Protein AF-A0A7S2HP75-F1 (afdb_monomer_lite)

Foldseek 3Di:
DDDDPDDDPPPPCPDPVVVVVVVVVLVVLVVVLVVLLVVLVVVLVVLVVVLLVLLLVLLLVVLVVCVVVVVDPCLVVDPDPVSVLLVPLSVVLCVLLVVLVVVLVVLVVVLVVLVVVLCVVPVDDDPDPVVCVVCVVVNVVSVVVSVVSVVVSVVSVVVSSVSSSVSSNSSLVVQVCCCVPPVDADPDPVSRVSSVVSVVVSVVSVVVSVVSVVVSVVSVVVSPPPDPPCPPDPVPDDPDPDDPDDDDDDDDDDDDDDDDDDDDDDDDDDDDDDDDDDDDDDDDDDDDDDDDDDDDDDDDDDDDDDDDDDDDDDDDDDDDDDDDDDDDDDDDDDDDDDDDDDDDDDDDPDDDDDDDDDDDDDDDDDDDDDDDDDDDDDDDDDDDDDDDDDDD

Organism: NCBI:txid374047

Sequence (392 aa):
HRPNASALPPFSNMSLWDGAKESAAKAGEAAMIAGQKTMLQGEIMLLDREINNRKRAFGVELYDHVQIFSTRAEFYSSDDLLTATLRPPLLKAQREIAALEIKRGKFREDISQAEIARKGAFPAPADTWYEKMMNAGKVARMAGNEAKLSAELSMVEVQMRDYKETFGLELFAALTDLEDSRGWLPTDREIRSLYDNARRDIEKAEEKRKKKEQEVVDLGRVGNNNGSYLVPDPAASTQAPPPPPGKGGGHGSSVASTQAPPPPGSGGGHGSSVSSLSAPPPPGKGGGYGSSVPMPSAPATNLGGGYGSSVPVAPAPATSLGVYASSTANTAPAYDFGGGDGGGLSSTNQTAAAFYDDDDGPVATPVIAAAPIAAAPAPAAPNNSSFSFISP

pLDDT: mean 72.64, std 26.0, range [30.69, 98.56]

Structure (mmCIF, N/CA/C/O backbone):
data_AF-A0A7S2HP75-F1
#
_entry.id   AF-A0A7S2HP75-F1
#
loop_
_atom_site.group_PDB
_atom_site.id
_atom_site.type_symbol
_atom_site.label_atom_id
_atom_site.label_alt_id
_atom_site.label_comp_id
_atom_site.label_asym_id
_atom_site.label_entity_id
_atom_site.label_seq_id
_atom_site.pdbx_PDB_ins_code
_atom_site.Cartn_x
_atom_site.Cartn_y
_atom_site.Cartn_z
_atom_site.occupancy
_atom_site.B_iso_or_equiv
_atom_site.auth_seq_id
_atom_site.auth_comp_id
_atom_site.auth_asym_id
_atom_site.auth_atom_id
_atom_site.pdbx_PDB_model_num
ATOM 1 N N . HIS A 1 1 ? -77.177 19.635 41.895 1.00 45.53 1 HIS A N 1
ATOM 2 C CA . HIS A 1 1 ? -75.751 19.481 41.545 1.00 45.53 1 HIS A CA 1
ATOM 3 C C . HIS A 1 1 ? -75.389 20.454 40.430 1.00 45.53 1 HIS A C 1
ATOM 5 O O . HIS A 1 1 ? -75.891 20.293 39.327 1.00 45.53 1 HIS A O 1
ATOM 11 N N . ARG A 1 2 ? -74.609 21.504 40.729 1.00 39.97 2 ARG A N 1
ATOM 12 C CA . ARG A 1 2 ? -74.070 22.454 39.737 1.00 39.97 2 ARG A CA 1
ATOM 13 C C . ARG A 1 2 ? -72.598 22.101 39.458 1.00 39.97 2 ARG A C 1
ATOM 15 O O . ARG A 1 2 ? -71.893 21.830 40.429 1.00 39.97 2 ARG A O 1
ATOM 22 N N . PRO A 1 3 ? -72.142 22.081 38.194 1.00 59.47 3 PRO A N 1
ATOM 23 C CA . PRO A 1 3 ? -70.745 21.832 37.856 1.00 59.47 3 PRO A CA 1
ATOM 24 C C . PRO A 1 3 ? -69.870 23.020 38.275 1.00 59.47 3 PRO A C 1
ATOM 26 O O . PRO A 1 3 ? -70.246 24.179 38.099 1.00 59.47 3 PRO A O 1
ATOM 29 N N . ASN A 1 4 ? -68.724 22.704 38.873 1.00 58.81 4 ASN A N 1
ATOM 30 C CA . ASN A 1 4 ? -67.730 23.658 39.348 1.00 58.81 4 ASN A CA 1
ATOM 31 C C . ASN A 1 4 ? -67.069 24.325 38.132 1.00 58.81 4 ASN A C 1
ATOM 33 O O . ASN A 1 4 ? -66.543 23.631 37.264 1.00 58.81 4 ASN A O 1
ATOM 37 N N . ALA A 1 5 ? -67.140 25.653 38.050 1.00 54.19 5 ALA A N 1
ATOM 38 C CA . ALA A 1 5 ? -66.524 26.432 36.986 1.00 54.19 5 ALA A CA 1
ATOM 39 C C . ALA A 1 5 ? -64.997 26.362 37.124 1.00 54.19 5 ALA A C 1
ATOM 41 O O . ALA A 1 5 ? -64.401 27.007 37.985 1.00 54.19 5 ALA A O 1
ATOM 42 N N . SER A 1 6 ? -64.381 25.528 36.294 1.00 60.94 6 SER A N 1
ATOM 43 C CA . SER A 1 6 ? -62.938 25.373 36.165 1.00 60.94 6 SER A CA 1
ATOM 44 C C . SER A 1 6 ? -62.307 26.707 35.761 1.00 60.94 6 SER A C 1
ATOM 46 O O . SER A 1 6 ? -62.577 27.226 34.678 1.00 60.94 6 SER A O 1
ATOM 48 N N . ALA A 1 7 ? -61.470 27.260 36.636 1.00 66.44 7 ALA A N 1
ATOM 49 C CA . ALA A 1 7 ? -60.638 28.416 36.341 1.00 66.44 7 ALA A CA 1
ATOM 50 C C . ALA A 1 7 ? -59.677 28.070 35.193 1.00 66.44 7 ALA A C 1
ATOM 52 O O . ALA A 1 7 ? -58.856 27.160 35.312 1.00 66.44 7 ALA A O 1
ATOM 53 N N . LEU A 1 8 ? -59.807 28.778 34.071 1.00 61.69 8 LEU A N 1
ATOM 54 C CA . LEU A 1 8 ? -58.859 28.695 32.965 1.00 61.69 8 LEU A CA 1
ATOM 55 C C . LEU A 1 8 ? -57.485 29.172 33.467 1.00 61.69 8 LEU A C 1
ATOM 57 O O . LEU A 1 8 ? -57.420 30.236 34.091 1.00 61.69 8 LEU A O 1
ATOM 61 N N . PRO A 1 9 ? -56.398 28.413 33.237 1.00 73.19 9 PRO A N 1
ATOM 62 C CA . PRO A 1 9 ? -55.072 28.855 33.634 1.00 73.19 9 PRO A CA 1
ATOM 63 C C . PRO A 1 9 ? -54.722 30.160 32.902 1.00 73.19 9 PRO A C 1
ATOM 65 O O . PRO A 1 9 ? -55.093 30.327 31.736 1.00 73.19 9 PRO A O 1
ATOM 68 N N . PRO A 1 10 ? -54.019 31.095 33.564 1.00 70.31 10 PRO A N 1
ATOM 69 C CA . PRO A 1 10 ? -53.571 32.320 32.926 1.00 70.31 10 PRO A CA 1
ATOM 70 C C . PRO A 1 10 ? -52.672 31.957 31.744 1.00 70.31 10 PRO A C 1
ATOM 72 O O . PRO A 1 10 ? -51.674 31.251 31.903 1.00 70.31 10 PRO A O 1
ATOM 75 N N . PHE A 1 11 ? -53.039 32.432 30.554 1.00 67.00 11 PHE A N 1
ATOM 76 C CA . PHE A 1 11 ? -52.191 32.361 29.374 1.00 67.00 11 PHE A CA 1
ATOM 77 C C . PHE A 1 11 ? -50.922 33.163 29.663 1.00 67.00 11 PHE A C 1
ATOM 79 O O . PHE A 1 11 ? -50.904 34.391 29.598 1.00 67.00 11 PHE A O 1
ATOM 86 N N . SER A 1 12 ? -49.871 32.453 30.065 1.00 72.81 12 SER A N 1
ATOM 87 C CA . SER A 1 12 ? -48.540 33.014 30.220 1.00 72.81 12 SER A CA 1
ATOM 88 C C . SER A 1 12 ? -48.055 33.372 28.818 1.00 72.81 12 SER A C 1
ATOM 90 O O . SER A 1 12 ? -47.727 32.487 28.029 1.00 72.81 12 SER A O 1
ATOM 92 N N . ASN A 1 13 ? -48.092 34.663 28.477 1.00 71.31 13 ASN A N 1
ATOM 93 C CA . ASN A 1 13 ? -47.527 35.199 27.242 1.00 71.31 13 ASN A CA 1
ATOM 94 C C . ASN A 1 13 ? -46.001 35.040 27.293 1.00 71.31 13 ASN A C 1
ATOM 96 O O . ASN A 1 13 ? -45.278 36.002 27.551 1.00 71.31 13 ASN A O 1
ATOM 100 N N . MET A 1 14 ? -45.497 33.822 27.070 1.00 71.06 14 MET A N 1
ATOM 101 C CA . MET A 1 14 ? -44.112 33.647 26.652 1.00 71.06 14 MET A CA 1
ATOM 102 C C . MET A 1 14 ? -43.936 34.460 25.374 1.00 71.06 14 MET A C 1
ATOM 104 O O . MET A 1 14 ? -44.645 34.255 24.386 1.00 71.06 14 MET A O 1
ATOM 108 N N . SER A 1 15 ? -43.033 35.436 25.427 1.00 85.81 15 SER A N 1
ATOM 109 C CA . SER A 1 15 ? -42.702 36.260 24.276 1.00 85.81 15 SER A CA 1
ATOM 110 C C . SER A 1 15 ? -42.269 35.341 23.138 1.00 85.81 15 SER A C 1
ATOM 112 O O . SER A 1 15 ? -41.388 34.501 23.320 1.00 85.81 15 SER A O 1
ATOM 114 N N . LEU A 1 16 ? -42.855 35.511 21.951 1.00 86.50 16 LEU A N 1
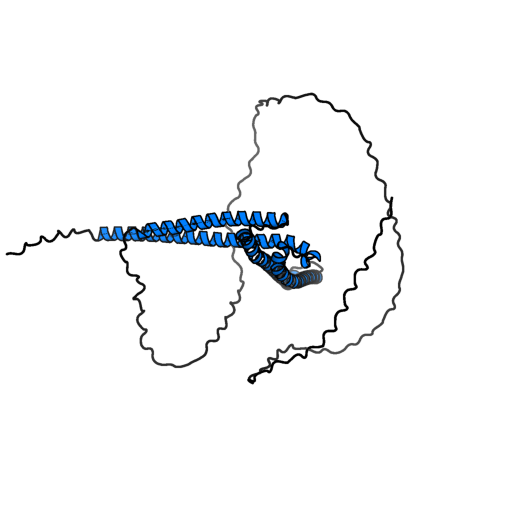ATOM 115 C CA . LEU A 1 16 ? -42.449 34.793 20.734 1.00 86.50 16 LEU A CA 1
ATOM 116 C C . LEU A 1 16 ? -40.925 34.859 20.504 1.00 86.50 16 LEU A C 1
ATOM 118 O O . LEU A 1 16 ? -40.333 33.939 19.943 1.00 86.50 16 LEU A O 1
ATOM 122 N N . TRP A 1 17 ? -40.278 35.921 20.993 1.00 87.44 17 TRP A N 1
ATOM 123 C CA . TRP A 1 17 ? -38.831 36.097 20.945 1.00 87.44 17 TRP A CA 1
ATOM 124 C C . TRP A 1 17 ? -38.037 35.137 21.832 1.00 87.44 17 TRP A C 1
ATOM 126 O O . TRP A 1 17 ? -36.930 34.758 21.452 1.00 87.44 17 TRP A O 1
ATOM 136 N N . ASP A 1 18 ? -38.567 34.736 22.984 1.00 90.44 18 ASP A N 1
ATOM 137 C CA . ASP A 1 18 ? -37.865 33.819 23.886 1.00 90.44 18 ASP A CA 1
ATOM 138 C C . ASP A 1 18 ? -37.874 32.398 23.313 1.00 90.44 18 ASP A C 1
ATOM 140 O O . ASP A 1 18 ? -36.832 31.742 23.278 1.00 90.44 18 ASP A O 1
ATOM 144 N N . GLY A 1 19 ? -38.998 31.982 22.717 1.00 88.31 19 GLY A N 1
ATOM 145 C CA . GLY A 1 19 ? -39.077 30.730 21.959 1.00 88.31 19 GLY A CA 1
ATOM 146 C C . GLY A 1 19 ? -38.145 30.719 20.741 1.00 88.31 19 GLY A C 1
ATOM 147 O O . GLY A 1 19 ? -37.460 29.727 20.489 1.00 88.31 19 GLY A O 1
ATOM 148 N N . ALA A 1 20 ? -38.043 31.841 20.017 1.00 88.31 20 ALA A N 1
ATOM 149 C CA . ALA A 1 20 ? -37.114 31.964 18.894 1.00 88.31 20 ALA A CA 1
ATOM 150 C C . ALA A 1 20 ? -35.648 31.814 19.343 1.00 88.31 20 ALA A C 1
ATOM 152 O O . ALA A 1 20 ? -34.896 31.058 18.726 1.00 88.31 20 ALA A O 1
ATOM 153 N N . LYS A 1 21 ? -35.242 32.461 20.444 1.00 92.12 21 LYS A N 1
ATOM 154 C CA . LYS A 1 21 ? -33.883 32.334 21.001 1.00 92.12 21 LYS A CA 1
ATOM 155 C C . LYS A 1 21 ? -33.572 30.911 21.457 1.00 92.12 21 LYS A C 1
ATOM 157 O O . LYS A 1 21 ? -32.489 30.415 21.161 1.00 92.12 21 LYS A O 1
ATOM 162 N N . GLU A 1 22 ? -34.509 30.246 22.130 1.00 90.00 22 GLU A N 1
ATOM 163 C CA . GLU A 1 22 ? -34.337 28.855 22.557 1.00 90.00 22 GLU A CA 1
ATOM 164 C C . GLU A 1 22 ? -34.197 27.914 21.352 1.00 90.00 22 GLU A C 1
ATOM 166 O O . GLU A 1 22 ? -33.308 27.063 21.326 1.00 90.00 22 GLU A O 1
ATOM 171 N N . SER A 1 23 ? -35.019 28.105 20.314 1.00 88.06 23 SER A N 1
ATOM 172 C CA . SER A 1 23 ? -34.927 27.313 19.083 1.00 88.06 23 SER A CA 1
ATOM 173 C C . SER A 1 23 ? -33.599 27.528 18.351 1.00 88.06 23 SER A C 1
ATOM 175 O O . SER A 1 23 ? -32.978 26.561 17.915 1.00 88.06 23 SER A O 1
ATOM 177 N N . ALA A 1 24 ? -33.116 28.772 18.283 1.00 91.94 24 ALA A N 1
ATOM 178 C CA . ALA A 1 24 ? -31.835 29.099 17.670 1.00 91.94 24 ALA A CA 1
ATOM 179 C C . ALA A 1 24 ? -30.659 28.515 18.467 1.00 91.94 24 ALA A C 1
ATOM 181 O O . ALA A 1 24 ? -29.720 27.996 17.868 1.00 91.94 24 ALA A O 1
ATOM 182 N N . ALA A 1 25 ? -30.722 28.542 19.803 1.00 91.88 25 ALA A N 1
ATOM 183 C CA . ALA A 1 25 ? -29.708 27.931 20.658 1.00 91.88 25 ALA A CA 1
ATOM 184 C C . ALA A 1 25 ? -29.645 26.407 20.462 1.00 91.88 25 ALA A C 1
ATOM 186 O O . ALA A 1 25 ? -28.563 25.869 20.231 1.00 91.88 25 ALA A O 1
ATOM 187 N N . LYS A 1 26 ? -30.800 25.725 20.452 1.00 89.69 26 LYS A N 1
ATOM 188 C CA . LYS A 1 26 ? -30.885 24.278 20.182 1.00 89.69 26 LYS A CA 1
ATOM 189 C C . LYS A 1 26 ? -30.386 23.924 18.782 1.00 89.69 26 LYS A C 1
ATOM 191 O O . LYS A 1 26 ? -29.656 22.951 18.621 1.00 89.69 26 LYS A O 1
ATOM 196 N N . ALA A 1 27 ? -30.742 24.721 17.774 1.00 90.62 27 ALA A N 1
ATOM 197 C CA . ALA A 1 27 ? -30.257 24.534 16.409 1.00 90.62 27 ALA A CA 1
ATOM 198 C C . ALA A 1 27 ? -28.733 24.723 16.313 1.00 90.62 27 ALA A C 1
ATOM 200 O O . ALA A 1 27 ? -28.063 23.941 15.642 1.00 90.62 27 ALA A O 1
ATOM 201 N N . GLY A 1 28 ? -28.178 25.719 17.012 1.00 93.19 28 GLY A N 1
ATOM 202 C CA . GLY A 1 28 ? -26.735 25.950 17.091 1.00 93.19 28 GLY A CA 1
ATOM 203 C C . GLY A 1 28 ? -25.985 24.800 17.766 1.00 93.19 28 GLY A C 1
ATOM 204 O O . GLY A 1 28 ? -24.981 24.332 17.234 1.00 93.19 28 GLY A O 1
ATOM 205 N N . GLU A 1 29 ? -26.496 24.291 18.889 1.00 91.38 29 GLU A N 1
ATOM 206 C CA . GLU A 1 29 ? -25.923 23.135 19.590 1.00 91.38 29 GLU A CA 1
ATOM 207 C C . GLU A 1 29 ? -25.978 21.867 18.725 1.00 91.38 29 GLU A C 1
ATOM 209 O O . GLU A 1 29 ? -24.967 21.183 18.559 1.00 91.38 29 GLU A O 1
ATOM 214 N N . ALA A 1 30 ? -27.120 21.595 18.087 1.00 89.69 30 ALA A N 1
ATOM 215 C CA . ALA A 1 30 ? -27.267 20.474 17.164 1.00 89.69 30 ALA A CA 1
ATOM 216 C C . ALA A 1 30 ? -26.292 20.575 15.977 1.00 89.69 30 ALA A C 1
ATOM 218 O O . ALA A 1 30 ? -25.659 19.581 15.611 1.00 89.69 30 ALA A O 1
ATOM 219 N N . ALA A 1 31 ? -26.118 21.774 15.410 1.00 93.69 31 ALA A N 1
ATOM 220 C CA . ALA A 1 31 ? -25.155 22.018 14.340 1.00 93.69 31 ALA A CA 1
ATOM 221 C C . ALA A 1 31 ? -23.705 21.797 14.806 1.00 93.69 31 ALA A C 1
ATOM 223 O O . ALA A 1 31 ? -22.916 21.187 14.081 1.00 93.69 31 ALA A O 1
ATOM 224 N N . MET A 1 32 ? -23.353 22.226 16.023 1.00 94.25 32 MET A N 1
ATOM 225 C CA . MET A 1 32 ? -22.031 21.978 16.607 1.00 94.25 32 MET A CA 1
ATOM 226 C C . MET A 1 32 ? -21.763 20.484 16.825 1.00 94.25 32 MET A C 1
ATOM 228 O O . MET A 1 32 ? -20.703 19.998 16.429 1.00 94.25 32 MET A O 1
ATOM 232 N N . ILE A 1 33 ? -22.719 19.743 17.396 1.00 92.56 33 ILE A N 1
ATOM 233 C CA . ILE A 1 33 ? -22.603 18.290 17.614 1.00 92.56 33 ILE A CA 1
ATOM 234 C C . ILE A 1 33 ? -22.460 17.558 16.272 1.00 92.56 33 ILE A C 1
ATOM 236 O O . ILE A 1 33 ? -21.603 16.684 16.128 1.00 92.56 33 ILE A O 1
ATOM 240 N N . ALA A 1 34 ? -23.248 17.937 15.261 1.00 92.94 34 ALA A N 1
ATOM 241 C CA . ALA A 1 34 ? -23.145 17.373 13.916 1.00 92.94 34 ALA A CA 1
ATOM 242 C C . ALA A 1 34 ? -21.773 17.650 13.271 1.00 92.94 34 ALA A C 1
ATOM 244 O O . ALA A 1 34 ? -21.175 16.753 12.666 1.00 92.94 34 ALA A O 1
ATOM 245 N N . GLY A 1 35 ? -21.238 18.864 13.447 1.00 96.31 35 GLY A N 1
ATOM 246 C CA . GLY A 1 35 ? -19.895 19.229 12.996 1.00 96.31 35 GLY A CA 1
ATOM 247 C C . GLY A 1 35 ? -18.804 18.389 13.666 1.00 96.31 35 GLY A C 1
ATOM 248 O O . GLY A 1 35 ? -17.957 17.816 12.979 1.00 96.31 35 GLY A O 1
ATOM 249 N N . GLN A 1 36 ? -18.863 18.236 14.993 1.00 96.50 36 GLN A N 1
ATOM 250 C CA . GLN A 1 36 ? -17.918 17.404 15.750 1.00 96.50 36 GLN A CA 1
ATOM 251 C C . GLN A 1 36 ? -17.985 15.931 15.340 1.00 96.50 36 GLN A C 1
ATOM 253 O O . GLN A 1 36 ? -16.950 15.303 15.120 1.00 96.50 36 GLN A O 1
ATOM 258 N N . LYS A 1 37 ? -19.193 15.385 15.164 1.00 96.19 37 LYS A N 1
ATOM 259 C CA . LYS A 1 37 ? -19.390 14.009 14.695 1.00 96.19 37 LYS A CA 1
ATOM 260 C C . LYS A 1 37 ? -18.760 13.782 13.321 1.00 96.19 37 LYS A C 1
ATOM 262 O O . LYS A 1 37 ? -18.093 12.772 13.122 1.00 96.19 37 LYS A O 1
ATOM 267 N N . THR A 1 38 ? -18.933 14.727 12.399 1.00 97.25 38 THR A N 1
ATOM 268 C CA . THR A 1 38 ? -18.345 14.652 11.051 1.00 97.25 38 THR A CA 1
ATOM 269 C C . THR A 1 38 ? -16.815 14.666 11.111 1.00 97.25 38 THR A C 1
ATOM 271 O O . THR A 1 38 ? -16.162 13.890 10.415 1.00 97.25 38 THR A O 1
ATOM 274 N N . MET A 1 39 ? -16.232 15.498 11.982 1.00 97.94 39 MET A N 1
ATOM 275 C CA . MET A 1 39 ? -14.782 15.545 12.195 1.00 97.94 39 MET A CA 1
ATOM 276 C C . MET A 1 39 ? -14.242 14.210 12.726 1.00 97.94 39 MET A C 1
ATOM 278 O O . MET A 1 39 ? -13.303 13.661 12.153 1.00 97.94 39 MET A O 1
ATOM 282 N N . LEU A 1 40 ? -14.873 13.647 13.762 1.00 97.88 40 LEU A N 1
ATOM 283 C CA . LEU A 1 40 ? -14.480 12.351 14.325 1.00 97.88 40 LEU A CA 1
ATOM 284 C C . LEU A 1 40 ? -14.634 11.206 13.316 1.00 97.88 40 LEU A C 1
ATOM 286 O O . LEU A 1 40 ? -13.777 10.331 13.247 1.00 97.88 40 LEU A O 1
ATOM 290 N N . GLN A 1 41 ? -15.687 11.221 12.493 1.00 97.62 41 GLN A N 1
ATOM 291 C CA . GLN A 1 41 ? -15.843 10.259 11.399 1.00 97.62 41 GLN A CA 1
ATOM 292 C C . GLN A 1 41 ? -14.704 10.369 10.377 1.00 97.62 41 GLN A C 1
ATOM 294 O O . GLN A 1 41 ? -14.172 9.347 9.946 1.00 97.62 41 GLN A O 1
ATOM 299 N N . GLY A 1 42 ? -14.279 11.589 10.036 1.00 98.25 42 GLY A N 1
ATOM 300 C CA . GLY A 1 42 ? -13.098 11.813 9.201 1.00 98.25 42 GLY A CA 1
ATOM 301 C C . GLY A 1 42 ? -11.818 11.236 9.818 1.00 98.25 42 GLY A C 1
ATOM 302 O O . GLY A 1 42 ? -11.048 10.576 9.123 1.00 98.25 42 GLY A O 1
ATOM 303 N N . GLU A 1 43 ? -11.611 11.421 11.126 1.00 98.31 43 GLU A N 1
ATOM 304 C CA . GLU A 1 43 ? -10.473 10.841 11.855 1.00 98.31 43 GLU A CA 1
ATOM 305 C C . GLU A 1 43 ? -10.501 9.304 11.858 1.00 98.31 43 GLU A C 1
ATOM 307 O O . GLU A 1 43 ? -9.472 8.675 11.613 1.00 98.31 43 GLU A O 1
ATOM 312 N N . ILE A 1 44 ? -11.671 8.689 12.067 1.00 98.19 44 ILE A N 1
ATOM 313 C CA . ILE A 1 44 ? -11.851 7.229 11.994 1.00 98.19 44 ILE A CA 1
ATOM 314 C C . ILE A 1 44 ? -11.470 6.712 10.600 1.00 98.19 44 ILE A C 1
ATOM 316 O O . ILE A 1 44 ? -10.686 5.772 10.495 1.00 98.19 44 ILE A O 1
ATOM 320 N N . MET A 1 45 ? -11.930 7.369 9.529 1.00 98.19 45 MET A N 1
ATOM 321 C CA . MET A 1 45 ? -11.576 6.983 8.155 1.00 98.19 45 MET A CA 1
ATOM 322 C C . MET A 1 45 ? -10.070 7.094 7.871 1.00 98.19 45 MET A C 1
ATOM 324 O O . MET A 1 45 ? -9.528 6.309 7.090 1.00 98.19 45 MET A O 1
ATOM 328 N N . LEU A 1 46 ? -9.375 8.067 8.470 1.00 98.19 46 LEU A N 1
ATOM 329 C CA . LEU A 1 46 ? -7.917 8.181 8.355 1.00 98.19 46 LEU A CA 1
ATOM 330 C C . LEU A 1 46 ? -7.201 7.044 9.096 1.00 98.19 46 LEU A C 1
ATOM 332 O O . LEU A 1 46 ? -6.251 6.485 8.550 1.00 98.19 46 LEU A O 1
ATOM 336 N N . LEU A 1 47 ? -7.681 6.660 10.282 1.00 98.19 47 LEU A N 1
ATOM 337 C CA . LEU A 1 47 ? -7.153 5.516 11.034 1.00 98.19 47 LEU A CA 1
ATOM 338 C C . LEU A 1 47 ? -7.396 4.188 10.303 1.00 98.19 47 LEU A C 1
ATOM 340 O O . LEU A 1 47 ? -6.497 3.354 10.253 1.00 98.19 47 LEU A O 1
ATOM 344 N N . ASP A 1 48 ? -8.551 4.010 9.657 1.00 98.19 48 ASP A N 1
ATOM 345 C CA . ASP A 1 48 ? -8.827 2.833 8.819 1.00 98.19 48 ASP A CA 1
ATOM 346 C C . ASP A 1 48 ? -7.833 2.720 7.653 1.00 98.19 48 ASP A C 1
ATOM 348 O O . ASP A 1 48 ? -7.344 1.634 7.323 1.00 98.19 48 ASP A O 1
ATOM 352 N N . ARG A 1 49 ? -7.492 3.851 7.023 1.00 98.00 49 ARG A N 1
ATOM 353 C CA . ARG A 1 49 ? -6.449 3.894 5.986 1.00 98.00 49 ARG A CA 1
ATOM 354 C C . ARG A 1 49 ? -5.076 3.571 6.566 1.00 98.00 49 ARG A C 1
ATOM 356 O O . ARG A 1 49 ? -4.333 2.818 5.946 1.00 98.00 49 ARG A O 1
ATOM 363 N N . GLU A 1 50 ? -4.749 4.098 7.743 1.00 98.00 50 GLU A N 1
ATOM 364 C CA . GLU A 1 50 ? -3.484 3.822 8.432 1.00 98.00 50 GLU A CA 1
ATOM 365 C C . GLU A 1 50 ? -3.325 2.331 8.765 1.00 98.00 50 GLU A C 1
ATOM 367 O O . GLU A 1 50 ? -2.284 1.752 8.458 1.00 98.00 50 GLU A O 1
ATOM 372 N N . ILE A 1 51 ? -4.359 1.688 9.318 1.00 98.12 51 ILE A N 1
ATOM 373 C CA . ILE A 1 51 ? -4.365 0.248 9.622 1.00 98.12 51 ILE A CA 1
ATOM 374 C C . ILE A 1 51 ? -4.104 -0.566 8.352 1.00 98.12 51 ILE A C 1
ATOM 376 O O . ILE A 1 51 ? -3.240 -1.445 8.336 1.00 98.12 51 ILE A O 1
ATOM 380 N N . ASN A 1 52 ? -4.808 -0.251 7.263 1.00 97.69 52 ASN A N 1
ATOM 381 C CA . ASN A 1 52 ? -4.607 -0.935 5.988 1.00 97.69 52 ASN A CA 1
ATOM 382 C C . ASN A 1 52 ? -3.204 -0.693 5.419 1.00 97.69 52 ASN A C 1
ATOM 384 O O . ASN A 1 52 ? -2.577 -1.633 4.938 1.00 97.69 52 ASN A O 1
ATOM 388 N N . ASN A 1 53 ? -2.677 0.528 5.520 1.00 98.19 53 ASN A N 1
ATOM 389 C CA . ASN A 1 53 ? -1.317 0.844 5.087 1.00 98.19 53 ASN A CA 1
ATOM 390 C C . ASN A 1 53 ? -0.265 0.061 5.886 1.00 98.19 53 ASN A C 1
ATOM 392 O O . ASN A 1 53 ? 0.691 -0.429 5.292 1.00 98.19 53 ASN A O 1
ATOM 396 N N . ARG A 1 54 ? -0.453 -0.122 7.202 1.00 98.44 54 ARG A N 1
ATOM 397 C CA . ARG A 1 54 ? 0.437 -0.945 8.043 1.00 98.44 54 ARG A CA 1
ATOM 398 C C . ARG A 1 54 ? 0.425 -2.417 7.609 1.00 98.44 54 ARG A C 1
ATOM 400 O O . ARG A 1 54 ? 1.489 -3.008 7.456 1.00 98.44 54 ARG A O 1
ATOM 407 N N . LYS A 1 55 ? -0.752 -2.989 7.318 1.00 98.19 55 LYS A N 1
ATOM 408 C CA . LYS A 1 55 ? -0.875 -4.367 6.789 1.00 98.19 55 LYS A CA 1
ATOM 409 C C . LYS A 1 55 ? -0.201 -4.535 5.421 1.00 98.19 55 LYS A C 1
ATOM 411 O O . LYS A 1 55 ? 0.463 -5.536 5.168 1.00 98.19 55 LYS A O 1
ATOM 416 N N . ARG A 1 56 ? -0.350 -3.542 4.543 1.00 98.19 56 ARG A N 1
ATOM 417 C CA . ARG A 1 56 ? 0.289 -3.509 3.219 1.00 98.19 56 ARG A CA 1
ATOM 418 C C . ARG A 1 56 ? 1.812 -3.415 3.321 1.00 98.19 56 ARG A C 1
ATOM 420 O O . ARG A 1 56 ? 2.504 -4.181 2.659 1.00 98.19 56 ARG A O 1
ATOM 427 N N . ALA A 1 57 ? 2.324 -2.532 4.182 1.00 98.38 57 ALA A N 1
ATOM 428 C CA . ALA A 1 57 ? 3.757 -2.381 4.438 1.00 98.38 57 ALA A CA 1
ATOM 429 C C . ALA A 1 57 ? 4.378 -3.682 4.972 1.00 98.38 57 ALA A C 1
ATOM 431 O O . ALA A 1 57 ? 5.388 -4.135 4.438 1.00 98.38 57 ALA A O 1
ATOM 432 N N . PHE A 1 58 ? 3.707 -4.335 5.928 1.00 98.50 58 PHE A N 1
ATOM 433 C CA . PHE A 1 58 ? 4.070 -5.675 6.398 1.00 98.50 58 PHE A CA 1
ATOM 434 C C . PHE A 1 58 ? 4.189 -6.681 5.243 1.00 98.50 58 PHE A C 1
ATOM 436 O O . PHE A 1 58 ? 5.158 -7.432 5.176 1.00 98.50 58 PHE A O 1
ATOM 443 N N . GLY A 1 59 ? 3.246 -6.663 4.297 1.00 97.94 59 GLY A N 1
ATOM 444 C CA . GLY A 1 59 ? 3.299 -7.500 3.097 1.00 97.94 59 GLY A CA 1
ATOM 445 C C . GLY A 1 59 ? 4.533 -7.308 2.243 1.00 97.94 59 GLY A C 1
ATOM 446 O O . GLY A 1 59 ? 5.139 -8.285 1.812 1.00 97.94 59 GLY A O 1
ATOM 447 N N . VAL A 1 60 ? 4.908 -6.051 2.009 1.00 98.50 60 VAL A N 1
ATOM 448 C CA . VAL A 1 60 ? 6.087 -5.710 1.209 1.00 98.50 60 VAL A CA 1
ATOM 449 C C . VAL A 1 60 ? 7.357 -6.244 1.867 1.00 98.50 60 VAL A C 1
ATOM 451 O O . VAL A 1 60 ? 8.120 -6.952 1.212 1.00 98.50 60 VAL A O 1
ATOM 454 N N . GLU A 1 61 ? 7.547 -5.971 3.159 1.00 98.44 61 GLU A N 1
ATOM 455 C CA . GLU A 1 61 ? 8.723 -6.424 3.914 1.00 98.44 61 GLU A CA 1
ATOM 456 C C . GLU A 1 61 ? 8.789 -7.952 4.004 1.00 98.44 61 GLU A C 1
ATOM 458 O O . GLU A 1 61 ? 9.834 -8.560 3.758 1.00 98.44 61 GLU A O 1
ATOM 463 N N . LEU A 1 62 ? 7.655 -8.592 4.299 1.00 98.19 62 LEU A N 1
ATOM 464 C CA . LEU A 1 62 ? 7.594 -10.038 4.436 1.00 98.19 62 LEU A CA 1
ATOM 465 C C . LEU A 1 62 ? 7.789 -10.753 3.097 1.00 98.19 62 LEU A C 1
ATOM 467 O O . LEU A 1 62 ? 8.477 -11.770 3.051 1.00 98.19 62 LEU A O 1
ATOM 471 N N . TYR A 1 63 ? 7.237 -10.226 2.001 1.00 98.38 63 TYR A N 1
ATOM 472 C CA . TYR A 1 63 ? 7.481 -10.769 0.665 1.00 98.38 63 TYR A CA 1
ATOM 473 C C . TYR A 1 63 ? 8.976 -10.742 0.344 1.00 98.38 63 TYR A C 1
ATOM 475 O O . TYR A 1 63 ? 9.530 -11.742 -0.117 1.00 98.38 63 TYR A O 1
ATOM 483 N N . ASP A 1 64 ? 9.640 -9.618 0.627 1.00 97.94 64 ASP A N 1
ATOM 484 C CA . ASP A 1 64 ? 11.059 -9.446 0.328 1.00 97.94 64 ASP A CA 1
ATOM 485 C C . ASP A 1 64 ? 11.956 -10.406 1.116 1.00 97.94 64 ASP A C 1
ATOM 487 O O . ASP A 1 64 ? 12.997 -10.836 0.610 1.00 97.94 64 ASP A O 1
ATOM 491 N N . HIS A 1 65 ? 11.527 -10.792 2.316 1.00 97.31 65 HIS A N 1
ATOM 492 C CA . HIS A 1 65 ? 12.185 -11.812 3.119 1.00 97.31 65 HIS A CA 1
ATOM 493 C C . HIS A 1 65 ? 11.883 -13.234 2.609 1.00 97.31 65 HIS A C 1
ATOM 495 O O . HIS A 1 65 ? 12.792 -14.031 2.368 1.00 97.31 65 HIS A O 1
ATOM 501 N N . VAL A 1 66 ? 10.604 -13.552 2.379 1.00 96.62 66 VAL A N 1
ATOM 502 C CA . VAL A 1 66 ? 10.148 -14.913 2.054 1.00 96.62 66 VAL A CA 1
ATOM 503 C C . VAL A 1 66 ? 10.505 -15.337 0.628 1.00 96.62 66 VAL A C 1
ATOM 505 O O . VAL A 1 66 ? 10.746 -16.522 0.381 1.00 96.62 66 VAL A O 1
ATOM 508 N N . GLN A 1 67 ? 10.620 -14.395 -0.314 1.00 96.44 67 GLN A N 1
ATOM 509 C CA . GLN A 1 67 ? 11.029 -14.701 -1.690 1.00 96.44 67 GLN A CA 1
ATOM 510 C C . GLN A 1 67 ? 12.376 -15.439 -1.741 1.00 96.44 67 GLN A C 1
ATOM 512 O O . GLN A 1 67 ? 12.567 -16.305 -2.593 1.00 96.44 67 GLN A O 1
ATOM 517 N N . ILE A 1 68 ? 13.287 -15.171 -0.800 1.00 96.00 68 ILE A N 1
ATOM 518 C CA . ILE A 1 68 ? 14.598 -15.825 -0.748 1.00 96.00 68 ILE A CA 1
ATOM 519 C C . ILE A 1 68 ? 14.426 -17.322 -0.461 1.00 96.00 68 ILE A C 1
ATOM 521 O O . ILE A 1 68 ? 15.084 -18.150 -1.091 1.00 96.00 68 ILE A O 1
ATOM 525 N N . PHE A 1 69 ? 13.501 -17.698 0.426 1.00 92.81 69 PHE A N 1
ATOM 526 C CA . PHE A 1 69 ? 13.236 -19.101 0.760 1.00 92.81 69 PHE A CA 1
ATOM 527 C C . PHE A 1 69 ? 12.552 -19.863 -0.367 1.00 92.81 69 PHE A C 1
ATOM 529 O O . PHE A 1 69 ? 12.816 -21.049 -0.541 1.00 92.81 69 PHE A O 1
ATOM 536 N N . SER A 1 70 ? 11.741 -19.181 -1.177 1.00 93.75 70 SER A N 1
ATOM 537 C CA . SER A 1 70 ? 11.043 -19.795 -2.313 1.00 93.75 70 SER A CA 1
ATOM 538 C C . SER A 1 70 ? 11.975 -20.343 -3.402 1.00 93.75 70 SER A C 1
ATOM 540 O O . SER A 1 70 ? 11.549 -21.130 -4.243 1.00 93.75 70 SER A O 1
ATOM 542 N N . THR A 1 71 ? 13.249 -19.942 -3.390 1.00 94.31 71 THR A N 1
ATOM 543 C CA . THR A 1 71 ? 14.272 -20.483 -4.296 1.00 94.31 71 THR A CA 1
ATOM 544 C C . THR A 1 71 ? 14.742 -21.880 -3.883 1.00 94.31 71 THR A C 1
ATOM 546 O O . THR A 1 71 ? 15.333 -22.597 -4.688 1.00 94.31 71 THR A O 1
ATOM 549 N N . ARG A 1 72 ? 14.483 -22.289 -2.635 1.00 95.50 72 ARG A N 1
ATOM 550 C CA . ARG A 1 72 ? 14.899 -23.585 -2.093 1.00 95.50 72 ARG A CA 1
ATOM 551 C C . ARG A 1 72 ? 13.822 -24.631 -2.357 1.00 95.50 72 ARG A C 1
ATOM 553 O O . ARG A 1 72 ? 12.647 -24.399 -2.089 1.00 95.50 72 ARG A O 1
ATOM 560 N N . ALA A 1 73 ? 14.230 -25.818 -2.806 1.00 94.94 73 ALA A N 1
ATOM 561 C CA . ALA A 1 73 ? 13.310 -26.932 -3.051 1.00 94.94 73 ALA A CA 1
ATOM 562 C C . ALA A 1 73 ? 12.533 -27.347 -1.784 1.00 94.94 73 ALA A C 1
ATOM 564 O O . ALA A 1 73 ? 11.349 -27.671 -1.863 1.00 94.94 73 ALA A O 1
ATOM 565 N N . GLU A 1 74 ? 13.178 -27.252 -0.616 1.00 93.69 74 GLU A N 1
ATOM 566 C CA . GLU A 1 74 ? 12.604 -27.594 0.692 1.00 93.69 74 GLU A CA 1
ATOM 567 C C . GLU A 1 74 ? 11.331 -26.803 1.020 1.00 93.69 74 GLU A C 1
ATOM 569 O O . GLU A 1 74 ? 10.432 -27.333 1.667 1.00 93.69 74 GLU A O 1
ATOM 574 N N . PHE A 1 75 ? 11.209 -25.566 0.524 1.00 94.50 75 PHE A N 1
ATOM 575 C CA . PHE A 1 75 ? 10.030 -24.725 0.743 1.00 94.50 75 PHE A CA 1
ATOM 576 C C . PHE A 1 75 ? 8.760 -25.307 0.095 1.00 94.50 75 PHE A C 1
ATOM 578 O O . PHE A 1 75 ? 7.640 -25.040 0.531 1.00 94.50 75 PHE A O 1
ATOM 585 N N . TYR A 1 76 ? 8.891 -26.127 -0.946 1.00 92.69 76 TYR A N 1
ATOM 586 C CA . TYR A 1 76 ? 7.734 -26.743 -1.602 1.00 92.69 76 TYR A CA 1
ATOM 587 C C . TYR A 1 76 ? 7.401 -28.126 -1.051 1.00 92.69 76 TYR A C 1
ATOM 589 O O . TYR A 1 76 ? 6.255 -28.555 -1.168 1.00 92.69 76 TYR A O 1
ATOM 597 N N . SER A 1 77 ? 8.370 -28.801 -0.432 1.00 93.81 77 SER A N 1
ATOM 598 C CA . SER A 1 77 ? 8.195 -30.136 0.142 1.00 93.81 77 SER A CA 1
ATOM 599 C C . SER A 1 77 ? 7.920 -30.136 1.644 1.00 93.81 77 SER A C 1
ATOM 601 O O . SER A 1 77 ? 7.572 -31.182 2.178 1.00 93.81 77 SER A O 1
ATOM 603 N N . SER A 1 78 ? 8.110 -29.015 2.347 1.00 92.81 78 SER A N 1
ATOM 604 C CA . SER A 1 78 ? 7.818 -28.948 3.778 1.00 92.81 78 SER A CA 1
ATOM 605 C C . SER A 1 78 ? 6.309 -28.971 4.040 1.00 92.81 78 SER A C 1
ATOM 607 O O . SER A 1 78 ? 5.541 -28.205 3.445 1.00 92.81 78 SER A O 1
ATOM 609 N N . ASP A 1 79 ? 5.911 -29.824 4.984 1.00 93.75 79 ASP A N 1
ATOM 610 C CA . ASP A 1 79 ? 4.555 -29.903 5.545 1.00 93.75 79 ASP A CA 1
ATOM 611 C C . ASP A 1 79 ? 4.395 -29.012 6.795 1.00 93.75 79 ASP A C 1
ATOM 613 O O . ASP A 1 79 ? 3.468 -29.184 7.586 1.00 93.75 79 ASP A O 1
ATOM 617 N N . ASP A 1 80 ? 5.308 -28.055 7.003 1.00 95.25 80 ASP A N 1
ATOM 618 C CA . ASP A 1 80 ? 5.199 -27.094 8.103 1.00 95.25 80 ASP A CA 1
ATOM 619 C C . ASP A 1 80 ? 3.975 -26.188 7.896 1.00 95.25 80 ASP A C 1
ATOM 621 O O . ASP A 1 80 ? 3.710 -25.704 6.790 1.00 95.25 80 ASP A O 1
ATOM 625 N N . LEU A 1 81 ? 3.243 -25.920 8.979 1.00 95.31 81 LEU A N 1
ATOM 626 C CA . LEU A 1 81 ? 2.044 -25.086 8.975 1.00 95.31 81 LEU A CA 1
ATOM 627 C C . LEU A 1 81 ? 2.349 -23.666 8.479 1.00 95.31 81 LEU A C 1
ATOM 629 O O . LEU A 1 81 ? 1.538 -23.084 7.753 1.00 95.31 81 LEU A O 1
ATOM 633 N N . LEU A 1 82 ? 3.531 -23.129 8.816 1.00 94.12 82 LEU A N 1
ATOM 634 C CA . LEU A 1 82 ? 3.993 -21.834 8.309 1.00 94.12 82 LEU A CA 1
ATOM 635 C C . LEU A 1 82 ? 4.058 -21.855 6.783 1.00 94.12 82 LEU A C 1
ATOM 637 O O . LEU A 1 82 ? 3.484 -20.995 6.116 1.00 94.12 82 LEU A O 1
ATOM 641 N N . THR A 1 83 ? 4.722 -22.862 6.218 1.00 95.19 83 THR A N 1
ATOM 642 C CA . THR A 1 83 ? 4.864 -22.979 4.771 1.00 95.19 83 THR A CA 1
ATOM 643 C C . THR A 1 83 ? 3.526 -23.244 4.088 1.00 95.19 83 THR A C 1
ATOM 645 O O . THR A 1 83 ? 3.246 -22.638 3.057 1.00 95.19 83 THR A O 1
ATOM 648 N N . ALA A 1 84 ? 2.666 -24.077 4.679 1.00 96.19 84 ALA A N 1
ATOM 649 C CA . ALA A 1 84 ? 1.319 -24.333 4.173 1.00 96.19 84 ALA A CA 1
ATOM 650 C C . ALA A 1 84 ? 0.471 -23.050 4.094 1.00 96.19 84 ALA A C 1
ATOM 652 O O . ALA A 1 84 ? -0.278 -22.869 3.135 1.00 96.19 84 ALA A O 1
ATOM 653 N N . THR A 1 85 ? 0.634 -22.141 5.058 1.00 96.50 85 THR A N 1
ATOM 654 C CA . THR A 1 85 ? -0.079 -20.853 5.105 1.00 96.50 85 THR A CA 1
ATOM 655 C C . THR A 1 85 ? 0.522 -19.829 4.137 1.00 96.50 85 THR A C 1
ATOM 657 O O . THR A 1 85 ? -0.208 -19.121 3.447 1.00 96.50 85 THR A O 1
ATOM 660 N N . LEU A 1 86 ? 1.854 -19.771 4.037 1.00 95.81 86 LEU A N 1
ATOM 661 C CA . LEU A 1 86 ? 2.570 -18.830 3.167 1.00 95.81 86 LEU A CA 1
ATOM 662 C C . LEU A 1 86 ? 2.442 -19.158 1.676 1.00 95.81 86 LEU A C 1
ATOM 664 O O . LEU A 1 86 ? 2.409 -18.253 0.842 1.00 95.81 86 LEU A O 1
ATOM 668 N N . ARG A 1 87 ? 2.431 -20.446 1.322 1.00 95.88 87 ARG A N 1
ATOM 669 C CA . ARG A 1 87 ? 2.630 -20.906 -0.058 1.00 95.88 87 ARG A CA 1
ATOM 670 C C . ARG A 1 87 ? 1.542 -20.416 -1.027 1.00 95.88 87 ARG A C 1
ATOM 672 O O . ARG A 1 87 ? 1.927 -19.906 -2.080 1.00 95.88 87 ARG A O 1
ATOM 679 N N . PRO A 1 88 ? 0.228 -20.503 -0.731 1.00 97.06 88 PRO A N 1
ATOM 680 C CA . PRO A 1 88 ? -0.800 -20.048 -1.669 1.00 97.06 88 PRO A CA 1
ATOM 681 C C . PRO A 1 88 ? -0.710 -18.553 -2.043 1.00 97.06 88 PRO A C 1
ATOM 683 O O . PRO A 1 88 ? -0.611 -18.268 -3.242 1.00 97.06 88 PRO A O 1
ATOM 686 N N . PRO A 1 89 ? -0.686 -17.593 -1.091 1.00 97.62 89 PRO A N 1
ATOM 687 C CA . PRO A 1 89 ? -0.605 -16.174 -1.439 1.00 97.62 89 PRO A CA 1
ATOM 688 C C . PRO A 1 89 ? 0.757 -15.809 -2.050 1.00 97.62 89 PRO A C 1
ATOM 690 O O . PRO A 1 89 ? 0.817 -14.985 -2.964 1.00 97.62 89 PRO A O 1
ATOM 693 N N . LEU A 1 90 ? 1.851 -16.454 -1.618 1.00 97.00 90 LEU A N 1
ATOM 694 C CA . LEU A 1 90 ? 3.182 -16.209 -2.176 1.00 97.00 90 LEU A CA 1
ATOM 695 C C . LEU A 1 90 ? 3.265 -16.616 -3.650 1.00 97.00 90 LEU A C 1
ATOM 697 O O . LEU A 1 90 ? 3.712 -15.824 -4.473 1.00 97.00 90 LEU A O 1
ATOM 701 N N . LEU A 1 91 ? 2.808 -17.823 -4.000 1.00 96.69 91 LEU A N 1
ATOM 702 C CA . LEU A 1 91 ? 2.840 -18.316 -5.382 1.00 96.69 91 LEU A CA 1
ATOM 703 C C . LEU A 1 91 ? 2.006 -17.444 -6.326 1.00 96.69 91 LEU A C 1
ATOM 705 O O . LEU A 1 91 ? 2.401 -17.213 -7.471 1.00 96.69 91 LEU A O 1
ATOM 709 N N . LYS A 1 92 ? 0.864 -16.943 -5.840 1.00 97.81 92 LYS A N 1
ATOM 710 C CA . LYS A 1 92 ? 0.029 -15.983 -6.566 1.00 97.81 92 LYS A CA 1
ATOM 711 C C . LYS A 1 92 ? 0.807 -14.694 -6.844 1.00 97.81 92 LYS A C 1
ATOM 713 O O . LYS A 1 92 ? 0.924 -14.306 -8.002 1.00 97.81 92 LYS A O 1
ATOM 718 N N . ALA A 1 93 ? 1.394 -14.078 -5.817 1.00 98.06 93 ALA A N 1
ATOM 719 C CA . ALA A 1 93 ? 2.172 -12.850 -5.975 1.00 98.06 93 ALA A CA 1
ATOM 720 C C . ALA A 1 93 ? 3.405 -13.044 -6.875 1.00 98.06 93 ALA A C 1
ATOM 722 O O . ALA A 1 93 ? 3.663 -12.220 -7.747 1.00 98.06 93 ALA A O 1
ATOM 723 N N . GLN A 1 94 ? 4.129 -14.156 -6.727 1.00 97.50 94 GLN A N 1
ATOM 724 C CA . GLN A 1 94 ? 5.316 -14.465 -7.527 1.00 97.50 94 GLN A CA 1
ATOM 725 C C . GLN A 1 94 ? 5.019 -14.591 -9.015 1.00 97.50 94 GLN A C 1
ATOM 727 O O . GLN A 1 94 ? 5.785 -14.082 -9.830 1.00 97.50 94 GLN A O 1
ATOM 732 N N . ARG A 1 95 ? 3.909 -15.243 -9.380 1.00 97.94 95 ARG A N 1
ATOM 733 C CA . ARG A 1 95 ? 3.497 -15.373 -10.782 1.00 97.94 95 ARG A CA 1
ATOM 734 C C . ARG A 1 95 ? 3.289 -14.004 -11.425 1.00 97.94 95 ARG A C 1
ATOM 736 O O . ARG A 1 95 ? 3.818 -13.749 -12.505 1.00 97.94 95 ARG A O 1
ATOM 743 N N . GLU A 1 96 ? 2.540 -13.137 -10.754 1.00 98.31 96 GLU A N 1
ATOM 744 C CA . GLU A 1 96 ? 2.219 -11.804 -11.266 1.00 98.31 96 GLU A CA 1
ATOM 745 C C . GLU A 1 96 ? 3.456 -10.898 -11.305 1.00 98.31 96 GLU A C 1
ATOM 747 O O . GLU A 1 96 ? 3.722 -10.225 -12.303 1.00 98.31 96 GLU A O 1
ATOM 752 N N . ILE A 1 97 ? 4.270 -10.931 -10.247 1.00 97.94 97 ILE A N 1
ATOM 753 C CA . ILE A 1 97 ? 5.515 -10.165 -10.163 1.00 97.94 97 ILE A CA 1
ATOM 754 C C . ILE A 1 97 ? 6.490 -10.611 -11.256 1.00 97.94 97 ILE A C 1
ATOM 756 O O . ILE A 1 97 ? 7.020 -9.751 -11.952 1.00 97.94 97 ILE A O 1
ATOM 760 N N . ALA A 1 98 ? 6.669 -11.914 -11.492 1.00 97.81 98 ALA A N 1
ATOM 761 C CA . ALA A 1 98 ? 7.549 -12.419 -12.549 1.00 97.81 98 ALA A CA 1
ATOM 762 C C . ALA A 1 98 ? 7.124 -11.935 -13.949 1.00 97.81 98 ALA A C 1
ATOM 764 O O . ALA A 1 98 ? 7.969 -11.538 -14.754 1.00 97.81 98 ALA A O 1
ATOM 765 N N . ALA A 1 99 ? 5.818 -11.897 -14.235 1.00 98.19 99 ALA A N 1
ATOM 766 C CA . ALA A 1 99 ? 5.307 -11.347 -15.491 1.00 98.19 99 ALA A CA 1
ATOM 767 C C . ALA A 1 99 ? 5.624 -9.844 -15.633 1.00 98.19 99 ALA A C 1
ATOM 769 O O . ALA A 1 99 ? 6.048 -9.384 -16.699 1.00 98.19 99 ALA A O 1
ATOM 770 N N . LEU A 1 100 ? 5.474 -9.076 -14.550 1.00 98.19 100 LEU A N 1
ATOM 771 C CA . LEU A 1 100 ? 5.815 -7.652 -14.524 1.00 98.19 100 LEU A CA 1
ATOM 772 C C . LEU A 1 100 ? 7.324 -7.396 -14.603 1.00 98.19 100 LEU A C 1
ATOM 774 O O . LEU A 1 100 ? 7.732 -6.398 -15.195 1.00 98.19 100 LEU A O 1
ATOM 778 N N . GLU A 1 101 ? 8.169 -8.282 -14.076 1.00 98.06 101 GLU A N 1
ATOM 779 C CA . GLU A 1 101 ? 9.625 -8.140 -14.160 1.00 98.06 101 GLU A CA 1
ATOM 780 C C . GLU A 1 101 ? 10.146 -8.227 -15.591 1.00 98.06 101 GLU A C 1
ATOM 782 O O . GLU A 1 101 ? 11.040 -7.459 -15.957 1.00 98.06 101 GLU A O 1
ATOM 787 N N . ILE A 1 102 ? 9.549 -9.085 -16.422 1.00 98.25 102 ILE A N 1
ATOM 788 C CA . ILE A 1 102 ? 9.848 -9.148 -17.859 1.00 98.25 102 ILE A CA 1
ATOM 789 C C . ILE A 1 102 ? 9.516 -7.799 -18.513 1.00 98.25 102 ILE A C 1
ATOM 791 O O . ILE A 1 102 ? 10.327 -7.237 -19.254 1.00 98.25 102 ILE A O 1
ATOM 795 N N . LYS A 1 103 ? 8.349 -7.228 -18.188 1.00 98.31 103 LYS A N 1
ATOM 796 C CA . LYS A 1 103 ? 7.920 -5.919 -18.704 1.00 98.31 103 LYS A CA 1
ATOM 797 C C . LYS A 1 103 ? 8.826 -4.782 -18.219 1.00 98.31 103 LYS A C 1
ATOM 799 O O . LYS A 1 103 ? 9.195 -3.915 -19.008 1.00 98.31 103 LYS A O 1
ATOM 804 N N . ARG A 1 104 ? 9.231 -4.808 -16.946 1.00 98.31 104 ARG A N 1
ATOM 805 C CA . ARG A 1 104 ? 10.204 -3.878 -16.355 1.00 98.31 104 ARG A CA 1
ATOM 806 C C . ARG A 1 104 ? 11.543 -3.944 -17.092 1.00 98.31 104 ARG A C 1
ATOM 808 O O . ARG A 1 104 ? 12.118 -2.902 -17.391 1.00 98.31 104 ARG A O 1
ATOM 815 N N . GLY A 1 105 ? 12.026 -5.152 -17.391 1.00 98.19 105 GLY A N 1
ATOM 816 C CA . GLY A 1 105 ? 13.249 -5.375 -18.166 1.00 98.19 105 GLY A CA 1
ATOM 817 C C . GLY A 1 105 ? 13.175 -4.730 -19.548 1.00 98.19 105 GLY A C 1
ATOM 818 O O . GLY A 1 105 ? 14.058 -3.950 -19.898 1.00 98.19 105 GLY A O 1
ATOM 819 N N . LYS A 1 106 ? 12.070 -4.956 -20.268 1.00 98.38 106 LYS A N 1
ATOM 820 C CA . LYS A 1 106 ? 11.826 -4.346 -21.580 1.00 98.38 106 LYS A CA 1
ATOM 821 C C . LYS A 1 106 ? 11.834 -2.816 -21.530 1.00 98.38 106 LYS A C 1
ATOM 823 O O . LYS A 1 106 ? 12.542 -2.194 -22.307 1.00 98.38 106 LYS A O 1
ATOM 828 N N . PHE A 1 107 ? 11.118 -2.195 -20.588 1.00 98.25 107 PHE A N 1
ATOM 829 C CA . PHE A 1 107 ? 11.121 -0.731 -20.484 1.00 98.25 107 PHE A CA 1
ATOM 830 C C . PHE A 1 107 ? 12.493 -0.153 -20.136 1.00 98.25 107 PHE A C 1
ATOM 832 O O . PHE A 1 107 ? 12.849 0.911 -20.633 1.00 98.25 107 PHE A O 1
ATOM 839 N N . ARG A 1 108 ? 13.290 -0.841 -19.308 1.00 98.31 108 ARG A N 1
ATOM 840 C CA . ARG A 1 108 ? 14.672 -0.418 -19.029 1.00 98.31 108 ARG A CA 1
ATOM 841 C C . ARG A 1 108 ? 15.546 -0.478 -20.278 1.00 98.31 108 ARG A C 1
ATOM 843 O O . ARG A 1 108 ? 16.342 0.433 -20.499 1.00 98.31 108 ARG A O 1
ATOM 850 N N . GLU A 1 109 ? 15.384 -1.519 -21.087 1.00 98.44 109 GLU A N 1
ATOM 851 C CA . GLU A 1 109 ? 16.063 -1.628 -22.375 1.00 98.44 109 GLU A CA 1
ATOM 852 C C . GLU A 1 109 ? 15.617 -0.515 -23.333 1.00 98.44 109 GLU A C 1
ATOM 854 O O . GLU A 1 109 ? 16.469 0.190 -23.867 1.00 98.44 109 GLU A O 1
ATOM 859 N N . ASP A 1 110 ? 14.311 -0.274 -23.468 1.00 98.12 110 ASP A N 1
ATOM 860 C CA . ASP A 1 110 ? 13.755 0.782 -24.322 1.00 98.12 110 ASP A CA 1
ATOM 861 C C . ASP A 1 110 ? 14.253 2.181 -23.903 1.00 98.12 110 ASP A C 1
ATOM 863 O O . ASP A 1 110 ? 14.590 3.002 -24.757 1.00 98.12 110 ASP A O 1
ATOM 867 N N . ILE A 1 111 ? 14.359 2.459 -22.595 1.00 98.12 111 ILE A N 1
ATOM 868 C CA . ILE A 1 111 ? 14.946 3.706 -22.070 1.00 98.12 111 ILE A CA 1
ATOM 869 C C . ILE A 1 111 ? 16.425 3.809 -22.455 1.00 98.12 111 ILE A C 1
ATOM 871 O O . ILE A 1 111 ? 16.863 4.857 -22.929 1.00 98.12 111 ILE A O 1
ATOM 875 N N . SER A 1 112 ? 17.195 2.729 -22.291 1.00 98.19 112 SER A N 1
ATOM 876 C CA . SER A 1 112 ? 18.613 2.704 -22.663 1.00 98.19 112 SER A CA 1
ATOM 877 C C . SER A 1 112 ? 18.806 2.920 -24.168 1.00 98.19 112 SER A C 1
ATOM 879 O O . SER A 1 112 ? 19.643 3.726 -24.578 1.00 98.19 112 SER A O 1
ATOM 881 N N . GLN A 1 113 ? 17.987 2.274 -25.002 1.00 98.06 113 GLN A N 1
ATOM 882 C CA . GLN A 1 113 ? 17.993 2.463 -26.451 1.00 98.06 113 GLN A CA 1
ATOM 883 C C . GLN A 1 113 ? 17.594 3.894 -26.838 1.00 98.06 113 GLN A C 1
ATOM 885 O O . GLN A 1 113 ? 18.238 4.490 -27.703 1.00 98.06 113 GLN A O 1
ATOM 890 N N . ALA A 1 114 ? 16.585 4.478 -26.183 1.00 97.12 114 ALA A N 1
ATOM 891 C CA . ALA A 1 114 ? 16.182 5.866 -26.405 1.00 97.12 114 ALA A CA 1
ATOM 892 C C . ALA A 1 114 ? 17.307 6.850 -26.046 1.00 97.12 114 ALA A C 1
ATOM 894 O O . ALA A 1 114 ? 17.570 7.779 -26.812 1.00 97.12 114 ALA A O 1
ATOM 895 N N . GLU A 1 115 ? 18.029 6.600 -24.951 1.00 96.81 115 GLU A N 1
ATOM 896 C CA . GLU A 1 115 ? 19.174 7.410 -24.540 1.00 96.81 115 GLU A CA 1
ATOM 897 C C . GLU A 1 115 ? 20.332 7.307 -25.546 1.00 96.81 115 GLU A C 1
ATOM 899 O O . GLU A 1 115 ? 20.919 8.325 -25.929 1.00 96.81 115 GLU A O 1
ATOM 904 N N . ILE A 1 116 ? 20.650 6.096 -26.020 1.00 97.25 116 ILE A N 1
ATOM 905 C CA . ILE A 1 116 ? 21.659 5.875 -27.067 1.00 97.25 116 ILE A CA 1
ATOM 906 C C . ILE A 1 116 ? 21.242 6.589 -28.356 1.00 97.25 116 ILE A C 1
ATOM 908 O O . ILE A 1 116 ? 22.055 7.293 -28.955 1.00 97.25 116 ILE A O 1
ATOM 912 N N . ALA A 1 117 ? 19.974 6.481 -28.758 1.00 96.50 117 ALA A N 1
ATOM 913 C CA . ALA A 1 117 ? 19.443 7.160 -29.934 1.00 96.50 117 ALA A CA 1
ATOM 914 C C . ALA A 1 117 ? 19.497 8.687 -29.787 1.00 96.50 117 ALA A C 1
ATOM 916 O O . ALA A 1 117 ? 19.837 9.385 -30.743 1.00 96.50 117 ALA A O 1
ATOM 917 N N . ARG A 1 118 ? 19.218 9.229 -28.594 1.00 95.38 118 ARG A N 1
ATOM 918 C CA . ARG A 1 118 ? 19.347 10.663 -28.316 1.00 95.38 118 ARG A CA 1
ATOM 919 C C . ARG A 1 118 ? 20.802 11.113 -28.407 1.00 95.38 118 ARG A C 1
ATOM 921 O O . ARG A 1 118 ? 21.071 12.113 -29.069 1.00 95.38 118 ARG A O 1
ATOM 928 N N . LYS A 1 119 ? 21.738 10.378 -27.798 1.00 95.19 119 LYS A N 1
ATOM 929 C CA . LYS A 1 119 ? 23.182 10.667 -27.881 1.00 95.19 119 LYS A CA 1
ATOM 930 C C . LYS A 1 119 ? 23.697 10.574 -29.323 1.00 95.19 119 LYS A C 1
ATOM 932 O O . LYS A 1 119 ? 24.432 11.450 -29.761 1.00 95.19 119 LYS A O 1
ATOM 937 N N . GLY A 1 120 ? 23.260 9.569 -30.081 1.00 96.12 120 GLY A N 1
ATOM 938 C CA . GLY A 1 120 ? 23.626 9.390 -31.489 1.00 96.12 120 GLY A CA 1
ATOM 939 C C . GLY A 1 120 ? 23.007 10.430 -32.429 1.00 96.12 120 GLY A C 1
ATOM 940 O O . GLY A 1 120 ? 23.617 10.798 -33.427 1.00 96.12 120 GLY A O 1
ATOM 941 N N . ALA A 1 121 ? 21.818 10.949 -32.109 1.00 94.56 121 ALA A N 1
ATOM 942 C CA . ALA A 1 121 ? 21.145 11.979 -32.901 1.00 94.56 121 ALA A CA 1
ATOM 943 C C . ALA A 1 121 ? 21.770 13.377 -32.765 1.00 94.56 121 ALA A C 1
ATOM 945 O O . ALA A 1 121 ? 21.522 14.219 -33.632 1.00 94.56 121 ALA A O 1
ATOM 946 N N . PHE A 1 122 ? 22.535 13.621 -31.695 1.00 93.81 122 PHE A N 1
ATOM 947 C CA . PHE A 1 122 ? 23.197 14.894 -31.399 1.00 93.81 122 PHE A CA 1
ATOM 948 C C . PHE A 1 122 ? 24.646 14.657 -30.935 1.00 93.81 122 PHE A C 1
ATOM 950 O O . PHE A 1 122 ? 24.961 14.882 -29.766 1.00 93.81 122 PHE A O 1
ATOM 957 N N . PRO A 1 123 ? 25.537 14.188 -31.829 1.00 89.00 123 PRO A N 1
ATOM 958 C CA . PRO A 1 123 ? 26.916 13.855 -31.468 1.00 89.00 123 PRO A CA 1
ATOM 959 C C . PRO A 1 123 ? 27.752 15.093 -31.108 1.00 89.00 123 PRO A C 1
ATOM 961 O O . PRO A 1 123 ? 28.700 14.985 -30.334 1.00 89.00 123 PRO A O 1
ATOM 964 N N . ALA A 1 124 ? 27.390 16.265 -31.640 1.00 91.88 124 ALA A N 1
ATOM 965 C CA . ALA A 1 124 ? 27.997 17.548 -31.311 1.00 91.88 124 ALA A CA 1
ATOM 966 C C . ALA A 1 124 ? 26.927 18.521 -30.781 1.00 91.88 124 ALA A C 1
ATOM 968 O O . ALA A 1 124 ? 25.804 18.537 -31.304 1.00 91.88 124 ALA A O 1
ATOM 969 N N . PRO A 1 125 ? 27.240 19.332 -29.753 1.00 90.38 125 PRO A N 1
ATOM 970 C CA . PRO A 1 125 ? 26.370 20.430 -29.356 1.00 90.38 125 PRO A CA 1
ATOM 971 C C . PRO A 1 125 ? 26.226 21.412 -30.527 1.00 90.38 125 PRO A C 1
ATOM 973 O O . PRO A 1 125 ? 27.190 21.696 -31.224 1.00 90.38 125 PRO A O 1
ATOM 976 N N . ALA A 1 126 ? 25.014 21.915 -30.759 1.00 90.88 126 ALA A N 1
ATOM 977 C CA . ALA A 1 126 ? 24.780 22.906 -31.807 1.00 90.88 126 ALA A CA 1
ATOM 978 C C . ALA A 1 126 ? 25.472 24.234 -31.455 1.00 90.88 126 ALA A C 1
ATOM 980 O O . ALA A 1 126 ? 25.224 24.786 -30.376 1.00 90.88 126 ALA A O 1
ATOM 981 N N . ASP A 1 127 ? 26.285 24.760 -32.371 1.00 94.19 127 ASP A N 1
ATOM 982 C CA . ASP A 1 127 ? 27.068 25.980 -32.150 1.00 94.19 127 ASP A CA 1
ATOM 983 C C . ASP A 1 127 ? 26.247 27.236 -32.452 1.00 94.19 127 ASP A C 1
ATOM 985 O O . ASP A 1 127 ? 26.311 28.232 -31.724 1.00 94.19 127 ASP A O 1
ATOM 989 N N . THR A 1 128 ? 25.401 27.184 -33.482 1.00 95.81 128 THR A N 1
ATOM 990 C CA . THR A 1 128 ? 24.595 28.337 -33.893 1.00 95.81 128 THR A CA 1
ATOM 991 C C . THR A 1 128 ? 23.201 28.327 -33.263 1.00 95.81 128 THR A C 1
ATOM 993 O O . THR A 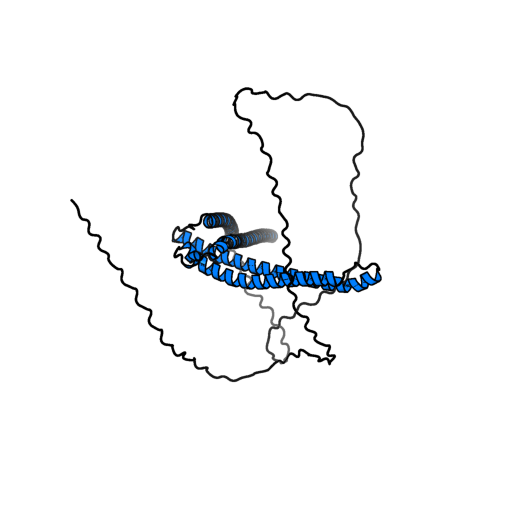1 128 ? 22.601 27.283 -33.001 1.00 95.81 128 THR A O 1
ATOM 996 N N . TRP A 1 129 ? 22.635 29.515 -33.024 1.00 92.56 129 TRP A N 1
ATOM 997 C CA . TRP A 1 129 ? 21.272 29.646 -32.490 1.00 92.56 129 TRP A CA 1
ATOM 998 C C . TRP A 1 129 ? 20.218 29.023 -33.425 1.00 92.56 129 TRP A C 1
ATOM 1000 O O . TRP A 1 129 ? 19.236 28.454 -32.952 1.00 92.56 129 TRP A O 1
ATOM 1010 N N . TYR A 1 130 ? 20.450 29.089 -34.740 1.00 93.50 130 TYR A N 1
ATOM 1011 C CA . TYR A 1 130 ? 19.575 28.509 -35.755 1.00 93.50 130 TYR A CA 1
ATOM 1012 C C . TYR A 1 130 ? 19.564 26.976 -35.680 1.00 93.50 130 TYR A C 1
ATOM 1014 O O . TYR A 1 130 ? 18.496 26.369 -35.619 1.00 93.50 130 TYR A O 1
ATOM 1022 N N . GLU A 1 131 ? 20.734 26.339 -35.577 1.00 94.19 131 GLU A N 1
ATOM 1023 C CA . GLU A 1 131 ? 20.831 24.890 -35.356 1.00 94.19 131 GLU A CA 1
ATOM 1024 C C . GLU A 1 131 ? 20.222 24.476 -34.017 1.00 94.19 131 GLU A C 1
ATOM 1026 O O . GLU A 1 131 ? 19.531 23.461 -33.950 1.00 94.19 131 GLU A O 1
ATOM 1031 N N . LYS A 1 132 ? 20.408 25.272 -32.954 1.00 94.88 132 LYS A N 1
ATOM 1032 C CA . LYS A 1 132 ? 19.739 25.036 -31.664 1.00 94.88 132 LYS A CA 1
ATOM 1033 C C . LYS A 1 132 ? 18.221 25.050 -31.816 1.00 94.88 132 LYS A C 1
ATOM 1035 O O . LYS A 1 132 ? 17.567 24.174 -31.264 1.00 94.88 132 LYS A O 1
ATOM 1040 N N . MET A 1 133 ? 17.664 25.993 -32.578 1.00 93.38 133 MET A N 1
ATOM 1041 C CA . MET A 1 133 ? 16.220 26.087 -32.806 1.00 93.38 133 MET A CA 1
ATOM 1042 C C . MET A 1 133 ? 15.688 24.913 -33.640 1.00 93.38 133 MET A C 1
ATOM 1044 O O . MET A 1 133 ? 14.677 24.317 -33.274 1.00 93.38 133 MET A O 1
ATOM 1048 N N . MET A 1 134 ? 16.400 24.520 -34.700 1.00 92.69 134 MET A N 1
ATOM 1049 C CA . MET A 1 134 ? 16.046 23.349 -35.515 1.00 92.69 134 MET A CA 1
ATOM 1050 C C . MET A 1 134 ? 16.135 22.042 -34.712 1.00 92.69 134 MET A C 1
ATOM 1052 O O . MET A 1 134 ? 15.275 21.167 -34.829 1.00 92.69 134 MET A O 1
ATOM 1056 N N . ASN A 1 135 ? 17.136 21.925 -33.837 1.00 94.50 135 ASN A N 1
ATOM 1057 C CA . ASN A 1 135 ? 17.321 20.757 -32.981 1.00 94.50 135 ASN A CA 1
ATOM 1058 C C . ASN A 1 135 ? 16.380 20.747 -31.773 1.00 94.50 135 ASN A C 1
ATOM 1060 O O . ASN A 1 135 ? 16.053 19.663 -31.296 1.00 94.50 135 ASN A O 1
ATOM 1064 N N . ALA A 1 136 ? 15.899 21.901 -31.301 1.00 94.06 136 ALA A N 1
ATOM 1065 C CA . ALA A 1 136 ? 15.062 22.004 -30.105 1.00 94.06 136 ALA A CA 1
ATOM 1066 C C . ALA A 1 136 ? 13.809 21.124 -30.192 1.00 94.06 136 ALA A C 1
ATOM 1068 O O . ALA A 1 136 ? 13.512 20.392 -29.250 1.00 94.06 136 ALA A O 1
ATOM 1069 N N . GLY A 1 137 ? 13.117 21.118 -31.336 1.00 94.62 137 GLY A N 1
ATOM 1070 C CA . GLY A 1 137 ? 11.939 20.267 -31.536 1.00 94.62 137 GLY A CA 1
ATOM 1071 C C . GLY A 1 137 ? 12.269 18.771 -31.478 1.00 94.62 137 GLY A C 1
ATOM 1072 O O . GLY A 1 137 ? 11.551 17.991 -30.850 1.00 94.62 137 GLY A O 1
ATOM 1073 N N . LYS A 1 138 ? 13.393 18.363 -32.078 1.00 95.00 138 LYS A N 1
ATOM 1074 C CA . LYS A 1 138 ? 13.852 16.966 -32.069 1.00 95.00 138 LYS A CA 1
ATOM 1075 C C . LYS A 1 138 ? 14.330 16.543 -30.674 1.00 95.00 138 LYS A C 1
ATOM 1077 O O . LYS A 1 138 ? 13.960 15.463 -30.224 1.00 95.00 138 LYS A O 1
ATOM 1082 N N . VAL A 1 139 ? 15.077 17.395 -29.967 1.00 94.31 139 VAL A N 1
ATOM 1083 C CA . VAL A 1 139 ? 15.498 17.170 -28.572 1.00 94.31 139 VAL A CA 1
ATOM 1084 C C . VAL A 1 139 ? 14.276 17.025 -27.668 1.00 94.31 139 VAL A C 1
ATOM 1086 O O . VAL A 1 139 ? 14.196 16.054 -26.921 1.00 94.31 139 VAL A O 1
ATOM 1089 N N . ALA A 1 140 ? 13.302 17.933 -27.777 1.00 96.25 140 ALA A N 1
ATOM 1090 C CA . ALA A 1 140 ? 12.076 17.888 -26.985 1.00 96.25 140 ALA A CA 1
ATOM 1091 C C . ALA A 1 140 ? 11.280 16.599 -27.235 1.00 96.25 140 ALA A C 1
ATOM 1093 O O . ALA A 1 140 ? 10.812 15.974 -26.287 1.00 96.25 140 ALA A O 1
ATOM 1094 N N . ARG A 1 141 ? 11.176 16.149 -28.493 1.00 96.50 141 ARG A N 1
ATOM 1095 C CA . ARG A 1 141 ? 10.506 14.885 -28.831 1.00 96.50 141 ARG A CA 1
ATOM 1096 C C . ARG A 1 141 ? 11.229 13.665 -28.252 1.00 96.50 141 ARG A C 1
ATOM 1098 O O . ARG A 1 141 ? 10.564 12.784 -27.715 1.00 96.50 141 ARG A O 1
ATOM 1105 N N . MET A 1 142 ? 12.560 13.608 -28.351 1.00 95.69 142 MET A N 1
ATOM 1106 C CA . MET A 1 142 ? 13.352 12.499 -27.796 1.00 95.69 142 MET A CA 1
ATOM 1107 C C . MET A 1 142 ? 13.250 12.455 -26.266 1.00 95.69 142 MET A C 1
ATOM 1109 O O . MET A 1 142 ? 12.955 11.403 -25.708 1.00 95.69 142 MET A O 1
ATOM 1113 N N . ALA A 1 143 ? 13.387 13.606 -25.602 1.00 94.81 143 ALA A N 1
ATOM 1114 C CA . ALA A 1 143 ? 13.216 13.721 -24.154 1.00 94.81 143 ALA A CA 1
ATOM 1115 C C . ALA A 1 143 ? 11.787 13.365 -23.708 1.00 94.81 143 ALA A C 1
ATOM 1117 O O . ALA A 1 143 ? 11.600 12.690 -22.700 1.00 94.81 143 ALA A O 1
ATOM 1118 N N . GLY A 1 144 ? 10.769 13.762 -24.479 1.00 97.12 144 GLY A N 1
ATOM 1119 C CA . GLY A 1 144 ? 9.379 13.386 -24.223 1.00 97.12 144 GLY A CA 1
ATOM 1120 C C . GLY A 1 144 ? 9.150 11.873 -24.298 1.00 97.12 144 GLY A C 1
ATOM 1121 O O . GLY A 1 144 ? 8.407 11.328 -23.484 1.00 97.12 144 GLY A O 1
ATOM 1122 N N . ASN A 1 145 ? 9.817 11.181 -25.227 1.00 97.25 145 ASN A N 1
ATOM 1123 C CA . ASN A 1 145 ? 9.748 9.723 -25.324 1.00 97.25 145 ASN A CA 1
ATOM 1124 C C . ASN A 1 145 ? 10.448 9.028 -24.142 1.00 97.25 145 ASN A C 1
ATOM 1126 O O . ASN A 1 145 ? 9.876 8.113 -23.556 1.00 97.25 145 ASN A O 1
ATOM 1130 N N . GLU A 1 146 ? 11.639 9.492 -23.744 1.00 96.62 146 GLU A N 1
ATOM 1131 C CA . GLU A 1 146 ? 12.343 9.000 -22.545 1.00 96.62 146 GLU A CA 1
ATOM 1132 C C . GLU A 1 146 ? 11.491 9.188 -21.276 1.00 96.62 146 GLU A C 1
ATOM 1134 O O . GLU A 1 146 ? 11.355 8.267 -20.467 1.00 96.62 146 GLU A O 1
ATOM 1139 N N . ALA A 1 147 ? 10.858 10.358 -21.123 1.00 97.94 147 ALA A N 1
ATOM 1140 C CA . ALA A 1 147 ? 9.975 10.655 -19.997 1.00 97.94 147 ALA A CA 1
ATOM 1141 C C . ALA A 1 147 ? 8.737 9.748 -19.977 1.00 97.94 147 ALA A C 1
ATOM 1143 O O . ALA A 1 147 ? 8.357 9.252 -18.916 1.00 97.94 147 ALA A O 1
ATOM 1144 N N . LYS A 1 148 ? 8.133 9.485 -21.144 1.00 98.06 148 LYS A N 1
ATOM 1145 C CA . LYS A 1 148 ? 7.008 8.550 -21.270 1.00 98.06 148 LYS A CA 1
ATOM 1146 C C . LYS A 1 148 ? 7.407 7.136 -20.839 1.00 98.06 148 LYS A C 1
ATOM 1148 O O . LYS A 1 148 ? 6.722 6.550 -20.007 1.00 98.06 148 LYS A O 1
ATOM 1153 N N . LEU A 1 149 ? 8.513 6.608 -21.366 1.00 98.12 149 LEU A N 1
ATOM 1154 C CA . LEU A 1 149 ? 9.000 5.271 -21.010 1.00 98.12 149 LEU A CA 1
ATOM 1155 C C . LEU A 1 149 ? 9.343 5.170 -19.518 1.00 98.12 149 LEU A C 1
ATOM 1157 O O . LEU A 1 149 ? 9.027 4.174 -18.873 1.00 98.12 149 LEU A O 1
ATOM 1161 N N . SER A 1 150 ? 9.927 6.226 -18.947 1.00 97.69 150 SER A N 1
ATOM 1162 C CA . SER A 1 150 ? 10.216 6.300 -17.511 1.00 97.69 150 SER A CA 1
ATOM 1163 C C . SER A 1 150 ? 8.938 6.281 -16.666 1.00 97.69 150 SER A C 1
ATOM 1165 O O . SER A 1 150 ? 8.886 5.588 -15.654 1.00 97.69 150 SER A O 1
ATOM 1167 N N . ALA A 1 151 ? 7.885 6.984 -17.094 1.00 98.38 151 ALA A N 1
ATOM 1168 C CA . ALA A 1 151 ? 6.589 6.953 -16.418 1.00 98.38 151 ALA A CA 1
ATOM 1169 C C . ALA A 1 151 ? 5.929 5.563 -16.494 1.00 98.38 151 ALA A C 1
ATOM 1171 O O . ALA A 1 151 ? 5.400 5.078 -15.493 1.00 98.38 151 ALA A O 1
ATOM 1172 N N . GLU A 1 152 ? 5.995 4.896 -17.651 1.00 98.12 152 GLU A N 1
ATOM 1173 C CA . GLU A 1 152 ? 5.497 3.523 -17.815 1.00 98.12 152 GLU A CA 1
ATOM 1174 C C . GLU A 1 152 ? 6.287 2.521 -16.953 1.00 98.12 152 GLU A C 1
ATOM 1176 O O . GLU A 1 152 ? 5.686 1.645 -16.327 1.00 98.12 152 GLU A O 1
ATOM 1181 N N . LEU A 1 153 ? 7.610 2.690 -16.837 1.00 98.00 153 LEU A N 1
ATOM 1182 C CA . LEU A 1 153 ? 8.452 1.915 -15.923 1.00 98.00 153 LEU A CA 1
ATOM 1183 C C . LEU A 1 153 ? 8.010 2.099 -14.464 1.00 98.00 153 LEU A C 1
ATOM 1185 O O . LEU A 1 153 ? 7.798 1.109 -13.763 1.00 98.00 153 LEU A O 1
ATOM 1189 N N . SER A 1 154 ? 7.814 3.344 -14.017 1.00 97.88 154 SER A N 1
ATOM 1190 C CA . SER A 1 154 ? 7.330 3.629 -12.661 1.00 97.88 154 SER A CA 1
ATOM 1191 C C . SER A 1 154 ? 5.948 3.023 -12.399 1.00 97.88 154 SER A C 1
ATOM 1193 O O . SER A 1 154 ? 5.703 2.514 -11.308 1.00 97.88 154 SER A O 1
ATOM 1195 N N . MET A 1 155 ? 5.052 3.016 -13.392 1.00 98.25 155 MET A N 1
ATOM 1196 C CA . MET A 1 155 ? 3.736 2.380 -13.266 1.00 98.25 155 MET A CA 1
ATOM 1197 C C . MET A 1 155 ? 3.850 0.864 -13.053 1.00 98.25 155 MET A C 1
ATOM 1199 O O . MET A 1 155 ? 3.146 0.313 -12.210 1.00 98.25 155 MET A O 1
ATOM 1203 N N . VAL A 1 156 ? 4.755 0.187 -13.769 1.00 98.31 156 VAL A N 1
ATOM 1204 C CA . VAL A 1 156 ? 5.020 -1.250 -13.566 1.00 98.31 156 VAL A CA 1
ATOM 1205 C C . VAL A 1 156 ? 5.586 -1.518 -12.171 1.00 98.31 156 VAL A C 1
ATOM 1207 O O . VAL A 1 156 ? 5.168 -2.470 -11.517 1.00 98.31 156 VAL A O 1
ATOM 1210 N N . GLU A 1 157 ? 6.493 -0.675 -11.675 1.00 97.94 157 GLU A N 1
ATOM 1211 C CA . GLU A 1 157 ? 7.051 -0.818 -10.323 1.00 97.94 157 GLU A CA 1
ATOM 1212 C C . GLU A 1 157 ? 5.989 -0.628 -9.226 1.00 97.94 157 GLU A C 1
ATOM 1214 O O . GLU A 1 157 ? 6.009 -1.345 -8.223 1.00 97.94 157 GLU A O 1
ATOM 1219 N N . VAL A 1 158 ? 5.022 0.275 -9.431 1.00 98.19 158 VAL A N 1
ATOM 1220 C CA . VAL A 1 158 ? 3.850 0.410 -8.548 1.00 98.19 158 VAL A CA 1
ATOM 1221 C C . VAL A 1 158 ? 2.992 -0.856 -8.584 1.00 98.19 158 VAL A C 1
ATOM 1223 O O . VAL A 1 158 ? 2.675 -1.385 -7.527 1.00 98.19 158 VAL A O 1
ATOM 1226 N N . GLN A 1 159 ? 2.703 -1.413 -9.765 1.00 98.19 159 GLN A N 1
ATOM 1227 C CA . GLN A 1 159 ? 1.934 -2.663 -9.877 1.00 98.19 159 GLN A CA 1
ATOM 1228 C C . GLN A 1 159 ? 2.621 -3.841 -9.172 1.00 98.19 159 GLN A C 1
ATOM 1230 O O . GLN A 1 159 ? 1.967 -4.642 -8.507 1.00 98.19 159 GLN A O 1
ATOM 1235 N N . MET A 1 160 ? 3.950 -3.943 -9.272 1.00 98.38 160 MET A N 1
ATOM 1236 C CA . MET A 1 160 ? 4.707 -4.956 -8.533 1.00 98.38 160 MET A CA 1
ATOM 1237 C C . MET A 1 160 ? 4.547 -4.776 -7.020 1.00 98.38 160 MET A C 1
ATOM 1239 O O . MET A 1 160 ? 4.393 -5.763 -6.302 1.00 98.38 160 MET A O 1
ATOM 1243 N N . ARG A 1 161 ? 4.578 -3.529 -6.532 1.00 98.31 161 ARG A N 1
ATOM 1244 C CA . ARG A 1 161 ? 4.343 -3.219 -5.118 1.00 98.31 161 ARG A CA 1
ATOM 1245 C C . ARG A 1 161 ? 2.922 -3.594 -4.699 1.00 98.31 161 ARG A C 1
ATOM 1247 O O . ARG A 1 161 ? 2.784 -4.260 -3.681 1.00 98.31 161 ARG A O 1
ATOM 1254 N N . ASP A 1 162 ? 1.907 -3.267 -5.496 1.00 98.38 162 ASP A N 1
ATOM 1255 C CA . ASP A 1 162 ? 0.502 -3.585 -5.205 1.00 98.38 162 ASP A CA 1
ATOM 1256 C C . ASP A 1 162 ? 0.281 -5.094 -4.987 1.00 98.38 162 ASP A C 1
ATOM 1258 O O . ASP A 1 162 ? -0.464 -5.499 -4.089 1.00 98.38 162 ASP A O 1
ATOM 1262 N N . TYR A 1 163 ? 0.969 -5.954 -5.748 1.00 98.56 163 TYR A N 1
ATOM 1263 C CA . TYR A 1 163 ? 0.912 -7.404 -5.532 1.00 98.56 163 TYR A CA 1
ATOM 1264 C C . TYR A 1 163 ? 1.573 -7.847 -4.222 1.00 98.56 163 TYR A C 1
ATOM 1266 O O . TYR A 1 163 ? 1.036 -8.723 -3.542 1.00 98.56 163 TYR A O 1
ATOM 1274 N N . LYS A 1 164 ? 2.688 -7.224 -3.821 1.00 98.50 164 LYS A N 1
ATOM 1275 C CA . LYS A 1 164 ? 3.314 -7.478 -2.510 1.00 98.50 164 LYS A CA 1
ATOM 1276 C C . LYS A 1 164 ? 2.439 -6.989 -1.352 1.00 98.50 164 LYS A C 1
ATOM 1278 O O . LYS A 1 164 ? 2.312 -7.662 -0.333 1.00 98.50 164 LYS A O 1
ATOM 1283 N N . GLU A 1 165 ? 1.797 -5.837 -1.519 1.00 98.38 165 GLU A N 1
ATOM 1284 C CA . GLU A 1 165 ? 0.838 -5.297 -0.555 1.00 98.38 165 GLU A CA 1
ATOM 1285 C C . GLU A 1 165 ? -0.371 -6.229 -0.386 1.00 98.38 165 GLU A C 1
ATOM 1287 O O . GLU A 1 165 ? -0.775 -6.530 0.738 1.00 98.38 165 GLU A O 1
ATOM 1292 N N . THR A 1 166 ? -0.917 -6.730 -1.499 1.00 98.25 166 THR A N 1
ATOM 1293 C CA . THR A 1 166 ? -2.041 -7.681 -1.508 1.00 98.25 166 THR A CA 1
ATOM 1294 C C . THR A 1 166 ? -1.663 -8.999 -0.834 1.00 98.25 166 THR A C 1
ATOM 1296 O O . THR A 1 166 ? -2.432 -9.511 -0.023 1.00 98.25 166 THR A O 1
ATOM 1299 N N . PHE A 1 167 ? -0.454 -9.505 -1.099 1.00 98.25 167 PHE A N 1
ATOM 1300 C CA . PHE A 1 167 ? 0.117 -10.650 -0.388 1.00 98.25 167 PHE A CA 1
ATOM 1301 C C . PHE A 1 167 ? 0.121 -10.435 1.134 1.00 98.25 167 PHE A C 1
ATOM 1303 O O . PHE A 1 167 ? -0.313 -11.314 1.876 1.00 98.25 167 PHE A O 1
ATOM 1310 N N . GLY A 1 168 ? 0.529 -9.251 1.602 1.00 97.06 168 GLY A N 1
ATOM 1311 C CA . GLY A 1 168 ? 0.490 -8.900 3.025 1.00 97.06 168 GLY A CA 1
ATOM 1312 C C . GLY A 1 168 ? -0.895 -8.895 3.637 1.00 97.06 168 GLY A C 1
ATOM 1313 O O . GLY A 1 168 ? -1.066 -9.380 4.749 1.00 97.06 168 GLY A O 1
ATOM 1314 N N . LEU A 1 169 ? -1.881 -8.354 2.921 1.00 98.06 169 LEU A N 1
ATOM 1315 C CA . LEU A 1 169 ? -3.263 -8.298 3.397 1.00 98.06 169 LEU A CA 1
ATOM 1316 C C . LEU A 1 169 ? -3.850 -9.700 3.593 1.00 98.06 169 LEU A C 1
ATOM 1318 O O . LEU A 1 169 ? -4.427 -9.969 4.647 1.00 98.06 169 LEU A O 1
ATOM 1322 N N . GLU A 1 170 ? -3.678 -10.585 2.606 1.00 97.94 170 GLU A N 1
ATOM 1323 C CA . GLU A 1 170 ? -4.151 -11.975 2.673 1.00 97.94 170 GLU A CA 1
ATOM 1324 C C . GLU A 1 170 ? -3.443 -12.740 3.802 1.00 97.94 170 GLU A C 1
ATOM 1326 O O . GLU A 1 170 ? -4.079 -13.420 4.609 1.00 97.94 170 GLU A O 1
ATOM 1331 N N . LEU A 1 171 ? -2.121 -12.588 3.897 1.00 97.62 171 LEU A N 1
ATOM 1332 C CA . LEU A 1 171 ? -1.315 -13.335 4.850 1.00 97.62 171 LEU A CA 1
ATOM 1333 C C . LEU A 1 171 ? -1.469 -12.843 6.291 1.00 97.62 171 LEU A C 1
ATOM 1335 O O . LEU A 1 171 ? -1.533 -13.660 7.204 1.00 97.62 171 LEU A O 1
ATOM 1339 N N . PHE A 1 172 ? -1.554 -11.531 6.519 1.00 98.12 172 PHE A N 1
ATOM 1340 C CA . PHE A 1 172 ? -1.752 -10.984 7.862 1.00 98.12 172 PHE A CA 1
ATOM 1341 C C . PHE A 1 172 ? -3.070 -11.473 8.473 1.00 98.12 172 PHE A C 1
ATOM 1343 O O . PHE A 1 172 ? -3.105 -11.823 9.652 1.00 98.12 172 PHE A O 1
ATOM 1350 N N . ALA A 1 173 ? -4.136 -11.535 7.665 1.00 98.06 173 ALA A N 1
ATOM 1351 C CA . ALA A 1 173 ? -5.415 -12.096 8.089 1.00 98.06 173 ALA A CA 1
ATOM 1352 C C . ALA A 1 173 ? -5.271 -13.577 8.476 1.00 98.06 173 ALA A C 1
ATOM 1354 O O . ALA A 1 173 ? -5.648 -13.955 9.580 1.00 98.06 173 ALA A O 1
ATOM 1355 N N . ALA A 1 174 ? -4.627 -14.388 7.630 1.00 97.62 174 ALA A N 1
ATOM 1356 C CA . ALA A 1 174 ? -4.409 -15.806 7.916 1.00 97.62 174 ALA A CA 1
ATOM 1357 C C . ALA A 1 174 ? -3.552 -16.049 9.175 1.00 97.62 174 ALA A C 1
ATOM 1359 O O . ALA A 1 174 ? -3.842 -16.955 9.953 1.00 97.62 174 ALA A O 1
ATOM 1360 N N . LEU A 1 175 ? -2.505 -15.244 9.394 1.00 97.31 175 LEU A N 1
ATOM 1361 C CA . LEU A 1 175 ? -1.666 -15.332 10.593 1.00 97.31 175 LEU A CA 1
ATOM 1362 C C . LEU A 1 175 ? -2.435 -14.937 11.857 1.00 97.31 175 LEU A C 1
ATOM 1364 O O . LEU A 1 175 ? -2.323 -15.633 12.863 1.00 97.31 175 LEU A O 1
ATOM 1368 N N . THR A 1 176 ? -3.252 -13.884 11.779 1.00 97.81 176 THR A N 1
ATOM 1369 C CA . THR A 1 176 ? -4.128 -13.465 12.884 1.00 97.81 176 THR A CA 1
ATOM 1370 C C . THR A 1 176 ? -5.106 -14.581 13.247 1.00 97.81 176 THR A C 1
ATOM 1372 O O . THR A 1 176 ? -5.218 -14.945 14.413 1.00 97.81 176 THR A O 1
ATOM 1375 N N . ASP A 1 177 ? -5.752 -15.192 12.251 1.00 97.75 177 ASP A N 1
ATOM 1376 C CA . ASP A 1 177 ? -6.696 -16.287 12.481 1.00 97.75 177 ASP A CA 1
ATOM 1377 C C . ASP A 1 177 ? -6.016 -17.500 13.140 1.00 97.75 177 ASP A C 1
ATOM 1379 O O . ASP A 1 177 ? -6.604 -18.152 14.005 1.00 97.75 177 ASP A O 1
ATOM 1383 N N . LEU A 1 178 ? -4.774 -17.823 12.764 1.00 97.31 178 LEU A N 1
ATOM 1384 C CA . LEU A 1 178 ? -4.002 -18.917 13.368 1.00 97.31 178 LEU A CA 1
ATOM 1385 C C . LEU A 1 178 ? -3.554 -18.612 14.802 1.00 97.31 178 LEU A C 1
ATOM 1387 O O . LEU A 1 178 ? -3.582 -19.510 15.650 1.00 97.31 178 LEU A O 1
ATOM 1391 N N . GLU A 1 179 ? -3.160 -17.371 15.076 1.00 97.19 179 GLU A N 1
ATOM 1392 C CA . GLU A 1 179 ? -2.827 -16.901 16.420 1.00 97.19 179 GLU A CA 1
ATOM 1393 C C . GLU A 1 179 ? -4.058 -16.984 17.331 1.00 97.19 179 GLU A C 1
ATOM 1395 O O . GLU A 1 179 ? -4.014 -17.652 18.365 1.00 97.19 179 GLU A O 1
ATOM 1400 N N . ASP A 1 180 ? -5.183 -16.409 16.904 1.00 97.56 180 ASP A N 1
ATOM 1401 C CA . ASP A 1 180 ? -6.400 -16.311 17.713 1.00 97.56 180 ASP A CA 1
ATOM 1402 C C . ASP A 1 180 ? -7.079 -17.680 17.915 1.00 97.56 180 ASP A C 1
ATOM 1404 O O . ASP A 1 180 ? -7.616 -17.963 18.988 1.00 97.56 180 ASP A O 1
ATOM 1408 N N . SER A 1 181 ? -7.051 -18.566 16.909 1.00 98.06 181 SER A N 1
ATOM 1409 C CA . SER A 1 181 ? -7.726 -19.873 16.987 1.00 98.06 181 SER A CA 1
ATOM 1410 C C . SER A 1 181 ? -6.872 -20.994 17.579 1.00 98.06 181 SER A C 1
ATOM 1412 O O . SER A 1 181 ? -7.414 -21.907 18.206 1.00 98.06 181 SER A O 1
ATOM 1414 N N . ARG A 1 182 ? -5.551 -20.975 17.362 1.00 96.56 182 ARG A N 1
ATOM 1415 C CA . ARG A 1 182 ? -4.651 -22.082 17.736 1.00 96.56 182 ARG A CA 1
ATOM 1416 C C . ARG A 1 182 ? -3.526 -21.662 18.677 1.00 96.56 182 ARG A C 1
ATOM 1418 O O . ARG A 1 182 ? -2.766 -22.531 19.099 1.00 96.56 182 ARG A O 1
ATOM 1425 N N . GLY A 1 183 ? -3.387 -20.372 18.989 1.00 96.50 183 GLY A N 1
ATOM 1426 C CA . GLY A 1 183 ? -2.225 -19.851 19.715 1.00 96.50 183 GLY A CA 1
ATOM 1427 C C . GLY A 1 183 ? -0.919 -20.079 18.953 1.00 96.50 183 GLY A C 1
ATOM 1428 O O . GLY A 1 183 ? 0.143 -20.207 19.564 1.00 96.50 183 GLY A O 1
ATOM 1429 N N . TRP A 1 184 ? -0.999 -20.232 17.629 1.00 96.75 184 TRP A N 1
ATOM 1430 C CA . TRP A 1 184 ? 0.151 -20.558 16.803 1.00 96.75 184 TRP A CA 1
ATOM 1431 C C . TRP A 1 184 ? 0.879 -19.283 16.380 1.00 96.75 184 TRP A C 1
ATOM 1433 O O . TRP A 1 184 ? 0.252 -18.308 15.979 1.00 96.75 184 TRP A O 1
ATOM 1443 N N . LEU A 1 185 ? 2.210 -19.309 16.437 1.00 95.44 185 LEU A N 1
ATOM 1444 C CA . LEU A 1 185 ? 3.077 -18.210 16.014 1.00 95.44 185 LEU A CA 1
ATOM 1445 C C . LEU A 1 185 ? 4.106 -18.722 14.996 1.00 95.44 185 LEU A C 1
ATOM 1447 O O . LEU A 1 185 ? 4.530 -19.878 15.108 1.00 95.44 185 LEU A O 1
ATOM 1451 N N . PRO A 1 186 ? 4.556 -17.877 14.047 1.00 96.00 186 PRO A N 1
ATOM 1452 C CA . PRO A 1 186 ? 5.603 -18.244 13.100 1.00 96.00 186 PRO A CA 1
ATOM 1453 C C . PRO A 1 186 ? 6.861 -18.780 13.797 1.00 96.00 186 PRO A C 1
ATOM 1455 O O . PRO A 1 186 ? 7.358 -18.197 14.765 1.00 96.00 186 PRO A O 1
ATOM 1458 N N . THR A 1 187 ? 7.372 -19.903 13.291 1.00 95.56 187 THR A N 1
ATOM 1459 C CA . THR A 1 187 ? 8.590 -2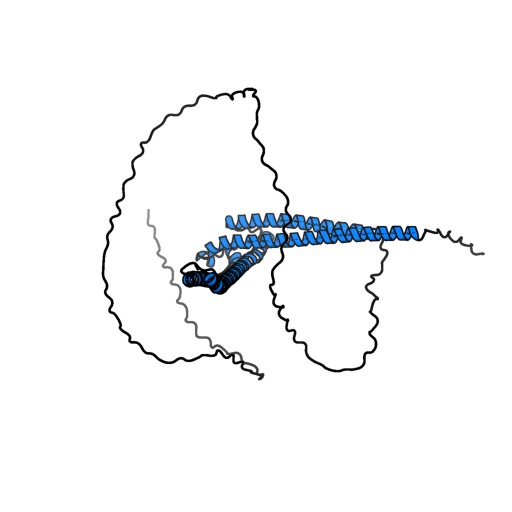0.568 13.783 1.00 95.56 187 THR A CA 1
ATOM 1460 C C . THR A 1 187 ? 9.851 -19.794 13.413 1.00 95.56 187 THR A C 1
ATOM 1462 O O . THR A 1 187 ? 10.791 -19.724 14.206 1.00 95.56 187 THR A O 1
ATOM 1465 N N . ASP A 1 188 ? 9.863 -19.183 12.228 1.00 96.06 188 ASP A N 1
ATOM 1466 C CA . ASP A 1 188 ? 10.952 -18.326 11.780 1.00 96.06 188 ASP A CA 1
ATOM 1467 C C . ASP A 1 188 ? 11.000 -17.024 12.594 1.00 96.06 188 ASP A C 1
ATOM 1469 O O . ASP A 1 188 ? 10.002 -16.312 12.745 1.00 96.06 188 ASP A O 1
ATOM 1473 N N . ARG A 1 189 ? 12.185 -16.716 13.130 1.00 97.31 189 ARG A N 1
ATOM 1474 C CA . ARG A 1 189 ? 12.400 -15.581 14.032 1.00 97.31 189 ARG A CA 1
ATOM 1475 C C . ARG A 1 189 ? 12.162 -14.235 13.352 1.00 97.31 189 ARG A C 1
ATOM 1477 O O . ARG A 1 189 ? 11.623 -13.337 13.995 1.00 97.31 189 ARG A O 1
ATOM 1484 N N . GLU A 1 190 ? 12.585 -14.083 12.103 1.00 97.38 190 GLU A N 1
ATOM 1485 C CA . GLU A 1 190 ? 12.466 -12.819 11.376 1.00 97.38 190 GLU A CA 1
ATOM 1486 C C . GLU A 1 190 ? 11.012 -12.586 10.972 1.00 97.38 190 GLU A C 1
ATOM 1488 O O . GLU A 1 190 ? 10.461 -11.519 11.243 1.00 97.38 190 GLU A O 1
ATOM 1493 N N . ILE A 1 191 ? 10.343 -13.618 10.445 1.00 97.19 191 ILE A N 1
ATOM 1494 C CA . ILE A 1 191 ? 8.907 -13.553 10.128 1.00 97.19 191 ILE A CA 1
ATOM 1495 C C . ILE A 1 191 ? 8.099 -13.213 11.381 1.00 97.19 191 ILE A C 1
ATOM 1497 O O . ILE A 1 191 ? 7.224 -12.347 11.337 1.00 97.19 191 ILE A O 1
ATOM 1501 N N . ARG A 1 192 ? 8.419 -13.849 12.514 1.00 97.56 192 ARG A N 1
ATOM 1502 C CA . ARG A 1 192 ? 7.782 -13.547 13.795 1.00 97.56 192 ARG A CA 1
ATOM 1503 C C . ARG A 1 192 ? 8.031 -12.107 14.232 1.00 97.56 192 ARG A C 1
ATOM 1505 O O . ARG A 1 192 ? 7.088 -11.433 14.621 1.00 97.56 192 ARG A O 1
ATOM 1512 N N . SER A 1 193 ? 9.263 -11.609 14.130 1.00 98.19 193 SER A N 1
ATOM 1513 C CA . SER A 1 193 ? 9.570 -10.222 14.493 1.00 98.19 193 SER A CA 1
ATOM 1514 C C . SER A 1 193 ? 8.813 -9.214 13.624 1.00 98.19 193 SER A C 1
ATOM 1516 O O . SER A 1 193 ? 8.327 -8.212 14.148 1.00 98.19 193 SER A O 1
ATOM 1518 N N . LEU A 1 194 ? 8.711 -9.453 12.312 1.00 98.19 194 LEU A N 1
ATOM 1519 C CA . LEU A 1 194 ? 7.943 -8.604 11.396 1.00 98.19 194 LEU A CA 1
ATOM 1520 C C . LEU A 1 194 ? 6.453 -8.614 11.751 1.00 98.19 194 LEU A C 1
ATOM 1522 O O . LEU A 1 194 ? 5.826 -7.556 11.823 1.00 98.19 194 LEU A O 1
ATOM 1526 N N . TYR A 1 195 ? 5.903 -9.799 12.021 1.00 98.19 195 TYR A N 1
ATOM 1527 C CA . TYR A 1 195 ? 4.507 -9.965 12.409 1.00 98.19 195 TYR A CA 1
ATOM 1528 C C . TYR A 1 195 ? 4.196 -9.289 13.751 1.00 98.19 195 TYR A C 1
ATOM 1530 O O . TYR A 1 195 ? 3.275 -8.478 13.813 1.00 98.19 195 TYR A O 1
ATOM 1538 N N . ASP A 1 196 ? 5.000 -9.527 14.791 1.00 98.06 196 ASP A N 1
ATOM 1539 C CA . ASP A 1 196 ? 4.815 -8.942 16.126 1.00 98.06 196 ASP A CA 1
ATOM 1540 C C . ASP A 1 196 ? 4.887 -7.403 16.082 1.00 98.06 196 ASP A C 1
ATOM 1542 O O . ASP A 1 196 ? 4.109 -6.709 16.747 1.00 98.06 196 ASP A O 1
ATOM 1546 N N . ASN A 1 197 ? 5.805 -6.850 15.277 1.00 98.38 197 ASN A N 1
ATOM 1547 C CA . ASN A 1 197 ? 5.910 -5.407 15.063 1.00 98.38 197 ASN A CA 1
ATOM 1548 C C . ASN A 1 197 ? 4.648 -4.855 14.391 1.00 98.38 197 ASN A C 1
ATOM 1550 O O . ASN A 1 197 ? 4.042 -3.922 14.919 1.00 98.38 197 ASN A O 1
ATOM 1554 N N . ALA A 1 198 ? 4.217 -5.461 13.279 1.00 98.25 198 ALA A N 1
ATOM 1555 C CA . ALA A 1 198 ? 3.014 -5.052 12.560 1.00 98.25 198 ALA A CA 1
ATOM 1556 C C . ALA A 1 198 ? 1.752 -5.171 13.430 1.00 98.25 198 ALA A C 1
ATOM 1558 O O . ALA A 1 198 ? 0.927 -4.258 13.446 1.00 98.25 198 ALA A O 1
ATOM 1559 N N . ARG A 1 199 ? 1.623 -6.258 14.202 1.00 98.06 199 ARG A N 1
ATOM 1560 C CA . ARG A 1 199 ? 0.502 -6.518 15.114 1.00 98.06 199 ARG A CA 1
ATOM 1561 C C . ARG A 1 199 ? 0.402 -5.446 16.195 1.00 98.06 199 ARG A C 1
ATOM 1563 O O . ARG A 1 199 ? -0.646 -4.819 16.316 1.00 98.06 199 ARG A O 1
ATOM 1570 N N . ARG A 1 200 ? 1.504 -5.157 16.899 1.00 98.50 200 ARG A N 1
ATOM 1571 C CA . ARG A 1 200 ? 1.575 -4.082 17.909 1.00 98.50 200 ARG A CA 1
ATOM 1572 C C . ARG A 1 200 ? 1.194 -2.726 17.326 1.00 98.50 200 ARG A C 1
ATOM 1574 O O . ARG A 1 200 ? 0.560 -1.896 17.975 1.00 98.50 200 ARG A O 1
ATOM 1581 N N . ASP A 1 201 ? 1.650 -2.469 16.111 1.00 98.38 201 ASP A N 1
ATOM 1582 C CA . ASP A 1 201 ? 1.395 -1.222 15.422 1.00 98.38 201 ASP A CA 1
ATOM 1583 C C . ASP A 1 201 ? -0.070 -1.091 14.988 1.00 98.38 201 ASP A C 1
ATOM 1585 O O . ASP A 1 201 ? -0.642 -0.005 15.103 1.00 98.38 201 ASP A O 1
ATOM 1589 N N . ILE A 1 202 ? -0.695 -2.165 14.524 1.00 98.12 202 ILE A N 1
ATOM 1590 C CA . ILE A 1 202 ? -2.117 -2.183 14.177 1.00 98.12 202 ILE A CA 1
ATOM 1591 C C . ILE A 1 202 ? -2.981 -2.048 15.433 1.00 98.12 202 ILE A C 1
ATOM 1593 O O . ILE A 1 202 ? -3.878 -1.211 15.444 1.00 98.12 202 ILE A O 1
ATOM 1597 N N . GLU A 1 203 ? -2.655 -2.757 16.513 1.00 98.12 203 GLU A N 1
ATOM 1598 C CA . GLU A 1 203 ? -3.380 -2.693 17.788 1.00 98.12 203 GLU A CA 1
ATOM 1599 C C . GLU A 1 203 ? -3.434 -1.259 18.338 1.00 98.12 203 GLU A C 1
ATOM 1601 O O . GLU A 1 203 ? -4.507 -0.738 18.638 1.00 98.12 203 GLU A O 1
ATOM 1606 N N . LYS A 1 204 ? -2.304 -0.540 18.340 1.00 98.50 204 LYS A N 1
ATOM 1607 C CA . LYS A 1 204 ? -2.272 0.881 18.735 1.00 98.50 204 LYS A CA 1
ATOM 1608 C C . LYS A 1 204 ? -3.171 1.772 17.875 1.00 98.50 204 LYS A C 1
ATOM 1610 O O . LYS A 1 204 ? -3.684 2.783 18.359 1.00 98.50 204 LYS A O 1
ATOM 1615 N N . ALA A 1 205 ? -3.299 1.476 16.583 1.00 98.12 205 ALA A N 1
ATOM 1616 C CA . ALA A 1 205 ? -4.169 2.232 15.687 1.00 98.12 205 ALA A CA 1
ATOM 1617 C C . ALA A 1 205 ? -5.649 1.873 15.916 1.00 98.12 205 ALA A C 1
ATOM 1619 O O . ALA A 1 205 ? -6.499 2.765 15.940 1.00 98.12 205 ALA A O 1
ATOM 1620 N N . GLU A 1 206 ? -5.949 0.599 16.170 1.00 97.94 206 GLU A N 1
ATOM 1621 C CA . GLU A 1 206 ? -7.286 0.102 16.506 1.00 97.94 206 GLU A CA 1
ATOM 1622 C C . GLU A 1 206 ? -7.788 0.641 17.852 1.00 97.94 206 GLU A C 1
ATOM 1624 O O . GLU A 1 206 ? -8.941 1.058 17.952 1.00 97.94 206 GLU A O 1
ATOM 1629 N N . GLU A 1 207 ? -6.930 0.744 18.868 1.00 98.38 207 GLU A N 1
ATOM 1630 C CA . GLU A 1 207 ? -7.267 1.376 20.148 1.00 98.38 207 GLU A CA 1
ATOM 1631 C C . GLU A 1 207 ? -7.670 2.845 19.972 1.00 98.38 207 GLU A C 1
ATOM 1633 O O . GLU A 1 207 ? -8.684 3.297 20.514 1.00 98.38 207 GLU A O 1
ATOM 1638 N N . LYS A 1 208 ? -6.903 3.601 19.172 1.00 98.44 208 LYS A N 1
ATOM 1639 C CA . LYS A 1 208 ? -7.235 4.994 18.837 1.00 98.44 208 LYS A CA 1
ATOM 1640 C C . LYS A 1 208 ? -8.566 5.073 18.101 1.00 98.44 208 LYS A C 1
ATOM 1642 O O . LYS A 1 208 ? -9.395 5.911 18.446 1.00 98.44 208 LYS A O 1
ATOM 1647 N N . ARG A 1 209 ? -8.783 4.188 17.126 1.00 98.31 209 ARG A N 1
ATOM 1648 C CA . ARG A 1 209 ? -10.026 4.102 16.353 1.00 98.31 209 ARG A CA 1
ATOM 1649 C C . ARG A 1 209 ? -11.214 3.839 17.274 1.00 98.31 209 ARG A C 1
ATOM 1651 O O . ARG A 1 209 ? -12.172 4.604 17.250 1.00 98.31 209 ARG A O 1
ATOM 1658 N N . LYS A 1 210 ? -11.110 2.849 18.162 1.00 98.44 210 LYS A N 1
ATOM 1659 C CA . LYS A 1 210 ? -12.149 2.498 19.139 1.00 98.44 210 LYS A CA 1
ATOM 1660 C C . LYS A 1 210 ? -12.450 3.644 20.105 1.00 98.44 210 LYS A C 1
ATOM 1662 O O . LYS A 1 210 ? -13.612 3.904 20.403 1.00 98.44 210 LYS A O 1
ATOM 1667 N N . LYS A 1 211 ? -11.426 4.367 20.573 1.00 98.44 211 LYS A N 1
ATOM 1668 C CA . LYS A 1 211 ? -11.621 5.564 21.405 1.00 98.44 211 LYS A CA 1
ATOM 1669 C C . LYS A 1 211 ? -12.422 6.637 20.659 1.00 98.44 211 LYS A C 1
ATOM 1671 O O . LYS A 1 211 ? -13.344 7.212 21.229 1.00 98.44 211 LYS A O 1
ATOM 1676 N N . LYS A 1 212 ? -12.108 6.875 19.384 1.00 98.12 212 LYS A N 1
ATOM 1677 C CA . LYS A 1 212 ? -12.820 7.843 18.537 1.00 98.12 212 LYS A CA 1
ATOM 1678 C C . LYS A 1 212 ? -14.248 7.413 18.219 1.00 98.12 212 LYS A C 1
ATOM 1680 O O . LYS A 1 212 ? -15.153 8.241 18.239 1.00 98.12 212 LYS A O 1
ATOM 1685 N N . GLU A 1 213 ? -14.475 6.124 17.995 1.00 97.56 213 GLU A N 1
ATOM 1686 C CA . GLU A 1 213 ? -15.822 5.565 17.859 1.00 97.56 213 GLU A CA 1
ATOM 1687 C C . GLU A 1 213 ? -16.642 5.762 19.136 1.00 97.56 213 GLU A C 1
ATOM 1689 O O . GLU A 1 213 ? -17.798 6.178 19.059 1.00 97.56 213 GLU A O 1
ATOM 1694 N N . GLN A 1 214 ? -16.040 5.543 20.308 1.00 97.75 214 GLN A N 1
ATOM 1695 C CA . GLN A 1 214 ? -16.704 5.797 21.584 1.00 97.75 214 GLN A CA 1
ATOM 1696 C C . GLN A 1 214 ? -17.056 7.283 21.753 1.00 97.75 214 GLN A C 1
ATOM 1698 O O . GLN A 1 214 ? -18.184 7.590 22.128 1.00 97.75 214 GLN A O 1
ATOM 1703 N N . GLU A 1 215 ? -16.157 8.206 21.389 1.00 96.50 215 GLU A N 1
ATOM 1704 C CA . GLU A 1 215 ? -16.434 9.654 21.392 1.00 96.50 215 GLU A CA 1
ATOM 1705 C C . GLU A 1 215 ? -17.632 10.011 20.481 1.00 96.50 215 GLU A C 1
ATOM 1707 O O . GLU A 1 215 ? -18.486 10.815 20.860 1.00 96.50 215 GLU A O 1
ATOM 1712 N N . VAL A 1 216 ? -17.762 9.373 19.308 1.00 96.75 216 VAL A N 1
ATOM 1713 C CA . VAL A 1 216 ? -18.929 9.543 18.417 1.00 96.75 216 VAL A CA 1
ATOM 1714 C C . VAL A 1 216 ? -20.220 9.036 19.065 1.00 96.75 216 VAL A C 1
ATOM 1716 O O . VAL A 1 216 ? -21.267 9.681 18.942 1.00 96.75 216 VAL A O 1
ATOM 1719 N N . VAL A 1 217 ? -20.166 7.886 19.740 1.00 96.19 217 VAL A N 1
ATOM 1720 C CA . VAL A 1 217 ? -21.316 7.306 20.452 1.00 96.19 217 VAL A CA 1
ATOM 1721 C C . VAL A 1 217 ? -21.747 8.206 21.612 1.00 96.19 217 VAL A C 1
ATOM 1723 O O . VAL A 1 217 ? -22.942 8.468 21.772 1.00 96.19 217 VAL A O 1
ATOM 1726 N N . ASP A 1 218 ? -20.793 8.738 22.374 1.00 95.12 218 ASP A N 1
ATOM 1727 C CA . ASP A 1 218 ? -21.055 9.611 23.518 1.00 95.12 218 ASP A CA 1
ATOM 1728 C C . ASP A 1 218 ? -21.705 10.934 23.077 1.00 95.12 218 ASP A C 1
ATOM 1730 O O . ASP A 1 218 ? -22.712 11.345 23.661 1.00 95.12 218 ASP A O 1
ATOM 1734 N N . LEU A 1 219 ? -21.231 11.545 21.981 1.00 93.62 219 LEU A N 1
ATOM 1735 C CA . LEU A 1 219 ? -21.877 12.719 21.373 1.00 93.62 219 LEU A CA 1
ATOM 1736 C C . LEU A 1 219 ? -23.311 12.423 20.907 1.00 93.62 219 LEU A C 1
ATOM 1738 O O . LEU A 1 219 ? -24.203 13.260 21.056 1.00 93.62 219 LEU A O 1
ATOM 1742 N N . GLY A 1 220 ? -23.558 11.219 20.380 1.00 91.00 220 GLY A N 1
ATOM 1743 C CA . GLY A 1 220 ? -24.900 10.777 19.992 1.00 91.00 220 GLY A CA 1
ATOM 1744 C C . GLY A 1 220 ? -25.853 10.622 21.182 1.00 91.00 220 GLY A C 1
ATOM 1745 O O . GLY A 1 220 ? -27.046 10.901 21.060 1.00 91.00 220 GLY A O 1
ATOM 1746 N N . ARG A 1 221 ? -25.337 10.222 22.350 1.00 89.62 221 ARG A N 1
ATOM 1747 C CA . ARG A 1 221 ? -26.140 10.049 23.568 1.00 89.62 221 ARG A CA 1
ATOM 1748 C C . ARG A 1 221 ? -26.563 11.381 24.186 1.00 89.62 221 ARG A C 1
ATOM 1750 O O . ARG A 1 221 ? -27.679 11.476 24.693 1.00 89.62 221 ARG A O 1
ATOM 1757 N N . VAL A 1 222 ? -25.708 12.404 24.122 1.00 80.94 222 VAL A N 1
ATOM 1758 C CA . VAL A 1 222 ? -26.021 13.750 24.639 1.00 80.94 222 VAL A CA 1
ATOM 1759 C C . VAL A 1 222 ? -27.186 14.381 23.867 1.00 80.94 222 VAL A C 1
ATOM 1761 O O . VAL A 1 222 ? -28.087 14.947 24.484 1.00 80.94 222 VAL A O 1
ATOM 1764 N N . GLY A 1 223 ? -27.244 14.192 22.544 1.00 68.00 223 GLY A N 1
ATOM 1765 C CA . GLY A 1 223 ? -28.313 14.749 21.705 1.00 68.00 223 GLY A CA 1
ATOM 1766 C C . GLY A 1 223 ? -29.714 14.173 21.961 1.00 68.00 223 GLY A C 1
ATOM 1767 O O . GLY A 1 223 ? -30.703 14.857 21.715 1.00 68.00 223 GLY A O 1
ATOM 1768 N N . ASN A 1 224 ? -29.826 12.947 22.488 1.00 66.12 224 ASN A N 1
ATOM 1769 C CA . ASN A 1 224 ? -31.115 12.250 22.627 1.00 66.12 224 ASN A CA 1
ATOM 1770 C C . ASN A 1 224 ? -31.846 12.512 23.958 1.00 66.12 224 ASN A C 1
ATOM 1772 O O . ASN A 1 224 ? -33.033 12.210 24.077 1.00 66.12 224 ASN A O 1
ATOM 1776 N N . ASN A 1 225 ? -31.171 13.075 24.965 1.00 66.50 225 ASN A N 1
ATOM 1777 C CA . ASN A 1 225 ? -31.765 13.287 26.291 1.00 66.50 225 ASN A CA 1
ATOM 1778 C C . ASN A 1 225 ? -32.556 14.602 26.423 1.00 66.50 225 ASN A C 1
ATOM 1780 O O . ASN A 1 225 ? -33.283 14.764 27.399 1.00 66.50 225 ASN A O 1
ATOM 1784 N N . ASN A 1 226 ? -32.487 15.513 25.445 1.00 59.84 226 ASN A N 1
ATOM 1785 C CA . ASN A 1 226 ? -33.164 16.820 25.501 1.00 59.84 226 ASN A CA 1
ATOM 1786 C C . ASN A 1 226 ? -34.611 16.826 24.971 1.00 59.84 226 ASN A C 1
ATOM 1788 O O . ASN A 1 226 ? -35.130 17.848 24.522 1.00 59.84 226 ASN A O 1
ATOM 1792 N N . GLY A 1 227 ? -35.295 15.692 25.115 1.00 51.50 227 GLY A N 1
ATOM 1793 C CA . GLY A 1 227 ? -36.708 15.558 24.803 1.00 51.50 227 GLY A CA 1
ATOM 1794 C C . GLY A 1 227 ? -36.925 15.227 23.336 1.00 51.50 227 GLY A C 1
ATOM 1795 O O . GLY A 1 227 ? -36.697 16.045 22.449 1.00 51.50 227 GLY A O 1
ATOM 1796 N N . SER A 1 228 ? -37.432 14.017 23.114 1.00 46.53 228 SER A N 1
ATOM 1797 C CA . SER A 1 228 ? -38.142 13.588 21.913 1.00 46.53 228 SER A CA 1
ATOM 1798 C C . SER A 1 228 ? -39.347 14.506 21.652 1.00 46.53 228 SER A C 1
ATOM 1800 O O . SER A 1 228 ? -40.502 14.108 21.788 1.00 46.53 228 SER A O 1
ATOM 1802 N N . TYR A 1 229 ? -39.097 15.746 21.253 1.00 51.81 229 TYR A N 1
ATOM 1803 C CA . TYR A 1 229 ? -39.979 16.402 20.314 1.00 51.81 229 TYR A CA 1
ATOM 1804 C C . TYR A 1 229 ? -39.646 15.737 18.994 1.00 51.81 229 TYR A C 1
ATOM 1806 O O . TYR A 1 229 ? -38.591 15.982 18.414 1.00 51.81 229 TYR A O 1
ATOM 1814 N N . LEU A 1 230 ? -40.516 14.810 18.594 1.00 48.38 230 LEU A N 1
ATOM 1815 C CA . LEU A 1 230 ? -40.636 14.359 17.221 1.00 48.38 230 LEU A CA 1
ATOM 1816 C C . LEU A 1 230 ? -40.716 15.626 16.365 1.00 48.38 230 LEU A C 1
ATOM 1818 O O . LEU A 1 230 ? -41.794 16.180 16.177 1.00 48.38 230 LEU A O 1
ATOM 1822 N N . VAL A 1 231 ? -39.575 16.135 15.909 1.00 49.16 231 VAL A N 1
ATOM 1823 C CA . VAL A 1 231 ? -39.545 16.909 14.683 1.00 49.16 231 VAL A CA 1
ATOM 1824 C C . VAL A 1 231 ? -39.875 15.844 13.649 1.00 49.16 231 VAL A C 1
ATOM 1826 O O . VAL A 1 231 ? -39.062 14.932 13.472 1.00 49.16 231 VAL A O 1
ATOM 1829 N N . PRO A 1 232 ? -41.100 15.837 13.092 1.00 47.19 232 PRO A N 1
ATOM 1830 C CA . PRO A 1 232 ? -41.441 14.878 12.064 1.00 47.19 232 PRO A CA 1
ATOM 1831 C C . PRO A 1 232 ? -40.378 15.013 10.988 1.00 47.19 232 PRO A C 1
ATOM 1833 O O . PRO A 1 232 ? -40.069 16.123 10.554 1.00 47.19 232 PRO A O 1
ATOM 1836 N N . ASP A 1 233 ? -39.786 13.881 10.642 1.00 41.06 233 ASP A N 1
ATOM 1837 C CA . ASP A 1 233 ? -38.896 13.736 9.511 1.00 41.06 233 ASP A CA 1
ATOM 1838 C C . ASP A 1 233 ? -39.487 14.522 8.321 1.00 41.06 233 ASP A C 1
ATOM 1840 O O . ASP A 1 233 ? -40.568 14.165 7.839 1.00 41.06 233 ASP A O 1
ATOM 1844 N N . PRO A 1 234 ? -38.872 15.629 7.853 1.00 53.84 234 PRO A N 1
ATOM 1845 C CA . PRO A 1 234 ? -39.389 16.351 6.695 1.00 53.84 234 PRO A CA 1
ATOM 1846 C C . PRO A 1 234 ? -39.242 15.542 5.391 1.00 53.84 234 PRO A C 1
ATOM 1848 O O . PRO A 1 234 ? -39.567 16.046 4.318 1.00 53.84 234 PRO A O 1
ATOM 1851 N N . ALA A 1 235 ? -38.815 14.274 5.454 1.00 46.75 235 ALA A N 1
ATOM 1852 C CA . ALA A 1 235 ? -38.739 13.354 4.324 1.00 46.75 235 ALA A CA 1
ATOM 1853 C C . ALA A 1 235 ? -40.098 12.868 3.768 1.00 46.75 235 ALA A C 1
ATOM 1855 O O . ALA A 1 235 ? -40.114 12.042 2.857 1.00 46.75 235 ALA A O 1
ATOM 1856 N N . ALA A 1 236 ? -41.239 13.391 4.231 1.00 49.53 236 ALA A N 1
ATOM 1857 C CA . ALA A 1 236 ? -42.553 13.052 3.679 1.00 49.53 236 ALA A CA 1
ATOM 1858 C C . ALA A 1 236 ? -43.408 14.285 3.332 1.00 49.53 236 ALA A C 1
ATOM 1860 O O . ALA A 1 236 ? -44.496 14.432 3.873 1.00 49.53 236 ALA A O 1
ATOM 1861 N N . SER A 1 237 ? -42.933 15.183 2.454 1.00 51.62 237 SER A N 1
ATOM 1862 C CA . SER A 1 237 ? -43.769 15.954 1.498 1.00 51.62 237 SER A CA 1
ATOM 1863 C C . SER A 1 237 ? -43.013 17.149 0.892 1.00 51.62 237 SER A C 1
ATOM 1865 O O . SER A 1 237 ? -43.301 18.311 1.181 1.00 51.62 237 SER A O 1
ATOM 1867 N N . THR A 1 238 ? -42.131 16.874 -0.062 1.00 46.16 238 THR A N 1
ATOM 1868 C CA . THR A 1 238 ? -41.923 17.782 -1.202 1.00 46.16 238 THR A CA 1
ATOM 1869 C C . THR A 1 238 ? -41.728 16.933 -2.446 1.00 46.16 238 THR A C 1
ATOM 1871 O O . THR A 1 238 ? -40.665 16.861 -3.056 1.00 46.16 238 THR A O 1
ATOM 1874 N N . GLN A 1 239 ? -42.812 16.255 -2.821 1.00 46.41 239 GLN A N 1
ATOM 1875 C CA . GLN A 1 239 ? -43.048 15.946 -4.218 1.00 46.41 239 GLN A CA 1
ATOM 1876 C C . GLN A 1 239 ? -43.055 17.298 -4.942 1.00 46.41 239 GLN A C 1
ATOM 1878 O O . GLN A 1 239 ? -43.915 18.143 -4.688 1.00 46.41 239 GLN A O 1
ATOM 1883 N N . ALA A 1 240 ? -42.029 17.546 -5.754 1.00 48.62 240 ALA A N 1
ATOM 1884 C CA . ALA A 1 240 ? -42.004 18.694 -6.644 1.00 48.62 240 ALA A CA 1
ATOM 1885 C C . ALA A 1 240 ? -43.323 18.730 -7.443 1.00 48.62 240 ALA A C 1
ATOM 1887 O O . ALA A 1 240 ? -43.823 17.663 -7.820 1.00 48.62 240 ALA A O 1
ATOM 1888 N N . PRO A 1 241 ? -43.911 19.917 -7.686 1.00 60.88 241 PRO A N 1
ATOM 1889 C CA . PRO A 1 241 ? -45.109 20.017 -8.507 1.00 60.88 241 PRO A CA 1
ATOM 1890 C C . PRO A 1 241 ? -44.854 19.330 -9.857 1.00 60.88 241 PRO A C 1
ATOM 1892 O O . PRO A 1 241 ? -43.770 19.504 -10.426 1.00 60.88 241 PRO A O 1
ATOM 1895 N N . PRO A 1 242 ? -45.809 18.533 -10.369 1.00 63.25 242 PRO A N 1
ATOM 1896 C CA . PRO A 1 242 ? -45.645 17.895 -11.663 1.00 63.25 242 PRO A CA 1
ATOM 1897 C C . PRO A 1 242 ? -45.403 18.976 -12.729 1.00 63.25 242 PRO A C 1
ATOM 1899 O O . PRO A 1 242 ? -46.089 20.005 -12.718 1.00 63.25 242 PRO A O 1
ATOM 1902 N N . PRO A 1 243 ? -44.433 18.783 -13.641 1.00 68.56 243 PRO A N 1
ATOM 1903 C CA . PRO A 1 243 ? -44.246 19.694 -14.759 1.00 68.56 243 PRO A CA 1
ATOM 1904 C C . PRO A 1 243 ? -45.543 19.774 -15.588 1.00 68.56 243 PRO A C 1
ATOM 1906 O O . PRO A 1 243 ? -46.264 18.776 -15.698 1.00 68.56 243 PRO A O 1
ATOM 1909 N N . PRO A 1 244 ? -45.874 20.947 -16.161 1.00 66.44 244 PRO A N 1
ATOM 1910 C CA . PRO A 1 244 ? -47.084 21.116 -16.956 1.00 66.44 244 PRO A CA 1
ATOM 1911 C C . PRO A 1 244 ? -47.112 20.141 -18.148 1.00 66.44 244 PRO A C 1
ATOM 1913 O O . PRO A 1 244 ? -46.044 19.774 -18.646 1.00 66.44 244 PRO A O 1
ATOM 1916 N N . PRO A 1 245 ? -48.305 19.740 -18.643 1.00 57.75 245 PRO A N 1
ATOM 1917 C CA . PRO A 1 245 ? -48.444 18.780 -19.738 1.00 57.75 245 PRO A CA 1
ATOM 1918 C C . PRO A 1 245 ? -47.827 19.316 -21.038 1.00 57.75 245 PRO A C 1
ATOM 1920 O O . PRO A 1 245 ? -48.464 20.018 -21.825 1.00 57.75 245 PRO A O 1
ATOM 1923 N N . GLY A 1 246 ? -46.556 18.991 -21.256 1.00 43.06 246 GLY A N 1
ATOM 1924 C CA . GLY A 1 246 ? -45.850 19.211 -22.507 1.00 43.06 246 GLY A CA 1
ATOM 1925 C C . GLY A 1 246 ? -46.308 18.189 -23.538 1.00 43.06 246 GLY A C 1
ATOM 1926 O O . GLY A 1 246 ? -46.117 16.987 -23.370 1.00 43.06 246 GLY A O 1
ATOM 1927 N N . LYS A 1 247 ? -46.948 18.687 -24.596 1.00 46.12 247 LYS A N 1
ATOM 1928 C CA . LYS A 1 247 ? -47.346 17.944 -25.794 1.00 46.12 247 LYS A CA 1
ATOM 1929 C C . LYS A 1 247 ? -46.224 17.042 -26.327 1.00 46.12 247 LYS A C 1
ATOM 1931 O O . LYS A 1 247 ? -45.128 17.515 -26.595 1.00 46.12 247 LYS A O 1
ATOM 1936 N N . GLY A 1 248 ? -46.603 15.784 -26.544 1.00 45.22 248 GLY A N 1
ATOM 1937 C CA . GLY A 1 248 ? -46.265 14.891 -27.659 1.00 45.22 248 GLY A CA 1
ATOM 1938 C C . GLY A 1 248 ? -44.994 15.121 -28.487 1.00 45.22 248 GLY A C 1
ATOM 1939 O O . GLY A 1 248 ? -44.846 16.128 -29.170 1.00 45.22 248 GLY A O 1
ATOM 1940 N N . GLY A 1 249 ? -44.193 14.057 -28.539 1.00 36.66 249 GLY A N 1
ATOM 1941 C CA . GLY A 1 249 ? -43.078 13.812 -29.456 1.00 36.66 249 GLY A CA 1
ATOM 1942 C C . GLY A 1 249 ? -42.092 12.906 -28.721 1.00 36.66 249 GLY A C 1
ATOM 1943 O O . GLY A 1 249 ? -41.309 13.383 -27.919 1.00 36.66 249 GLY A O 1
ATOM 1944 N N . GLY A 1 250 ? -42.219 11.579 -28.748 1.00 45.03 250 GLY A N 1
ATOM 1945 C CA . GLY A 1 250 ? -42.063 10.783 -29.958 1.00 45.03 250 GLY A CA 1
ATOM 1946 C C . GLY A 1 250 ? -40.584 10.786 -30.330 1.00 45.03 250 GLY A C 1
ATOM 1947 O O . GLY A 1 250 ? -40.146 11.774 -30.890 1.00 45.03 250 GLY A O 1
ATOM 1948 N N . HIS A 1 251 ? -39.850 9.744 -29.922 1.00 40.19 251 HIS A N 1
ATOM 1949 C CA . HIS A 1 251 ? -38.698 9.102 -30.580 1.00 40.19 251 HIS A CA 1
ATOM 1950 C C . HIS A 1 251 ? -37.939 8.272 -29.536 1.00 40.19 251 HIS A C 1
ATOM 1952 O O . HIS A 1 251 ? -37.375 8.797 -28.580 1.00 40.19 251 HIS A O 1
ATOM 1958 N N . GLY A 1 252 ? -37.979 6.950 -29.706 1.00 44.88 252 GLY A N 1
ATOM 1959 C CA . GLY A 1 252 ? -37.142 6.030 -28.950 1.00 44.88 252 GLY A CA 1
ATOM 1960 C C . GLY A 1 252 ? -35.697 6.085 -29.431 1.00 44.88 252 GLY A C 1
ATOM 1961 O O . GLY A 1 252 ? -35.447 6.370 -30.600 1.00 44.88 252 GLY A O 1
ATOM 1962 N N . SER A 1 253 ? -34.760 5.780 -28.537 1.00 41.44 253 SER A N 1
ATOM 1963 C CA . SER A 1 253 ? -33.534 5.046 -28.858 1.00 41.44 253 SER A CA 1
ATOM 1964 C C . SER A 1 253 ? -32.785 4.663 -27.585 1.00 41.44 253 SER A C 1
ATOM 1966 O O . SER A 1 253 ? -32.728 5.403 -26.606 1.00 41.44 253 SER A O 1
ATOM 1968 N N . SER A 1 254 ? -32.259 3.450 -27.652 1.00 37.88 254 SER A N 1
ATOM 1969 C CA . SER A 1 254 ? -31.420 2.707 -26.720 1.00 37.88 254 SER A CA 1
ATOM 1970 C C . SER A 1 254 ? -30.235 3.491 -26.152 1.00 37.88 254 SER A C 1
ATOM 1972 O O . SER A 1 254 ? -29.503 4.153 -26.885 1.00 37.88 254 SER A O 1
ATOM 1974 N N . VAL A 1 255 ? -29.994 3.322 -24.850 1.00 35.88 255 VAL A N 1
ATOM 1975 C CA . VAL A 1 255 ? -28.833 3.867 -24.140 1.00 35.88 255 VAL A CA 1
ATOM 1976 C C . VAL A 1 255 ? -27.692 2.846 -24.192 1.00 35.88 255 VAL A C 1
ATOM 1978 O O . VAL A 1 255 ? -27.700 1.862 -23.459 1.00 35.88 255 VAL A O 1
ATOM 1981 N N . ALA A 1 256 ? -26.7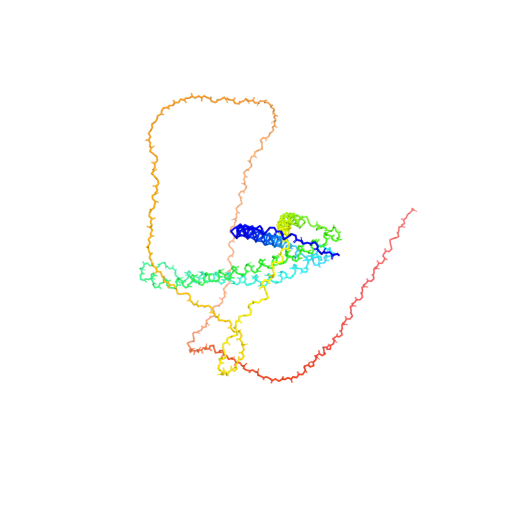07 3.093 -25.054 1.00 37.22 256 ALA A N 1
ATOM 1982 C CA . ALA A 1 256 ? -25.349 2.585 -24.896 1.00 37.22 256 ALA A CA 1
ATOM 1983 C C . ALA A 1 256 ? -24.523 3.690 -24.221 1.00 37.22 256 ALA A C 1
ATOM 1985 O O . ALA A 1 256 ? -24.433 4.809 -24.724 1.00 37.22 256 ALA A O 1
ATOM 1986 N N . SER A 1 257 ? -23.964 3.392 -23.049 1.00 42.12 257 SER A N 1
ATOM 1987 C CA . SER A 1 257 ? -23.106 4.309 -22.298 1.00 42.12 257 SER A CA 1
ATOM 1988 C C . SER A 1 257 ? -21.681 4.240 -22.851 1.00 42.12 257 SER A C 1
ATOM 1990 O O . SER A 1 257 ? -20.885 3.398 -22.443 1.00 42.12 257 SER A O 1
ATOM 1992 N N . THR A 1 258 ? -21.360 5.108 -23.808 1.00 36.50 258 THR A N 1
ATOM 1993 C CA . THR A 1 258 ? -19.977 5.417 -24.196 1.00 36.50 258 THR A CA 1
ATOM 1994 C C . THR A 1 258 ? -19.511 6.659 -23.447 1.00 36.50 258 THR A C 1
ATOM 1996 O O . THR A 1 258 ? -20.008 7.763 -23.667 1.00 36.50 258 THR A O 1
ATOM 1999 N N . GLN A 1 259 ? -18.545 6.459 -22.553 1.00 42.66 259 GLN A N 1
ATOM 2000 C CA . GLN A 1 259 ? -17.795 7.501 -21.860 1.00 42.66 259 GLN A CA 1
ATOM 2001 C C . GLN A 1 259 ? -17.018 8.348 -22.883 1.00 42.66 259 GLN A C 1
ATOM 2003 O O . GLN A 1 259 ? -16.229 7.820 -23.666 1.00 42.66 259 GLN A O 1
ATOM 2008 N N . ALA A 1 260 ? -17.252 9.660 -22.886 1.00 44.50 260 ALA A N 1
ATOM 2009 C CA . ALA A 1 260 ? -16.516 10.611 -23.712 1.00 44.50 260 ALA A CA 1
ATOM 2010 C C . ALA A 1 260 ? -15.068 10.793 -23.201 1.00 44.50 260 ALA A C 1
ATOM 2012 O O . ALA A 1 260 ? -14.858 10.826 -21.984 1.00 44.50 260 ALA A O 1
ATOM 2013 N N . PRO A 1 261 ? -14.068 10.946 -24.089 1.00 60.78 261 PRO A N 1
ATOM 2014 C CA . PRO A 1 261 ? -12.701 11.275 -23.693 1.00 60.78 261 PRO A CA 1
ATOM 2015 C C . PRO A 1 261 ? -12.578 12.744 -23.231 1.00 60.78 261 PRO A C 1
ATOM 2017 O O . PRO A 1 261 ? -13.321 13.606 -23.711 1.00 60.78 261 PRO A O 1
ATOM 2020 N N . PRO A 1 262 ? -11.639 13.060 -22.317 1.00 61.06 262 PRO A N 1
ATOM 2021 C CA . PRO A 1 262 ? -11.417 14.423 -21.839 1.00 61.06 262 PRO A CA 1
ATOM 2022 C C . PRO A 1 262 ? -10.784 15.329 -22.919 1.00 61.06 262 PRO A C 1
ATOM 2024 O O . PRO A 1 262 ? -10.070 14.836 -23.797 1.00 61.06 262 PRO A O 1
ATOM 2027 N N . PRO A 1 263 ? -11.019 16.656 -22.864 1.00 58.56 263 PRO A N 1
ATOM 2028 C CA . PRO A 1 263 ? -10.534 17.599 -23.870 1.00 58.56 263 PRO A CA 1
ATOM 2029 C C . PRO A 1 263 ? -9.006 17.810 -23.809 1.00 58.56 263 PRO A C 1
ATOM 2031 O O . PRO A 1 263 ? -8.410 17.712 -22.733 1.00 58.56 263 PRO A O 1
ATOM 2034 N N . PRO A 1 264 ? -8.358 18.152 -24.942 1.00 51.28 264 PRO A N 1
ATOM 2035 C CA . PRO A 1 264 ? -6.925 18.407 -24.993 1.00 51.28 264 PRO A CA 1
ATOM 2036 C C . PRO A 1 264 ? -6.584 19.775 -24.389 1.00 51.28 264 PRO A C 1
ATOM 2038 O O . PRO A 1 264 ? -7.132 20.804 -24.782 1.00 51.28 264 PRO A O 1
ATOM 2041 N N . GLY A 1 265 ? -5.650 19.781 -23.436 1.00 35.44 265 GLY A N 1
ATOM 2042 C CA . GLY A 1 265 ? -5.113 20.994 -22.826 1.00 35.44 265 GLY A CA 1
ATOM 2043 C C . GLY A 1 265 ? -4.223 21.771 -23.797 1.00 35.44 265 GLY A C 1
ATOM 2044 O O . GLY A 1 265 ? -3.144 21.312 -24.168 1.00 35.44 265 GLY A O 1
ATOM 2045 N N . SER A 1 266 ? -4.667 22.968 -24.179 1.00 44.00 266 SER A N 1
ATOM 2046 C CA . SER A 1 266 ? -3.852 23.962 -24.878 1.00 44.00 266 SER A CA 1
ATOM 2047 C C . SER A 1 266 ? -2.913 24.667 -23.901 1.00 44.00 266 SER A C 1
ATOM 2049 O O . SER A 1 266 ? -3.350 25.339 -22.969 1.00 44.00 266 SER A O 1
ATOM 2051 N N . GLY A 1 267 ? -1.611 24.533 -24.149 1.00 38.91 267 GLY A N 1
ATOM 2052 C CA . GLY A 1 267 ? -0.584 25.387 -23.566 1.00 38.91 267 GLY A CA 1
ATOM 2053 C C . GLY A 1 267 ? -0.573 26.776 -24.208 1.00 38.91 267 GLY A C 1
ATOM 2054 O O . GLY A 1 267 ? -0.763 26.922 -25.413 1.00 38.91 267 GLY A O 1
ATOM 2055 N N . GLY A 1 268 ? -0.306 27.789 -23.389 1.00 35.34 268 GLY A N 1
ATOM 2056 C CA . GLY A 1 268 ? -0.060 29.162 -23.814 1.00 35.34 268 GLY A CA 1
ATOM 2057 C C . GLY A 1 268 ? 0.529 29.948 -22.650 1.00 35.34 268 GLY A C 1
ATOM 2058 O O . GLY A 1 268 ? -0.152 30.189 -21.658 1.00 35.34 268 GLY A O 1
ATOM 2059 N N . GLY A 1 269 ? 1.819 30.266 -22.740 1.00 34.50 269 GLY A N 1
ATOM 2060 C CA . GLY A 1 269 ? 2.540 31.045 -21.739 1.00 34.50 269 GLY A CA 1
ATOM 2061 C C . GLY A 1 269 ? 2.451 32.560 -21.941 1.00 34.50 269 GLY A C 1
ATOM 2062 O O . GLY A 1 269 ? 2.023 33.034 -22.990 1.00 34.50 269 GLY A O 1
ATOM 2063 N N . HIS A 1 270 ? 2.957 33.253 -20.911 1.00 36.91 270 HIS A N 1
ATOM 2064 C CA . HIS A 1 270 ? 3.556 34.600 -20.832 1.00 36.91 270 HIS A CA 1
ATOM 2065 C C . HIS A 1 270 ? 2.868 35.537 -19.828 1.00 36.91 270 HIS A C 1
ATOM 2067 O O . HIS A 1 270 ? 1.671 35.785 -19.918 1.00 36.91 270 HIS A O 1
ATOM 2073 N N . GLY A 1 271 ? 3.668 36.127 -18.924 1.00 32.31 271 GLY A N 1
ATOM 2074 C CA . GLY A 1 271 ? 3.298 37.360 -18.219 1.00 32.31 271 GLY A CA 1
ATOM 2075 C C . GLY A 1 271 ? 3.808 37.517 -16.784 1.00 32.31 271 GLY A C 1
ATOM 2076 O O . GLY A 1 271 ? 3.062 37.345 -15.835 1.00 32.31 271 GLY A O 1
ATOM 2077 N N . SER A 1 272 ? 5.085 37.872 -16.661 1.00 38.09 272 SER A N 1
ATOM 2078 C CA . SER A 1 272 ? 5.757 38.651 -15.610 1.00 38.09 272 SER A CA 1
ATOM 2079 C C . SER A 1 272 ? 4.915 39.361 -14.527 1.00 38.09 272 SER A C 1
ATOM 2081 O O . SER A 1 272 ? 4.125 40.239 -14.849 1.00 38.09 272 SER A O 1
ATOM 2083 N N . SER A 1 273 ? 5.270 39.151 -13.250 1.00 35.56 273 SER A N 1
ATOM 2084 C CA . SER A 1 273 ? 5.643 40.228 -12.304 1.00 35.56 273 SER A CA 1
ATOM 2085 C C . SER A 1 273 ? 6.144 39.631 -10.981 1.00 35.56 273 SER A C 1
ATOM 2087 O O . SER A 1 273 ? 5.368 39.106 -10.186 1.00 35.56 273 SER A O 1
ATOM 2089 N N . VAL A 1 274 ? 7.455 39.715 -10.753 1.00 35.25 274 VAL A N 1
ATOM 2090 C CA . VAL A 1 274 ? 8.111 39.441 -9.467 1.00 35.25 274 VAL A CA 1
ATOM 2091 C C . VAL A 1 274 ? 8.163 40.740 -8.668 1.00 35.25 274 VAL A C 1
ATOM 2093 O O . VAL A 1 274 ? 8.795 41.703 -9.098 1.00 35.25 274 VAL A O 1
ATOM 2096 N N . SER A 1 275 ? 7.515 40.750 -7.505 1.00 37.59 275 SER A N 1
ATOM 2097 C CA . SER A 1 275 ? 7.681 41.794 -6.494 1.00 37.59 275 SER A CA 1
ATOM 2098 C C . SER A 1 275 ? 8.835 41.426 -5.566 1.00 37.59 275 SER A C 1
ATOM 2100 O O . SER A 1 275 ? 8.846 40.379 -4.924 1.00 37.59 275 SER A O 1
ATOM 2102 N N . SER A 1 276 ? 9.809 42.324 -5.538 1.00 39.09 276 SER A N 1
ATOM 2103 C CA . SER A 1 276 ? 10.988 42.370 -4.683 1.00 39.09 276 SER A CA 1
ATOM 2104 C C . SER A 1 276 ? 10.640 42.496 -3.199 1.00 39.09 276 SER A C 1
ATOM 2106 O O . SER A 1 276 ? 9.944 43.442 -2.834 1.00 39.09 276 SER A O 1
ATOM 2108 N N . LEU A 1 277 ? 11.236 41.667 -2.337 1.00 37.72 277 LEU A N 1
ATOM 2109 C CA . LEU A 1 277 ? 11.491 42.038 -0.944 1.00 37.72 277 LEU A CA 1
ATOM 2110 C C . LEU A 1 277 ? 12.904 41.607 -0.519 1.00 37.72 277 LEU A C 1
ATOM 2112 O O . LEU A 1 277 ? 13.256 40.433 -0.474 1.00 37.72 277 LEU A O 1
ATOM 2116 N N . SER A 1 278 ? 13.680 42.660 -0.282 1.00 37.94 278 SER A N 1
ATOM 2117 C CA . SER A 1 278 ? 14.990 42.858 0.328 1.00 37.94 278 SER A CA 1
ATOM 2118 C C . SER A 1 278 ? 15.602 41.744 1.183 1.00 37.94 278 SER A C 1
ATOM 2120 O O . SER A 1 278 ? 15.032 41.288 2.171 1.00 37.94 278 SER A O 1
ATOM 2122 N N . ALA A 1 279 ? 16.866 41.449 0.869 1.00 46.75 279 ALA A N 1
ATOM 2123 C CA . ALA A 1 279 ? 17.830 40.824 1.767 1.00 46.75 279 ALA A CA 1
ATOM 2124 C C . ALA A 1 279 ? 18.279 41.799 2.884 1.00 46.75 279 ALA A C 1
ATOM 2126 O O . ALA A 1 279 ? 18.371 43.006 2.634 1.00 46.75 279 ALA A O 1
ATOM 2127 N N . PRO A 1 280 ? 18.602 41.310 4.096 1.00 60.28 280 PRO A N 1
ATOM 2128 C CA . PRO A 1 280 ? 19.221 42.117 5.150 1.00 60.28 280 PRO A CA 1
ATOM 2129 C C . PRO A 1 280 ? 20.742 42.326 4.928 1.00 60.28 280 PRO A C 1
ATOM 2131 O O . PRO A 1 280 ? 21.396 41.469 4.329 1.00 60.28 280 PRO A O 1
ATOM 2134 N N . PRO A 1 281 ? 21.324 43.450 5.404 1.00 65.12 281 PRO A N 1
ATOM 2135 C CA . PRO A 1 281 ? 22.733 43.808 5.192 1.00 65.12 281 PRO A CA 1
ATOM 2136 C C . PRO A 1 281 ? 23.710 43.082 6.148 1.00 65.12 281 PRO A C 1
ATOM 2138 O O . PRO A 1 281 ? 23.289 42.556 7.181 1.00 65.12 281 PRO A O 1
ATOM 2141 N N . PRO A 1 282 ? 25.026 43.064 5.837 1.00 60.72 282 PRO A N 1
ATOM 2142 C CA . PRO A 1 282 ? 26.032 42.341 6.619 1.00 60.72 282 PRO A CA 1
ATOM 2143 C C . PRO A 1 282 ? 26.443 43.091 7.905 1.00 60.72 282 PRO A C 1
ATOM 2145 O O . PRO A 1 282 ? 26.512 44.324 7.888 1.00 60.72 282 PRO A O 1
ATOM 2148 N N . PRO A 1 283 ? 26.808 42.395 9.003 1.00 54.88 283 PRO A N 1
ATOM 2149 C CA . PRO A 1 283 ? 27.353 43.052 10.188 1.00 54.88 283 PRO A CA 1
ATOM 2150 C C . PRO A 1 283 ? 28.829 43.426 10.001 1.00 54.88 283 PRO A C 1
ATOM 2152 O O . PRO A 1 283 ? 29.660 42.611 9.597 1.00 54.88 283 PRO A O 1
ATOM 2155 N N . GLY A 1 284 ? 29.133 44.686 10.310 1.00 41.22 284 GLY A N 1
ATOM 2156 C CA . GLY A 1 284 ? 30.449 45.300 10.193 1.00 41.22 284 GLY A CA 1
ATOM 2157 C C . GLY A 1 284 ? 31.458 44.902 11.274 1.00 41.22 284 GLY A C 1
ATOM 2158 O O . GLY A 1 284 ? 31.129 44.407 12.350 1.00 41.22 284 GLY A O 1
ATOM 2159 N N . LYS A 1 285 ? 32.724 45.183 10.953 1.00 44.56 285 LYS A N 1
ATOM 2160 C CA . LYS A 1 285 ? 33.872 45.191 11.864 1.00 44.56 285 LYS A CA 1
ATOM 2161 C C . LYS A 1 285 ? 33.780 46.369 12.840 1.00 44.56 285 LYS A C 1
ATOM 2163 O O . LYS A 1 285 ? 33.503 47.482 12.402 1.00 44.56 285 LYS A O 1
ATOM 2168 N N . GLY A 1 286 ? 34.193 46.161 14.092 1.00 33.16 286 GLY A N 1
ATOM 2169 C CA . GLY A 1 286 ? 34.713 47.251 14.923 1.00 33.16 286 GLY A CA 1
ATOM 2170 C C . GLY A 1 286 ? 34.623 47.057 16.436 1.00 33.16 286 GLY A C 1
ATOM 2171 O O . GLY A 1 286 ? 33.636 47.455 17.030 1.00 33.16 286 GLY A O 1
ATOM 2172 N N . GLY A 1 287 ? 35.718 46.565 17.030 1.00 34.19 287 GLY A N 1
ATOM 2173 C CA . GLY A 1 287 ? 36.288 47.096 18.276 1.00 34.19 287 GLY A CA 1
ATOM 2174 C C . GLY A 1 287 ? 35.705 46.649 19.622 1.00 34.19 287 GLY A C 1
ATOM 2175 O O . GLY A 1 287 ? 34.563 46.944 19.943 1.00 34.19 287 GLY A O 1
ATOM 2176 N N . GLY A 1 288 ? 36.581 46.108 20.480 1.00 32.19 288 GLY A N 1
ATOM 2177 C CA . GLY A 1 288 ? 36.609 46.574 21.868 1.00 32.19 288 GLY A CA 1
ATOM 2178 C C . GLY A 1 288 ? 36.707 45.543 22.995 1.00 32.19 288 GLY A C 1
ATOM 2179 O O . GLY A 1 288 ? 35.696 45.021 23.437 1.00 32.19 288 GLY A O 1
ATOM 2180 N N . TYR A 1 289 ? 37.931 45.436 23.529 1.00 33.97 289 TYR A N 1
ATOM 2181 C CA . TYR A 1 289 ? 38.317 45.291 24.949 1.00 33.97 289 TYR A CA 1
ATOM 2182 C C . TYR A 1 289 ? 37.970 43.992 25.699 1.00 33.97 289 TYR A C 1
ATOM 2184 O O . TYR A 1 289 ? 36.829 43.560 25.804 1.00 33.97 289 TYR A O 1
ATOM 2192 N N . GLY A 1 290 ? 39.021 43.384 26.251 1.00 37.62 290 GLY A N 1
ATOM 2193 C CA . GLY A 1 290 ? 38.972 42.102 26.937 1.00 37.62 290 GLY A CA 1
ATOM 2194 C C . GLY A 1 290 ? 38.537 42.161 28.395 1.00 37.62 290 GLY A C 1
ATOM 2195 O O . GLY A 1 290 ? 38.456 43.219 29.008 1.00 37.62 290 GLY A O 1
ATOM 2196 N N . SER A 1 291 ? 38.337 40.973 28.957 1.00 37.81 291 SER A N 1
ATOM 2197 C CA . SER A 1 291 ? 38.646 40.677 30.352 1.00 37.81 291 SER A CA 1
ATOM 2198 C C . SER A 1 291 ? 38.682 39.160 30.534 1.00 37.81 291 SER A C 1
ATOM 2200 O O . SER A 1 291 ? 37.751 38.446 30.169 1.00 37.81 291 SER A O 1
ATOM 2202 N N . SER A 1 292 ? 39.808 38.678 31.036 1.00 44.81 292 SER A N 1
ATOM 2203 C CA . SER A 1 292 ? 40.127 37.292 31.362 1.00 44.81 292 SER A CA 1
ATOM 2204 C C . SER A 1 292 ? 39.525 36.876 32.704 1.00 44.81 292 SER A C 1
ATOM 2206 O O . SER A 1 292 ? 39.752 37.570 33.693 1.00 44.81 292 SER A O 1
ATOM 2208 N N . VAL A 1 293 ? 38.888 35.702 32.774 1.00 42.00 293 VAL A N 1
ATOM 2209 C CA . VAL A 1 293 ? 38.697 34.939 34.024 1.00 42.00 293 VAL A CA 1
ATOM 2210 C C . VAL A 1 293 ? 38.852 33.437 33.714 1.00 42.00 293 VAL A C 1
ATOM 2212 O O . VAL A 1 293 ? 38.336 32.987 32.689 1.00 42.00 293 VAL A O 1
ATOM 2215 N N . PRO A 1 294 ? 39.593 32.665 34.536 1.00 53.91 294 PRO A N 1
ATOM 2216 C CA . PRO A 1 294 ? 40.013 31.303 34.211 1.00 53.91 294 PRO A CA 1
ATOM 2217 C C . PRO A 1 294 ? 38.975 30.235 34.593 1.00 53.91 294 PRO A C 1
ATOM 2219 O O . PRO A 1 294 ? 38.246 30.373 35.573 1.00 53.91 294 PRO A O 1
ATOM 2222 N N . MET A 1 295 ? 38.968 29.131 33.841 1.00 46.91 295 MET A N 1
ATOM 2223 C CA . MET A 1 295 ? 38.278 27.887 34.197 1.00 46.91 295 MET A CA 1
ATOM 2224 C C . MET A 1 295 ? 39.151 27.018 35.124 1.00 46.91 295 MET A C 1
ATOM 2226 O O . MET A 1 295 ? 40.364 26.954 34.913 1.00 46.91 295 MET A O 1
ATOM 2230 N N . PRO A 1 296 ? 38.563 26.314 36.110 1.00 55.88 296 PRO A N 1
ATOM 2231 C CA . PRO A 1 296 ? 39.289 25.385 36.966 1.00 55.88 296 PRO A CA 1
ATOM 2232 C C . PRO A 1 296 ? 39.444 23.991 36.340 1.00 55.88 296 PRO A C 1
ATOM 2234 O O . PRO A 1 296 ? 38.535 23.444 35.714 1.00 55.88 296 PRO A O 1
ATOM 2237 N N . SER A 1 297 ? 40.627 23.427 36.569 1.00 40.75 297 SER A N 1
ATOM 2238 C CA . SER A 1 297 ? 41.093 22.098 36.183 1.00 40.75 297 SER A CA 1
ATOM 2239 C C . SER A 1 297 ? 40.310 20.959 36.848 1.00 40.75 297 SER A C 1
ATOM 2241 O O . SER A 1 297 ? 40.030 21.000 38.046 1.00 40.75 297 SER A O 1
ATOM 2243 N N . ALA A 1 298 ? 40.039 19.900 36.082 1.00 47.38 298 ALA A N 1
ATOM 2244 C CA . ALA A 1 298 ? 39.567 18.612 36.589 1.00 47.38 298 ALA A CA 1
ATOM 2245 C C . ALA A 1 298 ? 40.738 17.765 37.147 1.00 47.38 298 ALA A C 1
ATOM 2247 O O . ALA A 1 298 ? 41.865 17.892 36.656 1.00 47.38 298 ALA A O 1
ATOM 2248 N N . PRO A 1 299 ? 40.505 16.903 38.157 1.00 53.78 299 PRO A N 1
ATOM 2249 C CA . PRO A 1 299 ? 41.563 16.153 38.821 1.00 53.78 299 PRO A CA 1
ATOM 2250 C C . PRO A 1 299 ? 41.969 14.881 38.066 1.00 53.78 299 PRO A C 1
ATOM 2252 O O . PRO A 1 299 ? 41.143 14.130 37.548 1.00 53.78 299 PRO A O 1
ATOM 2255 N N . ALA A 1 300 ? 43.278 14.635 38.077 1.00 38.56 300 ALA A N 1
ATOM 2256 C CA . ALA A 1 300 ? 43.924 13.421 37.611 1.00 38.56 300 ALA A CA 1
ATOM 2257 C C . ALA A 1 300 ? 43.633 12.233 38.542 1.00 38.56 300 ALA A C 1
ATOM 2259 O O . ALA A 1 300 ? 43.725 12.349 39.764 1.00 38.56 300 ALA A O 1
ATOM 2260 N N . THR A 1 301 ? 43.377 11.069 37.950 1.00 42.16 301 THR A N 1
ATOM 2261 C CA . THR A 1 301 ? 43.572 9.771 38.603 1.00 42.16 301 THR A CA 1
ATOM 2262 C C . THR A 1 301 ? 44.728 9.057 37.918 1.00 42.16 301 THR A C 1
ATOM 2264 O O . THR A 1 301 ? 44.876 9.081 36.698 1.00 42.16 301 THR A O 1
ATOM 2267 N N . ASN A 1 302 ? 45.599 8.498 38.749 1.00 38.62 302 ASN A N 1
ATOM 2268 C CA . ASN A 1 302 ? 46.831 7.821 38.391 1.00 38.62 302 ASN A CA 1
ATOM 2269 C C . ASN A 1 302 ? 46.729 6.358 38.857 1.00 38.62 302 ASN A C 1
ATOM 2271 O O . ASN A 1 302 ? 46.071 6.084 39.860 1.00 38.62 302 ASN A O 1
ATOM 2275 N N . LEU A 1 303 ? 47.498 5.503 38.177 1.00 37.19 303 LEU A N 1
ATOM 2276 C CA . LEU A 1 303 ? 47.978 4.165 38.550 1.00 37.19 303 LEU A CA 1
ATOM 2277 C C . LEU A 1 303 ? 47.121 2.940 38.189 1.00 37.19 303 LEU A C 1
ATOM 2279 O O . LEU A 1 303 ? 46.080 2.667 38.774 1.00 37.19 303 LEU A O 1
ATOM 2283 N N . GLY A 1 304 ? 47.703 2.111 37.316 1.00 30.69 304 GLY A N 1
ATOM 2284 C CA . GLY A 1 304 ? 47.380 0.692 37.163 1.00 30.69 304 GLY A CA 1
ATOM 2285 C C . GLY A 1 304 ? 48.042 0.092 35.922 1.00 30.69 304 GLY A C 1
ATOM 2286 O O . GLY A 1 304 ? 47.481 0.175 34.839 1.00 30.69 304 GLY A O 1
ATOM 2287 N N . GLY A 1 305 ? 49.260 -0.439 36.071 1.00 35.09 305 GLY A N 1
ATOM 2288 C CA . GLY A 1 305 ? 50.130 -0.897 34.981 1.00 35.09 305 GLY A CA 1
ATOM 2289 C C . GLY A 1 305 ? 49.689 -2.162 34.234 1.00 35.09 305 GLY A C 1
ATOM 2290 O O . GLY A 1 305 ? 48.778 -2.876 34.643 1.00 35.09 305 GLY A O 1
ATOM 2291 N N . GLY A 1 306 ? 50.398 -2.459 33.143 1.00 30.89 306 GLY A N 1
ATOM 2292 C CA . GLY A 1 306 ? 50.215 -3.682 32.365 1.00 30.89 306 GLY A CA 1
ATOM 2293 C C . GLY A 1 306 ? 51.215 -3.782 31.215 1.00 30.89 306 GLY A C 1
ATOM 2294 O O . GLY A 1 306 ? 51.168 -3.015 30.262 1.00 30.89 306 GLY A O 1
ATOM 2295 N N . TYR A 1 307 ? 52.143 -4.716 31.360 1.00 37.25 307 TYR A N 1
ATOM 2296 C CA . TYR A 1 307 ? 53.239 -5.091 30.471 1.00 37.25 307 TYR A CA 1
ATOM 2297 C C . TYR A 1 307 ? 52.736 -5.740 29.165 1.00 37.25 307 TYR A C 1
ATOM 2299 O O . TYR A 1 307 ? 51.743 -6.462 29.205 1.00 37.25 307 TYR A O 1
ATOM 2307 N N . GLY A 1 308 ? 53.481 -5.612 28.055 1.00 32.78 308 GLY A N 1
ATOM 2308 C CA . GLY A 1 308 ? 53.485 -6.658 27.018 1.00 32.78 308 GLY A CA 1
ATOM 2309 C C . GLY A 1 308 ? 53.558 -6.227 25.548 1.00 32.78 308 GLY A C 1
ATOM 2310 O O . GLY A 1 308 ? 52.573 -5.793 24.971 1.00 32.78 308 GLY A O 1
ATOM 2311 N N . SER A 1 309 ? 54.713 -6.515 24.940 1.00 36.84 309 SER A N 1
ATOM 2312 C CA . SER A 1 309 ? 54.917 -6.947 23.545 1.00 36.84 309 SER A CA 1
ATOM 2313 C C . SER A 1 309 ? 54.538 -6.030 22.375 1.00 36.84 309 SER A C 1
ATOM 2315 O O . SER A 1 309 ? 53.450 -6.086 21.810 1.00 36.84 309 SER A O 1
ATOM 2317 N N . SER A 1 310 ? 55.557 -5.333 21.873 1.00 38.56 310 SER A N 1
ATOM 2318 C CA . SER A 1 310 ? 55.666 -4.898 20.480 1.00 38.56 310 SER A CA 1
ATOM 2319 C C . SER A 1 310 ? 55.893 -6.098 19.548 1.00 38.56 310 SER A C 1
ATOM 2321 O O . SER A 1 310 ? 56.939 -6.748 19.615 1.00 38.56 310 SER A O 1
ATOM 2323 N N . VAL A 1 311 ? 54.936 -6.363 18.660 1.00 42.62 311 VAL A N 1
ATOM 2324 C CA . VAL A 1 311 ? 55.100 -7.245 17.494 1.00 42.62 311 VAL A CA 1
ATOM 2325 C C . VAL A 1 311 ? 55.621 -6.400 16.321 1.00 42.62 311 VAL A C 1
ATOM 2327 O O . VAL A 1 311 ? 55.054 -5.336 16.061 1.00 42.62 311 VAL A O 1
ATOM 2330 N N . PRO A 1 312 ? 56.680 -6.816 15.606 1.00 50.56 312 PRO A N 1
ATOM 2331 C CA . PRO A 1 312 ? 57.150 -6.096 14.430 1.00 50.56 312 PRO A CA 1
ATOM 2332 C C . PRO A 1 312 ? 56.210 -6.296 13.232 1.00 50.56 312 PRO A C 1
ATOM 2334 O O . PRO A 1 312 ? 55.795 -7.409 12.912 1.00 50.56 312 PRO A O 1
ATOM 2337 N N . VAL A 1 313 ? 55.916 -5.187 12.553 1.00 46.66 313 VAL A N 1
ATOM 2338 C CA . VAL A 1 313 ? 55.241 -5.126 11.252 1.00 46.66 313 VAL A CA 1
ATOM 2339 C C . VAL A 1 313 ? 56.139 -5.768 10.191 1.00 46.66 313 VAL A C 1
ATOM 2341 O O . VAL A 1 313 ? 57.239 -5.284 9.927 1.00 46.66 313 VAL A O 1
ATOM 2344 N N . ALA A 1 314 ? 55.664 -6.853 9.581 1.00 44.44 314 ALA A N 1
ATOM 2345 C CA . ALA A 1 314 ? 56.277 -7.458 8.404 1.00 44.44 314 ALA A CA 1
ATOM 2346 C C . ALA A 1 314 ? 55.795 -6.747 7.119 1.00 44.44 314 ALA A C 1
ATOM 2348 O O . ALA A 1 314 ? 54.609 -6.419 7.018 1.00 44.44 314 ALA A O 1
ATOM 2349 N N . PRO A 1 315 ? 56.677 -6.508 6.130 1.00 52.78 315 PRO A N 1
ATOM 2350 C CA . PRO A 1 315 ? 56.301 -5.906 4.855 1.00 52.78 315 PRO A CA 1
ATOM 2351 C C . PRO A 1 315 ? 55.594 -6.910 3.929 1.00 52.78 315 PRO A C 1
ATOM 2353 O O . PRO A 1 315 ? 55.917 -8.097 3.895 1.00 52.78 315 PRO A O 1
ATOM 2356 N N . ALA A 1 316 ? 54.627 -6.401 3.164 1.00 48.41 316 ALA A N 1
ATOM 2357 C CA . ALA A 1 316 ? 53.823 -7.147 2.200 1.00 48.41 316 ALA A CA 1
ATOM 2358 C C . ALA A 1 316 ? 54.669 -7.760 1.061 1.00 48.41 316 ALA A C 1
ATOM 2360 O O . ALA A 1 316 ? 55.566 -7.088 0.544 1.00 48.41 316 ALA A O 1
ATOM 2361 N N . PRO A 1 317 ? 54.371 -8.993 0.605 1.00 48.34 317 PRO A N 1
ATOM 2362 C CA . PRO A 1 317 ? 55.000 -9.554 -0.583 1.00 48.34 317 PRO A CA 1
ATOM 2363 C C . PRO A 1 317 ? 54.395 -8.958 -1.862 1.00 48.34 317 PRO A C 1
ATOM 2365 O O . PRO A 1 317 ? 53.185 -9.000 -2.089 1.00 48.34 317 PRO A O 1
ATOM 2368 N N . ALA A 1 318 ? 55.268 -8.431 -2.721 1.00 43.12 318 ALA A N 1
ATOM 2369 C CA . ALA A 1 318 ? 54.946 -8.039 -4.084 1.00 43.12 318 ALA A CA 1
ATOM 2370 C C . ALA A 1 318 ? 54.519 -9.270 -4.899 1.00 43.12 318 ALA A C 1
ATOM 2372 O O . ALA A 1 318 ? 55.298 -10.204 -5.085 1.00 43.12 318 ALA A O 1
ATOM 2373 N N . THR A 1 319 ? 53.289 -9.265 -5.409 1.00 41.94 319 THR A N 1
ATOM 2374 C CA . THR A 1 319 ? 52.827 -10.226 -6.415 1.00 41.94 319 THR A CA 1
ATOM 2375 C C . THR A 1 319 ? 52.958 -9.593 -7.796 1.00 41.94 319 THR A C 1
ATOM 2377 O O . THR A 1 319 ? 52.200 -8.708 -8.185 1.00 41.94 319 THR A O 1
ATOM 2380 N N . SER A 1 320 ? 53.973 -10.033 -8.539 1.00 38.25 320 SER A N 1
ATOM 2381 C CA . SER A 1 320 ? 54.143 -9.746 -9.960 1.00 38.25 320 SER A CA 1
ATOM 2382 C C . SER A 1 320 ? 53.133 -10.566 -10.772 1.00 38.25 320 SER A C 1
ATOM 2384 O O . SER A 1 320 ? 53.310 -11.772 -10.953 1.00 38.25 320 SER A O 1
ATOM 2386 N N . LEU A 1 321 ? 52.077 -9.925 -11.272 1.00 38.38 321 LEU A N 1
ATOM 2387 C CA . LEU A 1 321 ? 51.204 -10.507 -12.292 1.00 38.38 321 LEU A CA 1
ATOM 2388 C C . LEU A 1 321 ? 51.916 -10.437 -13.647 1.00 38.38 321 LEU A C 1
ATOM 2390 O O . LEU A 1 321 ? 52.031 -9.378 -14.261 1.00 38.38 321 LEU A O 1
ATOM 2394 N N . GLY A 1 322 ? 52.430 -11.588 -14.080 1.00 35.28 322 GLY A N 1
ATOM 2395 C CA . GLY A 1 322 ? 52.959 -11.797 -15.420 1.00 35.28 322 GLY A CA 1
ATOM 2396 C C . GLY A 1 322 ? 51.836 -11.765 -16.454 1.00 35.28 322 GLY A C 1
ATOM 2397 O O . GLY A 1 322 ? 50.879 -12.532 -16.382 1.00 35.28 322 GLY A O 1
ATOM 2398 N N . VAL A 1 323 ? 51.980 -10.870 -17.426 1.00 39.00 323 VAL A N 1
ATOM 2399 C CA . VAL A 1 323 ? 51.174 -10.803 -18.643 1.00 39.00 323 VAL A CA 1
ATOM 2400 C C . VAL A 1 323 ? 51.618 -11.938 -19.568 1.00 39.00 323 VAL A C 1
ATOM 2402 O O . VAL A 1 323 ? 52.698 -11.872 -20.147 1.00 39.00 323 VAL A O 1
ATOM 2405 N N . TYR A 1 324 ? 50.789 -12.970 -19.728 1.00 36.69 324 TYR A N 1
ATOM 2406 C CA . TYR A 1 324 ? 50.899 -13.908 -20.847 1.00 36.69 324 TYR A CA 1
ATOM 2407 C C . TYR A 1 324 ? 49.851 -13.545 -21.898 1.00 36.69 324 TYR A C 1
ATOM 2409 O O . TYR A 1 324 ? 48.680 -13.901 -21.792 1.00 36.69 324 TYR A O 1
ATOM 2417 N N . ALA A 1 325 ? 50.293 -12.822 -22.924 1.00 38.38 325 ALA A N 1
ATOM 2418 C CA . ALA A 1 325 ? 49.558 -12.664 -24.167 1.00 38.38 325 ALA A CA 1
ATOM 2419 C C . ALA A 1 325 ? 49.715 -13.951 -24.993 1.00 38.38 325 ALA A C 1
ATOM 2421 O O . ALA A 1 325 ? 50.782 -14.211 -25.542 1.00 38.38 325 ALA A O 1
ATOM 2422 N N . SER A 1 326 ? 48.657 -14.760 -25.080 1.00 37.66 326 SER A N 1
ATOM 2423 C CA . SER A 1 326 ? 48.553 -15.824 -26.084 1.00 37.66 326 SER A CA 1
ATOM 2424 C C . SER A 1 326 ? 47.678 -15.335 -27.231 1.00 37.66 326 SER A C 1
ATOM 2426 O O . SER A 1 326 ? 46.453 -15.344 -27.162 1.00 37.66 326 SER A O 1
ATOM 2428 N N . SER A 1 327 ? 48.355 -14.869 -28.277 1.00 35.72 327 SER A N 1
ATOM 2429 C CA . SER A 1 327 ? 47.808 -14.631 -29.608 1.00 35.72 327 SER A CA 1
ATOM 2430 C C . SER A 1 327 ? 47.533 -15.980 -30.273 1.00 35.72 327 SER A C 1
ATOM 2432 O O . SER A 1 327 ? 48.462 -16.737 -30.548 1.00 35.72 327 SER A O 1
ATOM 2434 N N . THR A 1 328 ? 46.265 -16.282 -30.541 1.00 36.34 328 THR A N 1
ATOM 2435 C CA . THR A 1 328 ? 45.888 -17.252 -31.575 1.00 36.34 328 THR A CA 1
ATOM 2436 C C . THR A 1 328 ? 44.974 -16.540 -32.562 1.00 36.34 328 THR A C 1
ATOM 2438 O O . THR A 1 328 ? 43.812 -16.249 -32.293 1.00 36.34 328 THR A O 1
ATOM 2441 N N . ALA A 1 329 ? 45.565 -16.183 -33.699 1.00 35.31 329 ALA A N 1
ATOM 2442 C CA . ALA A 1 329 ? 44.859 -15.716 -34.874 1.00 35.31 329 ALA A C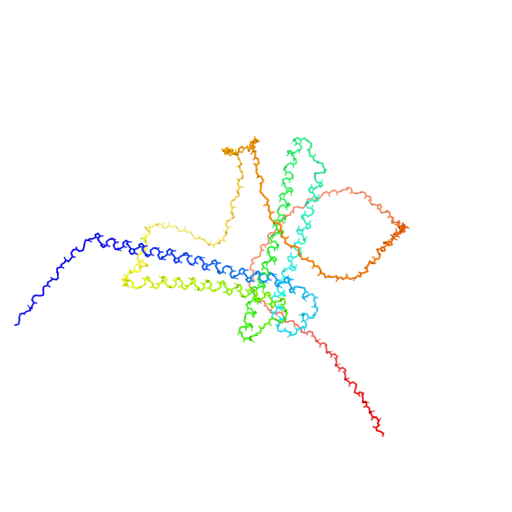A 1
ATOM 2443 C C . ALA A 1 329 ? 44.020 -16.873 -35.426 1.00 35.31 329 ALA A C 1
ATOM 2445 O O . ALA A 1 329 ? 44.569 -17.912 -35.787 1.00 35.31 329 ALA A O 1
ATOM 2446 N N . ASN A 1 330 ? 42.704 -16.681 -35.494 1.00 38.56 330 ASN A N 1
ATOM 2447 C CA . ASN A 1 330 ? 41.821 -17.540 -36.268 1.00 38.56 330 ASN A CA 1
ATOM 2448 C C . ASN A 1 330 ? 41.186 -16.685 -37.366 1.00 38.56 330 ASN A C 1
ATOM 2450 O O . ASN A 1 330 ? 40.304 -15.862 -37.129 1.00 38.56 330 ASN A O 1
ATOM 2454 N N . THR A 1 331 ? 41.737 -16.842 -38.561 1.00 39.34 331 THR A N 1
ATOM 2455 C CA . THR A 1 331 ? 41.324 -16.222 -39.814 1.00 39.34 331 THR A CA 1
ATOM 2456 C C . THR A 1 331 ? 40.041 -16.904 -40.291 1.00 39.34 331 THR A C 1
ATOM 2458 O O . THR A 1 331 ? 40.072 -18.071 -40.675 1.00 39.34 331 THR A O 1
ATOM 2461 N N . ALA A 1 332 ? 38.913 -16.194 -40.270 1.00 37.09 332 ALA A N 1
ATOM 2462 C CA . ALA A 1 332 ? 37.686 -16.622 -40.941 1.00 37.09 332 ALA A CA 1
ATOM 2463 C C . ALA A 1 332 ? 37.588 -15.935 -42.320 1.00 37.09 332 ALA A C 1
ATOM 2465 O O . ALA A 1 332 ? 37.920 -14.750 -42.424 1.00 37.09 332 ALA A O 1
ATOM 2466 N N . PRO A 1 333 ? 37.185 -16.654 -43.384 1.00 55.41 333 PRO A N 1
ATOM 2467 C CA . PRO A 1 333 ? 37.171 -16.120 -44.739 1.00 55.41 333 PRO A CA 1
ATOM 2468 C C . PRO A 1 333 ? 36.021 -15.133 -44.961 1.00 55.41 333 PRO A C 1
ATOM 2470 O O . PRO A 1 333 ? 34.905 -15.322 -44.483 1.00 55.41 333 PRO A O 1
ATOM 2473 N N . ALA A 1 334 ? 36.327 -14.094 -45.736 1.00 33.94 334 ALA A N 1
ATOM 2474 C CA . ALA A 1 334 ? 35.386 -13.117 -46.251 1.00 33.94 334 ALA A CA 1
ATOM 2475 C C . ALA A 1 334 ? 34.376 -13.777 -47.201 1.00 33.94 334 ALA A C 1
ATOM 2477 O O . ALA A 1 334 ? 34.761 -14.428 -48.173 1.00 33.94 334 ALA A O 1
ATOM 2478 N N . TYR A 1 335 ? 33.089 -13.568 -46.934 1.00 40.59 335 TYR A N 1
ATOM 2479 C CA . TYR A 1 335 ? 32.010 -13.783 -47.892 1.00 40.59 335 TYR A CA 1
ATOM 2480 C C . TYR A 1 335 ? 31.642 -12.425 -48.485 1.00 40.59 335 TYR A C 1
ATOM 2482 O O . TYR A 1 335 ? 31.074 -11.557 -47.823 1.00 40.59 335 TYR A O 1
ATOM 2490 N N . ASP A 1 336 ? 32.045 -12.278 -49.738 1.00 41.69 336 ASP A N 1
ATOM 2491 C CA . ASP A 1 336 ? 31.580 -11.302 -50.708 1.00 41.69 336 ASP A CA 1
ATOM 2492 C C . ASP A 1 336 ? 30.111 -11.603 -51.046 1.00 41.69 336 ASP A C 1
ATOM 2494 O O . ASP A 1 336 ? 29.783 -12.715 -51.466 1.00 41.69 336 ASP A O 1
ATOM 2498 N N . PHE A 1 337 ? 29.218 -10.639 -50.825 1.00 37.81 337 PHE A N 1
ATOM 2499 C CA . PHE A 1 337 ? 27.866 -10.684 -51.374 1.00 37.81 337 PHE A CA 1
ATOM 2500 C C . PHE A 1 337 ? 27.561 -9.337 -52.016 1.00 37.81 337 PHE A C 1
ATOM 2502 O O . PHE A 1 337 ? 27.409 -8.313 -51.346 1.00 37.81 337 PHE A O 1
ATOM 2509 N N . GLY A 1 338 ? 27.545 -9.379 -53.345 1.00 34.22 338 GLY A N 1
ATOM 2510 C CA . GLY A 1 338 ? 27.347 -8.248 -54.228 1.00 34.22 338 GLY A CA 1
ATOM 2511 C C . GLY A 1 338 ? 26.011 -7.541 -54.031 1.00 34.22 338 GLY A C 1
ATOM 2512 O O . GLY A 1 338 ? 25.011 -8.109 -53.590 1.00 34.22 338 GLY A O 1
ATOM 2513 N N . GLY A 1 339 ? 26.041 -6.263 -54.402 1.00 38.56 339 GLY A N 1
ATOM 2514 C CA . GLY A 1 339 ? 24.889 -5.387 -54.446 1.00 38.56 339 GLY A CA 1
ATOM 2515 C C . GLY A 1 339 ? 23.797 -5.881 -55.392 1.00 38.56 339 GLY A C 1
ATOM 2516 O O . GLY A 1 339 ? 24.053 -6.449 -56.453 1.00 38.56 339 GLY A O 1
ATOM 2517 N N . GLY A 1 340 ? 22.567 -5.593 -54.989 1.00 34.31 340 GLY A N 1
ATOM 2518 C CA . GLY A 1 340 ? 21.380 -5.667 -55.818 1.00 34.31 340 GLY A CA 1
ATOM 2519 C C . GLY A 1 340 ? 20.459 -4.517 -55.440 1.00 34.31 340 GLY A C 1
ATOM 2520 O O . GLY A 1 340 ? 19.778 -4.574 -54.419 1.00 34.31 340 GLY A O 1
ATOM 2521 N N . ASP A 1 341 ? 20.482 -3.470 -56.260 1.00 39.75 341 ASP A N 1
ATOM 2522 C CA . ASP A 1 341 ? 19.428 -2.467 -56.358 1.00 39.75 341 ASP A CA 1
ATOM 2523 C C . ASP A 1 341 ? 18.089 -3.141 -56.680 1.00 39.75 341 ASP A C 1
ATOM 2525 O O . ASP A 1 341 ? 18.017 -4.011 -57.551 1.00 39.75 341 ASP A O 1
ATOM 2529 N N . GLY A 1 342 ? 17.004 -2.700 -56.038 1.00 35.81 342 GLY A N 1
ATOM 2530 C CA . GLY A 1 342 ? 15.671 -3.097 -56.479 1.00 35.81 342 GLY A CA 1
ATOM 2531 C C . GLY A 1 342 ? 14.529 -2.791 -55.518 1.00 35.81 342 GLY A C 1
ATOM 2532 O O . GLY A 1 342 ? 14.239 -3.585 -54.637 1.00 35.81 342 GLY A O 1
ATOM 2533 N N . GLY A 1 343 ? 13.818 -1.695 -55.796 1.00 32.41 343 GLY A N 1
ATOM 2534 C CA . GLY A 1 343 ? 12.351 -1.699 -55.854 1.00 32.41 343 GLY A CA 1
ATOM 2535 C C . GLY A 1 343 ? 11.589 -1.754 -54.531 1.00 32.41 343 GLY A C 1
ATOM 2536 O O . GLY A 1 343 ? 11.421 -2.804 -53.925 1.00 32.41 343 GLY A O 1
ATOM 2537 N N . GLY A 1 344 ? 11.036 -0.606 -54.136 1.00 35.88 344 GLY A N 1
ATOM 2538 C CA . GLY A 1 344 ? 10.172 -0.490 -52.971 1.00 35.88 344 GLY A CA 1
ATOM 2539 C C . GLY A 1 344 ? 8.852 -1.246 -53.074 1.00 35.88 344 GLY A C 1
ATOM 2540 O O . GLY A 1 344 ? 8.325 -1.466 -54.157 1.00 35.88 344 GLY A O 1
ATOM 2541 N N . LEU A 1 345 ? 8.270 -1.525 -51.910 1.00 38.91 345 LEU A N 1
ATOM 2542 C CA . LEU A 1 345 ? 6.842 -1.744 -51.749 1.00 38.91 345 LEU A CA 1
ATOM 2543 C C . LEU A 1 345 ? 6.389 -1.140 -50.416 1.00 38.91 345 LEU A C 1
ATOM 2545 O O . LEU A 1 345 ? 6.872 -1.472 -49.338 1.00 38.91 345 LEU A O 1
ATOM 2549 N N . SER A 1 346 ? 5.451 -0.209 -50.552 1.00 43.19 346 SER A N 1
ATOM 2550 C CA . SER A 1 346 ? 4.574 0.327 -49.519 1.00 43.19 346 SER A CA 1
ATOM 2551 C C . SER A 1 346 ? 3.764 -0.804 -48.874 1.00 43.19 346 SER A C 1
ATOM 2553 O O . SER A 1 346 ? 3.065 -1.518 -49.592 1.00 43.19 346 SER A O 1
ATOM 2555 N N . SER A 1 347 ? 3.753 -0.904 -47.541 1.00 38.16 347 SER A N 1
ATOM 2556 C CA . SER A 1 347 ? 2.708 -1.643 -46.820 1.00 38.16 347 SER A CA 1
ATOM 2557 C C . SER A 1 347 ? 1.949 -0.725 -45.864 1.00 38.16 347 SER A C 1
ATOM 2559 O O . SER A 1 347 ? 2.350 -0.458 -44.730 1.00 38.16 347 SER A O 1
ATOM 2561 N N . THR A 1 348 ? 0.821 -0.251 -46.373 1.00 36.75 348 THR A N 1
ATOM 2562 C CA . THR A 1 348 ? -0.338 0.277 -45.663 1.00 36.75 348 THR A CA 1
ATOM 2563 C C . THR A 1 348 ? -0.832 -0.764 -44.657 1.00 36.75 348 THR A C 1
ATOM 2565 O O . THR A 1 348 ? -1.158 -1.882 -45.046 1.00 36.75 348 THR A O 1
ATOM 2568 N N . ASN A 1 349 ? -0.918 -0.414 -43.373 1.00 35.34 349 ASN A N 1
ATOM 2569 C CA . ASN A 1 349 ? -1.560 -1.267 -42.372 1.00 35.34 349 ASN A CA 1
ATOM 2570 C C . ASN A 1 349 ? -3.050 -0.891 -42.320 1.00 35.34 349 ASN A C 1
ATOM 2572 O O . ASN A 1 349 ? -3.443 0.061 -41.647 1.00 35.34 349 ASN A O 1
ATOM 2576 N N . GLN A 1 350 ? -3.856 -1.581 -43.131 1.00 35.81 350 GLN A N 1
ATOM 2577 C CA . GLN A 1 350 ? -5.315 -1.495 -43.126 1.00 35.81 350 GLN A CA 1
ATOM 2578 C C . GLN A 1 350 ? -5.869 -2.442 -42.060 1.00 35.81 350 GLN A C 1
ATOM 2580 O O . GLN A 1 350 ? -5.735 -3.659 -42.141 1.00 35.81 350 GLN A O 1
ATOM 2585 N N . THR A 1 351 ? -6.527 -1.851 -41.071 1.00 39.59 351 THR A N 1
ATOM 2586 C CA . THR A 1 351 ? -7.477 -2.500 -40.172 1.00 39.59 351 THR A CA 1
ATOM 2587 C C . THR A 1 351 ? -8.675 -3.012 -40.969 1.00 39.59 351 THR A C 1
ATOM 2589 O O . THR A 1 351 ? -9.452 -2.211 -41.490 1.00 39.59 351 THR A O 1
ATOM 2592 N N . ALA A 1 352 ? -8.843 -4.331 -41.035 1.00 36.38 352 ALA A N 1
ATOM 2593 C CA . ALA A 1 352 ? -10.070 -4.970 -41.489 1.00 36.38 352 ALA A CA 1
ATOM 2594 C C . ALA A 1 352 ? -10.838 -5.489 -40.267 1.00 36.38 352 ALA A C 1
ATOM 2596 O O . ALA A 1 352 ? -10.426 -6.441 -39.608 1.00 36.38 352 ALA A O 1
ATOM 2597 N N . ALA A 1 353 ? -11.947 -4.815 -39.965 1.00 39.09 353 ALA A N 1
ATOM 2598 C CA . ALA A 1 353 ? -13.021 -5.343 -39.143 1.00 39.09 353 ALA A CA 1
ATOM 2599 C C . ALA A 1 353 ? -13.761 -6.417 -39.952 1.00 39.09 353 ALA A C 1
ATOM 2601 O O . ALA A 1 353 ? -14.190 -6.150 -41.075 1.00 39.09 353 ALA A O 1
ATOM 2602 N N . ALA A 1 354 ? -13.915 -7.612 -39.386 1.00 39.50 354 ALA A N 1
ATOM 2603 C CA . ALA A 1 354 ? -14.820 -8.626 -39.903 1.00 39.50 354 ALA A CA 1
ATOM 2604 C C . ALA A 1 354 ? -16.000 -8.759 -38.935 1.00 39.50 354 ALA A C 1
ATOM 2606 O O . ALA A 1 354 ? -15.844 -9.180 -37.791 1.00 39.50 354 ALA A O 1
ATOM 2607 N N . PHE A 1 355 ? -17.157 -8.336 -39.436 1.00 39.06 355 PHE A N 1
ATOM 2608 C CA . PHE A 1 355 ? -18.491 -8.740 -39.013 1.00 39.06 355 PHE A CA 1
ATOM 2609 C C . PHE A 1 355 ? -18.599 -10.274 -38.961 1.00 39.06 355 PHE A C 1
ATOM 2611 O O . PHE A 1 355 ? -18.209 -10.933 -39.924 1.00 39.06 355 PHE A O 1
ATOM 2618 N N . TYR A 1 356 ? -19.194 -10.811 -37.897 1.00 48.16 356 TYR A N 1
ATOM 2619 C CA . TYR A 1 356 ? -19.951 -12.064 -37.923 1.00 48.16 356 TYR A CA 1
ATOM 2620 C C . TYR A 1 356 ? -21.131 -11.914 -36.956 1.00 48.16 356 TYR A C 1
ATOM 2622 O O . TYR A 1 356 ? -20.924 -11.711 -35.761 1.00 48.16 356 TYR A O 1
ATOM 2630 N N . ASP A 1 357 ? -22.335 -11.961 -37.524 1.00 38.84 357 ASP A N 1
ATOM 2631 C CA . ASP A 1 357 ? -23.626 -12.122 -36.852 1.00 38.84 357 ASP A CA 1
ATOM 2632 C C . ASP A 1 357 ? -24.051 -13.599 -36.960 1.00 38.84 357 ASP A C 1
ATOM 2634 O O . ASP A 1 357 ? -23.780 -14.234 -37.982 1.00 38.84 357 ASP A O 1
ATOM 2638 N N . ASP A 1 358 ? -24.697 -14.065 -35.887 1.00 41.66 358 ASP A N 1
ATOM 2639 C CA . ASP A 1 358 ? -25.635 -15.189 -35.710 1.00 41.66 358 ASP A CA 1
ATOM 2640 C C . ASP A 1 358 ? -25.329 -16.595 -36.275 1.00 41.66 358 ASP A C 1
ATOM 2642 O O . ASP A 1 358 ? -25.337 -16.811 -37.483 1.00 41.66 358 ASP A O 1
ATOM 2646 N N . ASP A 1 359 ? -25.219 -17.589 -35.373 1.00 43.88 359 ASP A N 1
ATOM 2647 C CA . ASP A 1 359 ? -26.086 -18.790 -35.399 1.00 43.88 359 ASP A CA 1
ATOM 2648 C C . ASP A 1 359 ? -26.027 -19.556 -34.050 1.00 43.88 359 ASP A C 1
ATOM 2650 O O . ASP A 1 359 ? -24.961 -19.968 -33.580 1.00 43.88 359 ASP A O 1
ATOM 2654 N N . ASP A 1 360 ? -27.192 -19.715 -33.416 1.00 46.12 360 ASP A N 1
ATOM 2655 C CA . ASP A 1 360 ? -27.449 -20.454 -32.174 1.00 46.12 360 ASP A CA 1
ATOM 2656 C C . ASP A 1 360 ? -27.414 -21.981 -32.394 1.00 46.12 360 ASP A C 1
ATOM 2658 O O . ASP A 1 360 ? -28.200 -22.535 -33.163 1.00 46.12 360 ASP A O 1
ATOM 2662 N N . GLY A 1 361 ? -26.592 -22.708 -31.625 1.00 44.75 361 GLY A N 1
ATOM 2663 C CA . GLY A 1 361 ? -26.638 -24.175 -31.575 1.00 44.75 361 GLY A CA 1
ATOM 2664 C C . GLY A 1 361 ? -25.869 -24.782 -30.388 1.00 44.75 361 GLY A C 1
ATOM 2665 O O . GLY A 1 361 ? -24.767 -24.327 -30.075 1.00 44.75 361 GLY A O 1
ATOM 2666 N N . PRO A 1 362 ? -26.408 -25.811 -29.696 1.00 45.31 362 PRO A N 1
ATOM 2667 C CA . PRO A 1 362 ? -25.817 -26.337 -28.468 1.00 45.31 362 PRO A CA 1
ATOM 2668 C C . PRO A 1 362 ? -24.575 -27.185 -28.766 1.00 45.31 362 PRO A C 1
ATOM 2670 O O . PRO A 1 362 ? -24.651 -28.245 -29.390 1.00 45.31 362 PRO A O 1
ATOM 2673 N N . VAL A 1 363 ? -23.416 -26.733 -28.286 1.00 40.38 363 VAL A N 1
ATOM 2674 C CA . VAL A 1 363 ? -22.142 -27.433 -28.476 1.00 40.38 363 VAL A CA 1
ATOM 2675 C C . VAL A 1 363 ? -22.055 -28.621 -27.518 1.00 40.38 363 VAL A C 1
ATOM 2677 O O . VAL A 1 363 ? -22.026 -28.469 -26.296 1.00 40.38 363 VAL A O 1
ATOM 2680 N N . ALA A 1 364 ? -22.005 -29.817 -28.100 1.00 39.97 364 ALA A N 1
ATOM 2681 C CA . ALA A 1 364 ? -21.690 -31.061 -27.421 1.00 39.97 364 ALA A CA 1
ATOM 2682 C C . ALA A 1 364 ? -20.282 -31.007 -26.802 1.00 39.97 364 ALA A C 1
ATOM 2684 O O . ALA A 1 364 ? -19.311 -30.592 -27.436 1.00 39.97 364 ALA A O 1
ATOM 2685 N N . THR A 1 365 ? -20.171 -31.467 -25.560 1.00 48.06 365 THR A N 1
ATOM 2686 C CA . THR A 1 365 ? -18.905 -31.673 -24.858 1.00 48.06 365 THR A CA 1
ATOM 2687 C C . THR A 1 365 ? -18.057 -32.742 -25.563 1.00 48.06 365 THR A C 1
ATOM 2689 O O . THR A 1 365 ? -18.552 -33.843 -25.817 1.00 48.06 365 THR A O 1
ATOM 2692 N N . PRO A 1 366 ? -16.768 -32.490 -25.857 1.00 44.69 366 PRO A N 1
ATOM 2693 C CA . PRO A 1 366 ? -15.885 -33.540 -26.339 1.00 44.69 366 PRO A CA 1
ATOM 2694 C C . PRO A 1 366 ? -15.503 -34.476 -25.183 1.00 44.69 366 PRO A C 1
ATOM 2696 O O . PRO A 1 366 ? -14.848 -34.082 -24.218 1.00 44.69 366 PRO A O 1
ATOM 2699 N N . VAL A 1 367 ? -15.910 -35.741 -25.302 1.00 41.06 367 VAL A N 1
ATOM 2700 C CA . VAL A 1 367 ? -15.410 -36.854 -24.489 1.00 41.06 367 VAL A CA 1
ATOM 2701 C C . VAL A 1 367 ? -13.951 -37.093 -24.874 1.00 41.06 367 VAL A C 1
ATOM 2703 O O . VAL A 1 367 ? -13.654 -37.630 -25.940 1.00 41.06 367 VAL A O 1
ATOM 2706 N N . ILE A 1 368 ? -13.029 -36.678 -24.008 1.00 40.44 368 ILE A N 1
ATOM 2707 C CA . ILE A 1 368 ? -11.613 -37.026 -24.116 1.00 40.44 368 ILE A CA 1
ATOM 2708 C C . ILE A 1 368 ? -11.475 -38.489 -23.684 1.00 40.44 368 ILE A C 1
ATOM 2710 O O . ILE A 1 368 ? -11.680 -38.830 -22.519 1.00 40.44 368 ILE A O 1
ATOM 2714 N N . ALA A 1 369 ? -11.156 -39.360 -24.640 1.00 40.81 369 ALA A N 1
ATOM 2715 C CA . ALA A 1 369 ? -10.816 -40.750 -24.382 1.00 40.81 369 ALA A CA 1
ATOM 2716 C C . ALA A 1 369 ? -9.545 -40.821 -23.518 1.00 40.81 369 ALA A C 1
ATOM 2718 O O . ALA A 1 369 ? -8.483 -40.330 -23.903 1.00 40.81 369 ALA A O 1
ATOM 2719 N N . ALA A 1 370 ? -9.674 -41.425 -22.337 1.00 40.34 370 ALA A N 1
ATOM 2720 C CA . ALA A 1 370 ? -8.574 -41.674 -21.420 1.00 40.34 370 ALA A CA 1
ATOM 2721 C C . ALA A 1 370 ? -7.576 -42.668 -22.037 1.00 40.34 370 ALA A C 1
ATOM 2723 O O . ALA A 1 370 ? -7.932 -43.798 -22.374 1.00 40.34 370 ALA A O 1
ATOM 2724 N N . ALA A 1 371 ? -6.318 -42.248 -22.164 1.00 46.34 371 ALA A N 1
ATOM 2725 C CA . ALA A 1 371 ? -5.207 -43.147 -22.447 1.00 46.34 371 ALA A CA 1
ATOM 2726 C C . ALA A 1 371 ? -4.946 -44.060 -21.227 1.00 46.34 371 ALA A C 1
ATOM 2728 O O . ALA A 1 371 ? -5.058 -43.595 -20.088 1.00 46.34 371 ALA A O 1
ATOM 2729 N N . PRO A 1 372 ? -4.591 -45.343 -21.423 1.00 50.34 372 PRO A N 1
ATOM 2730 C CA . PRO A 1 372 ? -4.302 -46.250 -20.321 1.00 50.34 372 PRO A CA 1
ATOM 2731 C C . PRO A 1 372 ? -3.008 -45.833 -19.611 1.00 50.34 372 PRO A C 1
ATOM 2733 O O . PRO A 1 372 ? -1.933 -45.780 -20.208 1.00 50.34 372 PRO A O 1
ATOM 2736 N N . ILE A 1 373 ? -3.129 -45.545 -18.316 1.00 46.44 373 ILE A N 1
ATOM 2737 C CA . ILE A 1 373 ? -2.013 -45.280 -17.408 1.00 46.44 373 ILE A CA 1
ATOM 2738 C C . ILE A 1 373 ? -1.221 -46.583 -17.251 1.00 46.44 373 ILE A C 1
ATOM 2740 O O . ILE A 1 373 ? -1.741 -47.583 -16.754 1.00 46.44 373 ILE A O 1
ATOM 2744 N N . ALA A 1 374 ? 0.034 -46.574 -17.697 1.00 49.88 374 ALA A N 1
ATOM 2745 C CA . ALA A 1 374 ? 0.977 -47.655 -17.459 1.00 49.88 374 ALA A CA 1
ATOM 2746 C C . ALA A 1 374 ? 1.215 -47.817 -15.948 1.00 49.88 374 ALA A C 1
ATOM 2748 O O . ALA A 1 374 ? 1.483 -46.847 -15.238 1.00 49.88 374 ALA A O 1
ATOM 2749 N N . ALA A 1 375 ? 1.092 -49.055 -15.470 1.00 51.94 375 ALA A N 1
ATOM 2750 C CA . ALA A 1 375 ? 1.298 -49.430 -14.080 1.00 51.94 375 ALA A CA 1
ATOM 2751 C C . ALA A 1 375 ? 2.716 -49.069 -13.604 1.00 51.94 375 ALA A C 1
ATOM 2753 O O . ALA A 1 375 ? 3.708 -49.383 -14.263 1.00 51.94 375 ALA A O 1
ATOM 2754 N N . ALA A 1 376 ? 2.796 -48.424 -12.440 1.00 55.44 376 ALA A N 1
ATOM 2755 C CA . ALA A 1 376 ? 4.048 -48.138 -11.757 1.00 55.44 376 ALA A CA 1
ATOM 2756 C C . ALA A 1 376 ? 4.767 -49.444 -11.346 1.00 55.44 376 ALA A C 1
ATOM 2758 O O . ALA A 1 376 ? 4.103 -50.394 -10.919 1.00 55.44 376 ALA A O 1
ATOM 2759 N N . PRO A 1 377 ? 6.108 -49.514 -11.438 1.00 58.28 377 PRO A N 1
ATOM 2760 C CA . PRO A 1 377 ? 6.870 -50.653 -10.940 1.00 58.28 377 PRO A CA 1
ATOM 2761 C C . PRO A 1 377 ? 6.798 -50.738 -9.407 1.00 58.28 377 PRO A C 1
ATOM 2763 O O . PRO A 1 377 ? 6.918 -49.736 -8.702 1.00 58.28 377 PRO A O 1
ATOM 2766 N N . ALA A 1 378 ? 6.593 -51.957 -8.904 1.00 61.00 378 ALA A N 1
ATOM 2767 C CA . ALA A 1 378 ? 6.488 -52.276 -7.484 1.00 61.00 378 ALA A CA 1
ATOM 2768 C C . ALA A 1 378 ? 7.767 -51.910 -6.695 1.00 61.00 378 ALA A C 1
ATOM 2770 O O . ALA A 1 378 ? 8.873 -52.066 -7.222 1.00 61.00 378 ALA A O 1
ATOM 2771 N N . PRO A 1 379 ? 7.651 -51.475 -5.425 1.00 57.72 379 PRO A N 1
ATOM 2772 C CA . PRO A 1 379 ? 8.808 -51.212 -4.577 1.00 57.72 379 PRO A CA 1
ATOM 2773 C C . PRO A 1 379 ? 9.520 -52.518 -4.197 1.00 57.72 379 PRO A C 1
ATOM 2775 O O . PRO A 1 379 ? 8.899 -53.483 -3.749 1.00 57.72 379 PRO A O 1
ATOM 2778 N N . ALA A 1 380 ? 10.842 -52.534 -4.377 1.00 58.31 380 ALA A N 1
ATOM 2779 C CA . ALA A 1 380 ? 11.712 -53.637 -3.994 1.00 58.31 380 ALA A CA 1
ATOM 2780 C C . ALA A 1 380 ? 11.673 -53.880 -2.474 1.00 58.31 380 ALA A C 1
ATOM 2782 O O . ALA A 1 380 ? 11.754 -52.946 -1.675 1.00 58.31 380 ALA A O 1
ATOM 2783 N N . ALA A 1 381 ? 11.556 -55.151 -2.090 1.00 58.81 381 ALA A N 1
ATOM 2784 C CA . ALA A 1 381 ? 11.526 -55.599 -0.704 1.00 58.81 381 ALA A CA 1
ATOM 2785 C C . ALA A 1 381 ? 12.859 -55.319 0.030 1.00 58.81 381 ALA A C 1
ATOM 2787 O O . ALA A 1 381 ? 13.928 -55.456 -0.572 1.00 58.81 381 ALA A O 1
ATOM 2788 N N . PRO A 1 382 ? 12.830 -54.979 1.333 1.00 57.00 382 PRO A N 1
ATOM 2789 C CA . PRO A 1 382 ? 14.039 -54.809 2.129 1.00 57.00 382 PRO A CA 1
ATOM 2790 C C . PRO A 1 382 ? 14.701 -56.162 2.423 1.00 57.00 382 PRO A C 1
ATOM 2792 O O . PRO A 1 382 ? 14.090 -57.082 2.968 1.00 57.00 382 PRO A O 1
ATOM 2795 N N . ASN A 1 383 ? 15.981 -56.258 2.068 1.00 53.91 383 ASN A N 1
ATOM 2796 C CA . ASN A 1 383 ? 16.830 -57.419 2.301 1.00 53.91 383 ASN A CA 1
ATOM 2797 C C . ASN A 1 383 ? 17.213 -57.478 3.791 1.00 53.91 383 ASN A C 1
ATOM 2799 O O . ASN A 1 383 ? 18.046 -56.705 4.269 1.00 53.9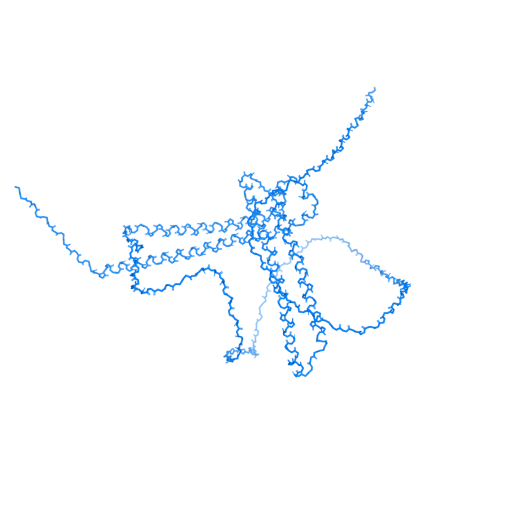1 383 ASN A O 1
ATOM 2803 N N . ASN A 1 384 ? 16.569 -58.373 4.537 1.00 46.69 384 ASN A N 1
ATOM 2804 C CA . ASN A 1 384 ? 16.797 -58.571 5.963 1.00 46.69 384 ASN A CA 1
ATOM 2805 C C . ASN A 1 384 ? 18.079 -59.398 6.167 1.00 46.69 384 ASN A C 1
ATOM 2807 O O . ASN A 1 384 ? 18.063 -60.623 6.066 1.00 46.69 384 ASN A O 1
ATOM 2811 N N . SER A 1 385 ? 19.205 -58.721 6.405 1.00 54.53 385 SER A N 1
ATOM 2812 C CA . SER A 1 385 ? 20.483 -59.364 6.729 1.00 54.53 385 SER A CA 1
ATOM 2813 C C . SER A 1 385 ? 20.575 -59.566 8.239 1.00 54.53 385 SER A C 1
ATOM 2815 O O . SER A 1 385 ? 20.865 -58.641 8.995 1.00 54.53 385 SER A O 1
ATOM 2817 N N . SER A 1 386 ? 20.293 -60.788 8.675 1.00 53.03 386 SER A N 1
ATOM 2818 C CA . SER A 1 386 ? 20.433 -61.261 10.049 1.00 53.03 386 SER A CA 1
ATOM 2819 C C . SER A 1 386 ? 21.892 -61.206 10.517 1.00 53.03 386 SER A C 1
ATOM 2821 O O . SER A 1 386 ? 22.739 -61.956 10.035 1.00 53.03 386 SER A O 1
ATOM 2823 N N . PHE A 1 387 ? 22.163 -60.329 11.485 1.00 52.66 387 PHE A N 1
ATOM 2824 C CA . PHE A 1 387 ? 23.393 -60.282 12.273 1.00 52.66 387 PHE A CA 1
ATOM 2825 C C . PHE A 1 387 ? 23.252 -61.260 13.449 1.00 52.66 387 PHE A C 1
ATOM 2827 O O . PHE A 1 387 ? 22.483 -61.016 14.379 1.00 52.66 387 PHE A O 1
ATOM 2834 N N . SER A 1 388 ? 23.961 -62.386 13.405 1.00 56.44 388 SER A N 1
ATOM 2835 C CA . SER A 1 388 ? 24.043 -63.332 14.523 1.00 56.44 388 SER A CA 1
ATOM 2836 C C . SER A 1 388 ? 25.275 -63.014 15.370 1.00 56.44 388 SER A C 1
ATOM 2838 O O . SER A 1 388 ? 26.405 -63.178 14.918 1.00 56.44 388 SER A O 1
ATOM 2840 N N . PHE A 1 389 ? 25.042 -62.549 16.598 1.00 51.97 389 PHE A N 1
ATOM 2841 C CA . PHE A 1 389 ? 26.049 -62.431 17.651 1.00 51.97 389 PHE A CA 1
ATOM 2842 C C . PHE A 1 389 ? 26.426 -63.829 18.166 1.00 51.97 389 PHE A C 1
ATOM 2844 O O . PHE A 1 389 ? 25.552 -64.593 18.572 1.00 51.97 389 PHE A O 1
ATOM 2851 N N . ILE A 1 390 ? 27.724 -64.141 18.178 1.00 56.69 390 ILE A N 1
ATOM 2852 C CA . ILE A 1 390 ? 28.312 -65.272 18.908 1.00 56.69 390 ILE A CA 1
ATOM 2853 C C . ILE A 1 390 ? 29.242 -64.691 19.973 1.00 56.69 390 ILE A C 1
ATOM 2855 O O . ILE A 1 390 ? 30.184 -63.985 19.620 1.00 56.69 390 ILE A O 1
ATOM 2859 N N . SER A 1 391 ? 28.932 -64.966 21.244 1.00 45.75 391 SER A N 1
ATOM 2860 C CA . SER A 1 391 ? 29.834 -65.261 22.380 1.00 45.75 391 SER A CA 1
ATOM 2861 C C . SER A 1 391 ? 29.022 -65.201 23.687 1.00 45.75 391 SER A C 1
ATOM 2863 O O . SER A 1 391 ? 27.991 -64.521 23.707 1.00 45.75 391 SER A O 1
ATOM 2865 N N . PRO A 1 392 ? 29.423 -65.883 24.779 1.00 64.69 392 PRO A N 1
ATOM 2866 C CA . PRO A 1 392 ? 30.785 -66.291 25.157 1.00 64.69 392 PRO A CA 1
ATOM 2867 C C . PRO A 1 392 ? 31.216 -67.657 24.638 1.00 64.69 392 PRO A C 1
ATOM 2869 O O . PRO A 1 392 ? 30.449 -68.630 24.815 1.00 64.69 392 PRO A O 1
#

Radius of gyration: 42.44 Å; chains: 1; bounding box: 133×114×98 Å

Secondary structure (DSSP, 8-state):
-PPP--PPPP-----HHHHHHHHHHHHHHHHHHHHHHHHHHHHHHHHHHHHHHHHHHHHHHHHHHHHHHTTSTHHHH---HHHHHHHHHHHHHHHHHHHHHHHHHHHHHHHHHHHHHHHHH-SS---SHHHHHHHHHHHHHHHHHHHHHHHHHHHHHHHHHHHHHHHHHHHHHHHHHHHHHH----SSHHHHHHHHHHHHHHHHHHHHHHHHHHHHHHHHHHHHSS-------TTS---PPPPP--------------PPPPPP---------PPP--PPPPPPP--------PPPPPPP----------PPPPPPPP-------------PPP---------------------------PPPPP--PPPPPPPPPPPPPP----------